Protein AF-U6MJB5-F1 (afdb_monomer_lite)

Sequence (407 aa):
MTNKTPEAASAAATAATAASSAAAATPVADGAAPSCDPSIESSNHGVCESGVSGSLGVSGVSGESIEGTIPSNFLAQIMQNDLATGKCKEIVTRFPPEPNGFLHLGHAKSICINFGLAKIFNGKCHMRFDDTNPTKEETRMRDGVYEEGQCVLRAKIDMAHKNVIMRDPIMYRILKKEHPRTGSDFLLYIDSCMDVKLLSLVEEKIVDGWDDPRLPTLSALRRRGVPAAAIKEFCDRVGVARRNSVIQLELFERCIREYVDERAPRRFAIKEPLLIKLINYKEEEGKEEILNIPNDPKKPEAGCRQLAFTKELYIDAEDFMENPPKNFYRLSPGKEVRLRSAYWIKCEQVEKDANGKITALICTYDPQTLNCSSAPDGRKVKGTIHWLPAKYAVPGSILSVQSIFQK

Organism: Eimeria maxima (NCBI:txid5804)

pLDDT: mean 76.17, std 24.57, range [21.77, 98.0]

Radius of gyration: 34.98 Å; chains: 1; bounding box: 66×129×95 Å

InterPro domains:
  IPR000924 Glutamyl/glutaminyl-tRNA synthetase [PR00987] (94-106)
  IPR000924 Glutamyl/glutaminyl-tRNA synthetase [PR00987] (108-119)
  IPR000924 Glutamyl/glutaminyl-tRNA synthetase [PR00987] (123-136)
  IPR001412 Aminoacyl-tRNA synthetase, class I, conserved site [PS00178] (97-108)
  IPR011035 Large ribosomal subunit protein bL25/Gln-tRNA synthetase, anti-codon-binding domain superfamily [SSF50715] (264-405)
  IPR014729 Rossmann-like alpha/beta/alpha sandwich fold [G3DSA:3.40.50.620] (91-139)
  IPR020056 Large ribosomal subunit protein bL25/Gln-tRNA synthetase, N-terminal [G3DSA:2.40.240.10] (272-392)
  IPR020058 Glutamyl/glutaminyl-tRNA synthetase, class Ib, catalytic domain [PF00749] (90-139)
  IPR020058 Glutamyl/glutaminyl-tRNA synthetase, class Ib, catalytic domain [PF00749] (198-260)
  IPR020059 Glutamyl/glutaminyl-tRNA synthetase, class Ib, anti-codon binding domain [PF03950] (264-366)
  IPR020061 Glutamine-tRNA ligase, alpha-bundle domain superfamily [G3DSA:1.10.1160.10] (195-261)
  IPR050132 Glutamine/Glutamate--tRNA Ligase [PTHR43097] (197-405)

Structure (mmCIF, N/CA/C/O backbone):
data_AF-U6MJB5-F1
#
_entry.id   AF-U6MJB5-F1
#
loop_
_atom_site.group_PDB
_atom_site.id
_atom_site.type_symbol
_atom_site.label_atom_id
_atom_site.label_alt_id
_atom_site.label_comp_id
_atom_site.label_asym_id
_atom_site.label_entity_id
_atom_site.label_seq_id
_atom_site.pdbx_PDB_ins_code
_atom_site.Cartn_x
_atom_site.Cartn_y
_atom_site.Cartn_z
_atom_site.occupancy
_atom_site.B_iso_or_equiv
_atom_site.auth_seq_id
_atom_site.auth_comp_id
_atom_site.auth_asym_id
_atom_site.auth_atom_id
_atom_site.pdbx_PDB_model_num
ATOM 1 N N . MET A 1 1 ? -18.011 -74.697 -49.489 1.00 33.62 1 MET A N 1
ATOM 2 C CA . MET A 1 1 ? -18.013 -73.813 -48.305 1.00 33.62 1 MET A CA 1
ATOM 3 C C . MET A 1 1 ? -17.899 -72.385 -48.801 1.00 33.62 1 MET A C 1
ATOM 5 O O . MET A 1 1 ? -16.931 -72.043 -49.463 1.00 33.62 1 MET A O 1
ATOM 9 N N . THR A 1 2 ? -18.975 -71.633 -48.622 1.00 31.83 2 THR A N 1
ATOM 10 C CA . THR A 1 2 ? -19.230 -70.289 -49.148 1.00 31.83 2 THR A CA 1
ATOM 11 C C . THR A 1 2 ? -18.569 -69.224 -48.281 1.00 31.83 2 THR A C 1
ATOM 13 O O . THR A 1 2 ? -18.755 -69.255 -47.072 1.00 31.83 2 THR A O 1
ATOM 16 N N . ASN A 1 3 ? -17.864 -68.268 -48.889 1.00 30.05 3 ASN A N 1
ATOM 17 C CA . ASN A 1 3 ? -17.578 -66.966 -48.282 1.00 30.05 3 ASN A CA 1
ATOM 18 C C . ASN A 1 3 ? -17.274 -65.933 -49.374 1.00 30.05 3 ASN A C 1
ATOM 20 O O . ASN A 1 3 ? -16.370 -66.138 -50.183 1.00 30.05 3 ASN A O 1
ATOM 24 N N . LYS A 1 4 ? -18.017 -64.822 -49.376 1.00 30.38 4 LYS A N 1
ATOM 25 C CA . LYS A 1 4 ? -17.674 -63.577 -50.076 1.00 30.38 4 LYS A CA 1
ATOM 26 C C . LYS A 1 4 ? -18.323 -62.383 -49.362 1.00 30.38 4 LYS A C 1
ATOM 28 O O . LYS A 1 4 ? -19.543 -62.302 -49.398 1.00 30.38 4 LYS A O 1
ATOM 33 N N . THR A 1 5 ? -17.455 -61.513 -48.809 1.00 35.88 5 THR A N 1
ATOM 34 C CA . THR A 1 5 ? -17.482 -60.015 -48.751 1.00 35.88 5 THR A CA 1
ATOM 35 C C . THR A 1 5 ? -18.715 -59.306 -48.149 1.00 35.88 5 THR A C 1
ATOM 37 O O . THR A 1 5 ? -19.769 -59.929 -48.116 1.00 35.88 5 THR A O 1
ATOM 40 N N . PRO A 1 6 ? -18.651 -58.035 -47.658 1.00 43.16 6 PRO A N 1
ATOM 41 C CA . PRO A 1 6 ? -17.920 -56.853 -48.196 1.00 43.16 6 PRO A CA 1
ATOM 42 C C . PRO A 1 6 ? -17.191 -55.977 -47.137 1.00 43.16 6 PRO A C 1
ATOM 44 O O . PRO A 1 6 ? -17.380 -56.153 -45.941 1.00 43.16 6 PRO A O 1
ATOM 47 N N . GLU A 1 7 ? -16.133 -55.224 -47.471 1.00 29.83 7 GLU A N 1
ATOM 48 C CA . GLU A 1 7 ? -16.056 -53.875 -48.095 1.00 29.83 7 GLU A CA 1
ATOM 49 C C . GLU A 1 7 ? -16.774 -52.748 -47.317 1.00 29.83 7 GLU A C 1
ATOM 51 O O . GLU A 1 7 ? -17.992 -52.761 -47.166 1.00 29.83 7 GLU A O 1
ATOM 56 N N . ALA A 1 8 ? -16.000 -51.764 -46.832 1.00 30.06 8 ALA A N 1
ATOM 57 C CA . ALA A 1 8 ? -16.465 -50.613 -46.055 1.00 30.06 8 ALA A CA 1
ATOM 58 C C . ALA A 1 8 ? -16.208 -49.300 -46.811 1.00 30.06 8 ALA A C 1
ATOM 60 O O . ALA A 1 8 ? -15.077 -49.007 -47.201 1.00 30.06 8 ALA A O 1
ATOM 61 N N . ALA A 1 9 ? -17.270 -48.507 -46.969 1.00 29.27 9 ALA A N 1
ATOM 62 C CA . ALA A 1 9 ? -17.280 -47.182 -47.571 1.00 29.27 9 ALA A CA 1
ATOM 63 C C . ALA A 1 9 ? -17.823 -46.124 -46.590 1.00 29.27 9 ALA A C 1
ATOM 65 O O . ALA A 1 9 ? -18.763 -46.370 -45.839 1.00 29.27 9 ALA A O 1
ATOM 66 N N . SER A 1 10 ? -17.180 -44.955 -46.651 1.00 28.94 10 SER A N 1
ATOM 67 C CA . SER A 1 10 ? -17.612 -43.578 -46.347 1.00 28.94 10 SER A CA 1
ATOM 68 C C . SER A 1 10 ? -19.115 -43.296 -46.140 1.00 28.94 10 SER A C 1
ATOM 70 O O . SER A 1 10 ? -19.911 -43.657 -47.003 1.00 28.94 10 SER A O 1
ATOM 72 N N . ALA A 1 11 ? -19.461 -42.506 -45.102 1.00 26.95 11 ALA A N 1
ATOM 73 C CA . ALA A 1 11 ? -20.227 -41.245 -45.228 1.00 26.95 11 ALA A CA 1
ATOM 74 C C . ALA A 1 11 ? -20.511 -40.532 -43.875 1.00 26.95 11 ALA A C 1
ATOM 76 O O . ALA A 1 11 ? -20.977 -41.145 -42.924 1.00 26.95 11 ALA A O 1
ATOM 77 N N . ALA A 1 12 ? -20.269 -39.212 -43.882 1.00 25.03 12 ALA A N 1
ATOM 78 C CA . ALA A 1 12 ? -21.036 -38.086 -43.313 1.00 25.03 12 ALA A CA 1
ATOM 79 C C . ALA A 1 12 ? -21.605 -38.098 -41.871 1.00 25.03 12 ALA A C 1
ATOM 81 O O . ALA A 1 12 ? -22.481 -38.886 -41.535 1.00 25.03 12 ALA A O 1
ATOM 82 N N . ALA A 1 13 ? -21.289 -37.034 -41.113 1.00 27.53 13 ALA A N 1
ATOM 83 C CA . ALA A 1 13 ? -22.264 -36.365 -40.243 1.00 27.53 13 ALA A CA 1
ATOM 84 C C . ALA A 1 13 ? -21.912 -34.880 -40.020 1.00 27.53 13 ALA A C 1
ATOM 86 O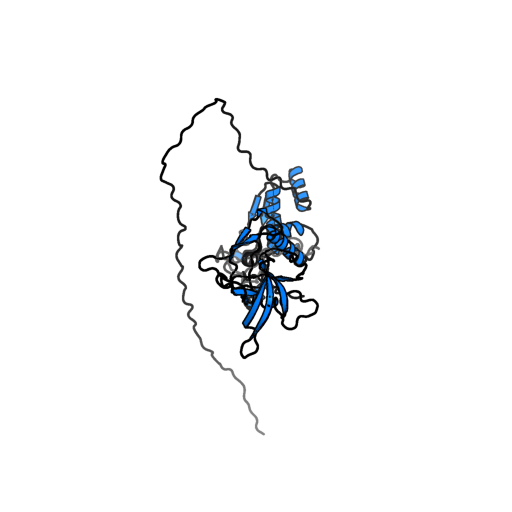 O . ALA A 1 13 ? -20.857 -34.520 -39.505 1.00 27.53 13 ALA A O 1
ATOM 87 N N . THR A 1 14 ? -22.845 -34.043 -40.455 1.00 25.03 14 THR A N 1
ATOM 88 C CA . THR A 1 14 ? -22.971 -32.587 -40.363 1.00 25.03 14 THR A CA 1
ATOM 89 C C . THR A 1 14 ? -23.250 -32.137 -38.922 1.00 25.03 14 THR A C 1
ATOM 91 O O . THR A 1 14 ? -24.027 -32.787 -38.226 1.00 25.03 14 THR A O 1
ATOM 94 N N . ALA A 1 15 ? -22.714 -30.989 -38.493 1.00 28.31 15 ALA A N 1
ATOM 95 C CA . ALA A 1 15 ? -23.138 -30.312 -37.263 1.00 28.31 15 ALA A CA 1
ATOM 96 C C . ALA A 1 15 ? -23.351 -28.815 -37.516 1.00 28.31 15 ALA A C 1
ATOM 98 O O . ALA A 1 15 ? -22.576 -28.161 -38.211 1.00 28.31 15 ALA A O 1
ATOM 99 N N . ALA A 1 16 ? -24.471 -28.334 -36.989 1.00 26.84 16 ALA A N 1
ATOM 100 C CA . ALA A 1 16 ? -25.159 -27.115 -37.359 1.00 26.84 16 ALA A CA 1
ATOM 101 C C . ALA A 1 16 ? -24.627 -25.855 -36.662 1.00 26.84 16 ALA A C 1
ATOM 103 O O . ALA A 1 16 ? -24.117 -25.876 -35.544 1.00 26.84 16 ALA A O 1
ATOM 104 N N . THR A 1 17 ? -24.837 -24.750 -37.364 1.00 24.69 17 THR A N 1
ATOM 105 C CA . THR A 1 17 ? -24.712 -23.350 -36.974 1.00 24.69 17 THR A CA 1
ATOM 106 C C . THR A 1 17 ? -25.581 -22.991 -35.764 1.00 24.69 17 THR A C 1
ATOM 108 O O . THR A 1 17 ? -26.793 -23.195 -35.779 1.00 24.69 17 THR A O 1
ATOM 111 N N . ALA A 1 18 ? -24.977 -22.342 -34.765 1.00 26.48 18 ALA A N 1
ATOM 112 C CA . ALA A 1 18 ? -25.678 -21.524 -33.780 1.00 26.48 18 ALA A CA 1
ATOM 113 C C . ALA A 1 18 ? -25.083 -20.110 -33.815 1.00 26.48 18 ALA A C 1
ATOM 115 O O . ALA A 1 18 ? -23.932 -19.883 -33.445 1.00 26.48 18 ALA A O 1
ATOM 116 N N . ALA A 1 19 ? -25.875 -19.176 -34.336 1.00 25.09 19 ALA A N 1
ATOM 117 C CA . ALA A 1 19 ? -25.588 -17.754 -34.359 1.00 25.09 19 ALA A CA 1
ATOM 118 C C . ALA A 1 19 ? -25.739 -17.163 -32.949 1.00 25.09 19 ALA A C 1
ATOM 120 O O . ALA A 1 19 ? -26.740 -17.404 -32.279 1.00 25.09 19 ALA A O 1
ATOM 121 N N . SER A 1 20 ? -24.772 -16.348 -32.529 1.00 28.38 20 SER A N 1
ATOM 122 C CA . SER A 1 20 ? -24.899 -15.456 -31.376 1.00 28.38 20 SER A CA 1
ATOM 123 C C . SER A 1 20 ? -24.580 -14.040 -31.835 1.00 28.38 20 SER A C 1
ATOM 125 O O . SER A 1 20 ? -23.434 -13.692 -32.108 1.00 28.38 20 SER A O 1
ATOM 127 N N . SER A 1 21 ? -25.637 -13.245 -31.941 1.00 25.83 21 SER A N 1
ATOM 128 C CA . SER A 1 21 ? -25.648 -11.812 -32.202 1.00 25.83 21 SER A CA 1
ATOM 129 C C . SER A 1 21 ? -24.861 -11.044 -31.135 1.00 25.83 21 SER A C 1
ATOM 131 O O . SER A 1 21 ? -25.310 -10.929 -29.995 1.00 25.83 21 SER A O 1
ATOM 133 N N . ALA A 1 22 ? -23.717 -10.475 -31.510 1.00 26.80 22 ALA A N 1
ATOM 134 C CA . ALA A 1 22 ? -23.079 -9.421 -30.733 1.00 26.80 22 ALA A CA 1
ATOM 135 C C . ALA A 1 22 ? -23.797 -8.099 -31.041 1.00 26.80 22 ALA A C 1
ATOM 137 O O . ALA A 1 22 ? -23.680 -7.552 -32.137 1.00 26.80 22 ALA A O 1
ATOM 138 N N . ALA A 1 23 ? -24.592 -7.622 -30.084 1.00 26.50 23 ALA A N 1
ATOM 139 C CA . ALA A 1 23 ? -25.167 -6.289 -30.123 1.00 26.50 23 ALA A CA 1
ATOM 140 C C . ALA A 1 23 ? -24.031 -5.256 -30.095 1.00 26.50 23 ALA A C 1
ATOM 142 O O . ALA A 1 23 ? -23.219 -5.227 -29.170 1.00 26.50 23 ALA A O 1
ATOM 143 N N . ALA A 1 24 ? -23.980 -4.434 -31.140 1.00 26.70 24 ALA A N 1
ATOM 144 C CA . ALA A 1 24 ? -23.087 -3.298 -31.254 1.00 26.70 24 ALA A CA 1
ATOM 145 C C . ALA A 1 24 ? -23.359 -2.307 -30.113 1.00 26.70 24 ALA A C 1
ATOM 147 O O . ALA A 1 24 ? -24.450 -1.745 -30.015 1.00 26.70 24 ALA A O 1
ATOM 148 N N . ALA A 1 25 ? -22.364 -2.091 -29.255 1.00 27.45 25 ALA A N 1
ATOM 149 C CA . ALA A 1 25 ? -22.352 -0.961 -28.343 1.00 27.45 25 ALA A CA 1
ATOM 150 C C . ALA A 1 25 ? -21.940 0.287 -29.135 1.00 27.45 25 ALA A C 1
ATOM 152 O O . ALA A 1 25 ? -20.810 0.408 -29.605 1.00 27.45 25 ALA A O 1
ATOM 153 N N . THR A 1 26 ? -22.902 1.183 -29.319 1.00 29.45 26 THR A N 1
ATOM 154 C CA . THR A 1 26 ? -22.757 2.518 -29.901 1.00 29.45 26 THR A CA 1
ATOM 155 C C . THR A 1 26 ? -21.669 3.317 -29.166 1.00 29.45 26 THR A C 1
ATOM 157 O O . THR A 1 26 ? -21.604 3.242 -27.935 1.00 29.45 26 THR A O 1
ATOM 160 N N . PRO A 1 27 ? -20.829 4.105 -29.864 1.00 27.91 27 PRO A N 1
ATOM 161 C CA . PRO A 1 27 ? -19.827 4.943 -29.215 1.00 27.91 27 PRO A CA 1
ATOM 162 C C . PRO A 1 27 ? -20.512 6.048 -28.403 1.00 27.91 27 PRO A C 1
ATOM 164 O O . PRO A 1 27 ? -21.327 6.810 -28.927 1.00 27.91 27 PRO A O 1
ATOM 167 N N . VAL A 1 28 ? -20.192 6.123 -27.112 1.00 29.33 28 VAL A N 1
ATOM 168 C CA . VAL A 1 28 ? -20.607 7.230 -26.244 1.00 29.33 28 VAL A CA 1
ATOM 169 C C . VAL A 1 28 ? -19.776 8.451 -26.625 1.00 29.33 28 VAL A C 1
ATOM 171 O O . VAL A 1 28 ? -18.549 8.400 -26.608 1.00 29.33 28 VAL A O 1
ATOM 174 N N . ALA A 1 29 ? -20.472 9.516 -27.013 1.00 26.91 29 ALA A N 1
ATOM 175 C CA . ALA A 1 29 ? -19.904 10.797 -27.399 1.00 26.91 29 ALA A CA 1
ATOM 176 C C . ALA A 1 29 ? -19.066 11.421 -26.271 1.00 26.91 29 ALA A C 1
ATOM 178 O O . ALA A 1 29 ? -19.449 11.371 -25.100 1.00 26.91 29 ALA A O 1
ATOM 179 N N . ASP A 1 30 ? -17.952 12.039 -26.664 1.00 27.39 30 ASP A N 1
ATOM 180 C CA . ASP A 1 30 ? -17.084 12.858 -25.823 1.00 27.39 30 ASP A CA 1
ATOM 181 C C . ASP A 1 30 ? -17.891 13.917 -25.058 1.00 27.39 30 ASP A C 1
ATOM 183 O O . ASP A 1 30 ? -18.399 14.891 -25.621 1.00 27.39 30 ASP A O 1
ATOM 187 N N . GLY A 1 31 ? -17.995 13.727 -23.744 1.00 25.86 31 GLY A N 1
ATOM 188 C CA . GLY A 1 31 ? -18.429 14.758 -22.813 1.00 25.86 31 GLY A CA 1
ATOM 189 C C . GLY A 1 31 ? -17.290 15.747 -22.597 1.00 25.86 31 GLY A C 1
ATOM 190 O O . GLY A 1 31 ? -16.300 15.429 -21.940 1.00 25.86 31 GLY A O 1
ATOM 191 N N . ALA A 1 32 ? -17.445 16.936 -23.173 1.00 27.41 32 ALA A N 1
ATOM 192 C CA . ALA A 1 32 ? -16.544 18.069 -23.042 1.00 27.41 32 ALA A CA 1
ATOM 193 C C . ALA A 1 32 ? -16.169 18.358 -21.575 1.00 27.41 32 ALA A C 1
ATOM 195 O O . ALA A 1 32 ? -17.030 18.494 -20.703 1.00 27.41 32 ALA A O 1
ATOM 196 N N . ALA A 1 33 ? -14.867 18.498 -21.322 1.00 28.61 33 ALA A N 1
ATOM 197 C CA . ALA A 1 33 ? -14.351 19.104 -20.103 1.00 28.61 33 ALA A CA 1
ATOM 198 C C . ALA A 1 33 ? -14.842 20.564 -20.005 1.00 28.61 33 ALA A C 1
ATOM 200 O O . ALA A 1 33 ? -14.844 21.261 -21.023 1.00 28.61 33 ALA A O 1
ATOM 201 N N . PRO A 1 34 ? -15.245 21.058 -18.821 1.00 28.67 34 PRO A N 1
ATOM 202 C CA . PRO A 1 34 ? -15.689 22.436 -18.690 1.00 28.67 34 PRO A CA 1
ATOM 203 C C . PRO A 1 34 ? -14.513 23.393 -18.914 1.00 28.67 34 PRO A C 1
ATOM 205 O O . PRO A 1 34 ? -13.484 23.329 -18.239 1.00 28.67 34 PRO A O 1
ATOM 208 N N . SER A 1 35 ? -14.697 24.271 -19.895 1.00 27.34 35 SER A N 1
ATOM 209 C CA . SER A 1 35 ? -13.857 25.413 -20.226 1.00 27.34 35 SER A CA 1
ATOM 210 C C . SER A 1 35 ? -13.874 26.442 -19.095 1.00 27.34 35 SER A C 1
ATOM 212 O O . SER A 1 35 ? -14.938 26.945 -18.733 1.00 27.34 35 SER A O 1
ATOM 214 N N . CYS A 1 36 ? -12.704 26.793 -18.566 1.00 23.55 36 CYS A N 1
ATOM 215 C CA . CYS A 1 36 ? -12.546 27.987 -17.741 1.00 23.55 36 CYS A CA 1
ATOM 216 C C . CYS A 1 36 ? -12.470 29.207 -18.667 1.00 23.55 36 CYS A C 1
ATOM 218 O O . CYS A 1 36 ? -11.450 29.408 -19.326 1.00 23.55 36 CYS A O 1
ATOM 220 N N . ASP A 1 37 ? -13.547 29.989 -18.726 1.00 25.39 37 ASP A N 1
ATOM 221 C CA . ASP A 1 37 ? -13.559 31.300 -19.378 1.00 25.39 37 ASP A CA 1
ATOM 222 C C . ASP A 1 37 ? -13.139 32.381 -18.355 1.00 25.39 37 ASP A C 1
ATOM 224 O O . ASP A 1 37 ? -13.632 32.357 -17.220 1.00 25.39 37 ASP A O 1
ATOM 228 N N . PRO A 1 38 ? -12.211 33.298 -18.689 1.00 32.72 38 PRO A N 1
ATOM 229 C CA . PRO A 1 38 ? -11.730 34.336 -17.795 1.00 32.72 38 PRO A CA 1
ATOM 230 C C . PRO A 1 38 ? -12.437 35.662 -18.088 1.00 32.72 38 PRO A C 1
ATOM 232 O O . PRO A 1 38 ? -12.202 36.263 -19.132 1.00 32.72 38 PRO A O 1
ATOM 235 N N . SER A 1 39 ? -13.266 36.171 -17.174 1.00 22.42 39 SER A N 1
ATOM 236 C CA . SER A 1 39 ? -13.585 37.612 -17.089 1.00 22.42 39 SER A CA 1
ATOM 237 C C . SER A 1 39 ? -14.494 37.959 -15.903 1.00 22.42 39 SER A C 1
ATOM 239 O O . SER A 1 39 ? -15.254 37.122 -15.427 1.00 22.42 39 SER A O 1
ATOM 241 N N . ILE A 1 40 ? -14.439 39.245 -15.521 1.00 25.25 40 ILE A N 1
ATOM 242 C CA . ILE A 1 40 ? -15.247 39.996 -14.535 1.00 25.25 40 ILE A CA 1
ATOM 243 C C . ILE A 1 40 ? -14.602 40.029 -13.136 1.00 25.25 40 ILE A C 1
ATOM 245 O O . ILE A 1 40 ? -14.740 39.115 -12.332 1.00 25.25 40 ILE A O 1
ATOM 249 N N . GLU A 1 41 ? -13.652 40.936 -12.901 1.00 23.83 41 GLU A N 1
ATOM 250 C CA . GLU A 1 41 ? -13.805 42.377 -12.585 1.00 23.83 41 GLU A CA 1
ATOM 251 C C . GLU A 1 41 ? -14.018 42.673 -11.090 1.00 23.83 41 GLU A C 1
ATOM 253 O O . GLU A 1 41 ? -15.048 42.394 -10.489 1.00 23.83 41 GLU A O 1
ATOM 258 N N . SER A 1 42 ? -12.962 43.272 -10.531 1.00 25.91 42 SER A N 1
ATOM 259 C CA . SER A 1 42 ? -12.925 44.415 -9.613 1.00 25.91 42 SER A CA 1
ATOM 260 C C . SER A 1 42 ? -14.167 44.793 -8.797 1.00 25.91 42 SER A C 1
ATOM 262 O O . SER A 1 42 ? -15.154 45.284 -9.336 1.00 25.91 42 SER A O 1
ATOM 264 N N . SER A 1 43 ? -13.961 44.893 -7.481 1.00 25.52 43 SER A N 1
ATOM 265 C CA . SER A 1 43 ? -14.363 46.094 -6.736 1.00 25.52 43 SER A CA 1
ATOM 266 C C . SER A 1 43 ? -13.565 46.248 -5.433 1.00 25.52 43 SER A C 1
ATOM 268 O O . SER A 1 43 ? -13.704 45.415 -4.546 1.00 25.52 43 SER A O 1
ATOM 270 N N . ASN A 1 44 ? -12.754 47.320 -5.381 1.00 27.66 44 ASN A N 1
ATOM 271 C CA . ASN A 1 44 ? -12.555 48.316 -4.304 1.00 27.66 44 ASN A CA 1
ATOM 272 C C . ASN A 1 44 ? -12.457 47.863 -2.829 1.00 27.66 44 ASN A C 1
ATOM 274 O O . ASN A 1 44 ? -13.204 47.018 -2.376 1.00 27.66 44 ASN A O 1
ATOM 278 N N . HIS A 1 45 ? -11.679 48.465 -1.927 1.00 25.22 45 HIS A N 1
ATOM 279 C CA . HIS A 1 45 ? -10.811 49.648 -1.862 1.00 25.22 45 HIS A CA 1
ATOM 280 C C . HIS A 1 45 ? -10.106 49.543 -0.487 1.00 25.22 45 HIS A C 1
ATOM 282 O O . HIS A 1 45 ? -10.709 49.037 0.459 1.00 25.22 45 HIS A O 1
ATOM 288 N N . GLY A 1 46 ? -8.886 50.060 -0.331 1.00 23.41 46 GLY A N 1
ATOM 289 C CA . GLY A 1 46 ? -8.223 50.092 0.980 1.00 23.41 46 GLY A CA 1
ATOM 290 C C . GLY A 1 46 ? -6.795 50.621 0.925 1.00 23.41 46 GLY A C 1
ATOM 291 O O . GLY A 1 46 ? -5.845 49.853 0.905 1.00 23.41 46 GLY A O 1
ATOM 292 N N . VAL A 1 47 ? -6.694 51.943 0.844 1.00 24.36 47 VAL A N 1
ATOM 293 C CA . VAL A 1 47 ? -5.498 52.795 0.753 1.00 24.36 47 VAL A CA 1
ATOM 294 C C . VAL A 1 47 ? -4.516 52.578 1.915 1.00 24.36 47 VAL A C 1
ATOM 296 O O . VAL A 1 47 ? -4.964 52.431 3.047 1.00 24.36 47 VAL A O 1
ATOM 299 N N . CYS A 1 48 ? -3.205 52.646 1.638 1.00 22.69 48 CYS A N 1
ATOM 300 C CA . CYS A 1 48 ? -2.213 53.394 2.433 1.00 22.69 48 CYS A CA 1
ATOM 301 C C . CYS A 1 48 ? -0.871 53.478 1.679 1.00 22.69 48 CYS A C 1
ATOM 303 O O . CYS A 1 48 ? -0.215 52.471 1.419 1.00 22.69 48 CYS A O 1
ATOM 305 N N . GLU A 1 49 ? -0.497 54.704 1.313 1.00 23.28 49 GLU A N 1
ATOM 306 C CA . GLU A 1 49 ? 0.777 55.092 0.706 1.00 23.28 49 GLU A CA 1
ATOM 307 C C . GLU A 1 49 ? 1.921 55.113 1.732 1.00 23.28 49 GLU A C 1
ATOM 309 O O . GLU A 1 49 ? 1.734 55.565 2.858 1.00 23.28 49 GLU A O 1
ATOM 314 N N . SER A 1 50 ? 3.133 54.765 1.292 1.00 27.98 50 SER A N 1
ATOM 315 C CA . SER A 1 50 ? 4.333 55.592 1.509 1.00 27.98 50 SER A CA 1
ATOM 316 C C . SER A 1 50 ? 5.487 55.041 0.669 1.00 27.98 50 SER A C 1
ATOM 318 O O . SER A 1 50 ? 5.870 53.881 0.819 1.00 27.98 50 SER A O 1
ATOM 320 N N . GLY A 1 51 ? 6.008 55.861 -0.244 1.00 21.77 51 GLY A N 1
ATOM 321 C CA . GLY A 1 51 ? 7.049 55.480 -1.192 1.00 21.77 51 GLY A CA 1
ATOM 322 C C . GLY A 1 51 ? 8.463 55.505 -0.621 1.00 21.77 51 GLY A C 1
ATOM 323 O O . GLY A 1 51 ? 8.755 56.274 0.287 1.00 21.77 51 GLY A O 1
ATOM 324 N N . VAL A 1 52 ? 9.352 54.725 -1.242 1.00 27.58 52 VAL A N 1
ATOM 325 C CA . VAL A 1 52 ? 10.785 55.028 -1.356 1.00 27.58 52 VAL A CA 1
ATOM 326 C C . VAL A 1 52 ? 11.283 54.529 -2.720 1.00 27.58 52 VAL A C 1
ATOM 328 O O . VAL A 1 52 ? 10.985 53.423 -3.159 1.00 27.58 52 VAL A O 1
ATOM 331 N N . SER A 1 53 ? 12.016 55.413 -3.387 1.00 23.03 53 SER A N 1
ATOM 332 C CA . SER A 1 53 ? 12.737 55.300 -4.658 1.00 23.03 53 SER A CA 1
ATOM 333 C C . SER A 1 53 ? 13.765 54.162 -4.741 1.00 23.03 53 SER A C 1
ATOM 335 O O . SER A 1 53 ? 14.479 53.937 -3.767 1.00 23.03 53 SER A O 1
ATOM 337 N N . GLY A 1 54 ? 14.000 53.603 -5.940 1.00 24.42 54 GLY A N 1
ATOM 338 C CA . GLY A 1 54 ? 15.319 53.032 -6.265 1.00 24.42 54 GLY A CA 1
ATOM 339 C C . GLY A 1 54 ? 15.385 51.935 -7.336 1.00 24.42 54 GLY A C 1
ATOM 340 O O . GLY A 1 54 ? 15.072 50.788 -7.063 1.00 24.42 54 GLY A O 1
ATOM 341 N N . SER A 1 55 ? 15.903 52.315 -8.509 1.00 24.89 55 SER A N 1
ATOM 342 C CA . SER A 1 55 ? 16.654 51.526 -9.511 1.00 24.89 55 SER A CA 1
ATOM 343 C C . SER A 1 55 ? 16.078 50.223 -10.092 1.00 24.89 55 SER A C 1
ATOM 345 O O . SER A 1 55 ? 16.036 49.173 -9.457 1.00 24.89 55 SER A O 1
ATOM 347 N N . LEU A 1 56 ? 15.826 50.291 -11.403 1.00 26.41 56 LEU A N 1
ATOM 348 C CA . LEU A 1 56 ? 15.789 49.177 -12.349 1.00 26.41 56 LEU A CA 1
ATOM 349 C C . LEU A 1 56 ? 17.068 48.327 -12.258 1.00 26.41 56 LEU A C 1
ATOM 351 O O . LEU A 1 56 ? 18.165 48.814 -12.529 1.00 26.41 56 LEU A O 1
ATOM 355 N N . GLY A 1 57 ? 16.903 47.045 -11.941 1.00 24.39 57 GLY A N 1
ATOM 356 C CA . GLY A 1 57 ? 17.927 46.015 -12.055 1.00 24.39 57 GLY A CA 1
ATOM 357 C C . GLY A 1 57 ? 17.280 44.733 -12.559 1.00 24.39 57 GLY A C 1
ATOM 358 O O . GLY A 1 57 ? 16.451 44.139 -11.879 1.00 24.39 57 GLY A O 1
ATOM 359 N N . VAL A 1 58 ? 17.629 44.342 -13.781 1.00 32.47 58 VAL A N 1
ATOM 360 C CA . VAL A 1 58 ? 17.221 43.086 -14.413 1.00 32.47 58 VAL A CA 1
ATOM 361 C C . VAL A 1 58 ? 17.821 41.930 -13.610 1.00 32.47 58 VAL A C 1
ATOM 363 O O . VAL A 1 58 ? 19.029 41.711 -13.665 1.00 32.47 58 VAL A O 1
ATOM 366 N N . SER A 1 59 ? 16.999 41.187 -12.873 1.00 25.58 59 SER A N 1
ATOM 367 C CA . SER A 1 59 ? 17.383 39.902 -12.287 1.00 25.58 59 SER A CA 1
ATOM 368 C C . SER A 1 59 ? 16.660 38.780 -13.022 1.00 25.58 59 SER A C 1
ATOM 370 O O . SER A 1 59 ? 15.435 38.671 -13.029 1.00 25.58 59 SER A O 1
ATOM 372 N N . GLY A 1 60 ? 17.466 37.977 -13.717 1.00 25.75 60 GLY A N 1
ATOM 373 C CA . GLY A 1 60 ? 17.030 36.777 -14.401 1.00 25.75 60 GLY A CA 1
ATOM 374 C C . GLY A 1 60 ? 16.350 35.812 -13.440 1.00 25.75 60 GLY A C 1
ATOM 375 O O . GLY A 1 60 ? 16.739 35.665 -12.283 1.00 25.75 60 GLY A O 1
ATOM 376 N N . VAL A 1 61 ? 15.327 35.147 -13.964 1.00 27.38 61 VAL A N 1
ATOM 377 C CA . VAL A 1 61 ? 14.644 34.037 -13.314 1.00 27.38 61 VAL A CA 1
ATOM 378 C C . VAL A 1 61 ? 15.680 32.936 -13.091 1.00 27.38 61 VAL A C 1
ATOM 380 O O . VAL A 1 61 ? 16.104 32.259 -14.027 1.00 27.38 61 VAL A O 1
ATOM 383 N N . SER A 1 62 ? 16.140 32.805 -11.851 1.00 27.09 62 SER A N 1
ATOM 384 C CA . SER A 1 62 ? 16.960 31.693 -11.395 1.00 27.09 62 SER A CA 1
ATOM 385 C C . SER A 1 62 ? 16.135 30.417 -11.523 1.00 27.09 62 SER A C 1
ATOM 387 O O . SER A 1 62 ? 15.168 30.220 -10.786 1.00 27.09 62 SER A O 1
ATOM 389 N N . GLY A 1 63 ? 16.499 29.568 -12.482 1.00 29.19 63 GLY A N 1
ATOM 390 C CA . GLY A 1 63 ? 16.017 28.196 -12.530 1.00 29.19 63 GLY A CA 1
ATOM 391 C C . GLY A 1 63 ? 16.384 27.484 -11.231 1.00 29.19 63 GLY A C 1
ATOM 392 O O . GLY A 1 63 ? 17.536 27.520 -10.804 1.00 29.19 63 GLY A O 1
ATOM 393 N N . GLU A 1 64 ? 15.400 26.854 -10.599 1.00 27.67 64 GLU A N 1
ATOM 394 C CA . GLU A 1 64 ? 15.621 25.962 -9.468 1.00 27.67 64 GLU A CA 1
ATOM 395 C C . GLU A 1 64 ? 16.497 24.786 -9.923 1.00 27.67 64 GLU A C 1
ATOM 397 O O . GLU A 1 64 ? 16.040 23.836 -10.563 1.00 27.67 64 GLU A O 1
ATOM 402 N N . SER A 1 65 ? 17.788 24.852 -9.608 1.00 27.89 65 SER A N 1
ATOM 403 C CA . SER A 1 65 ? 18.709 23.731 -9.727 1.00 27.89 65 SER A CA 1
ATOM 404 C C . SER A 1 65 ? 18.375 22.714 -8.641 1.00 27.89 65 SER A C 1
ATOM 406 O O . SER A 1 65 ? 18.774 22.854 -7.486 1.00 27.89 65 SER A O 1
ATOM 408 N N . ILE A 1 66 ? 17.628 21.676 -9.011 1.00 38.38 66 ILE A N 1
ATOM 409 C CA . ILE A 1 66 ? 17.479 20.481 -8.183 1.00 38.38 66 ILE A CA 1
ATOM 410 C C . ILE A 1 66 ? 18.825 19.746 -8.247 1.00 38.38 66 ILE A C 1
ATOM 412 O O . ILE A 1 66 ? 19.056 18.962 -9.168 1.00 38.38 66 ILE A O 1
ATOM 416 N N . GLU A 1 67 ? 19.729 20.016 -7.302 1.00 39.00 67 GLU A N 1
ATOM 417 C CA . GLU A 1 67 ? 20.954 19.232 -7.105 1.00 39.00 67 GLU A CA 1
ATOM 418 C C . GLU A 1 67 ? 20.576 17.806 -6.680 1.00 39.00 67 GLU A C 1
ATOM 420 O O . GLU A 1 67 ? 20.464 17.466 -5.504 1.00 39.00 67 GLU A O 1
ATOM 425 N N . GLY A 1 68 ? 20.312 16.947 -7.663 1.00 56.66 68 GLY A N 1
ATOM 426 C CA . GLY A 1 68 ? 20.219 15.513 -7.448 1.00 56.66 68 GLY A CA 1
ATOM 427 C C . GLY A 1 68 ? 21.624 14.947 -7.306 1.00 56.66 68 GLY A C 1
ATOM 428 O O . GLY A 1 68 ? 22.372 14.931 -8.282 1.00 56.66 68 GLY A O 1
ATOM 429 N N . THR A 1 69 ? 21.985 14.464 -6.116 1.00 74.69 69 THR A N 1
ATOM 430 C CA . THR A 1 69 ? 23.238 13.730 -5.902 1.00 74.69 69 THR A CA 1
ATOM 431 C C . THR A 1 69 ? 23.376 12.631 -6.955 1.00 74.69 69 THR A C 1
ATOM 433 O O . THR A 1 69 ? 22.502 11.768 -7.079 1.00 74.69 69 THR A O 1
ATOM 436 N N . ILE A 1 70 ? 24.467 12.661 -7.724 1.00 75.75 70 ILE A N 1
ATOM 437 C CA . ILE A 1 70 ? 24.724 11.669 -8.771 1.00 75.75 70 ILE A CA 1
ATOM 438 C C . ILE A 1 70 ? 24.827 10.285 -8.106 1.00 75.75 70 ILE A C 1
ATOM 440 O O . ILE A 1 70 ? 25.655 10.096 -7.211 1.00 75.75 70 ILE A O 1
ATOM 444 N N . PRO A 1 71 ? 24.005 9.300 -8.508 1.00 78.81 71 PRO A N 1
ATOM 445 C CA . PRO A 1 71 ? 24.016 7.986 -7.890 1.00 78.81 71 PRO A CA 1
ATOM 446 C C . PRO A 1 71 ? 25.337 7.279 -8.196 1.00 78.81 71 PRO A C 1
ATOM 448 O O . PRO A 1 71 ? 25.820 7.305 -9.323 1.00 78.81 71 PRO A O 1
ATOM 451 N N . SER A 1 72 ? 25.895 6.566 -7.220 1.00 80.12 72 SER A N 1
ATOM 452 C CA . SER A 1 72 ? 27.194 5.879 -7.332 1.00 80.12 72 SER A CA 1
ATOM 453 C C . SER A 1 72 ? 27.182 4.620 -8.216 1.00 80.12 72 SER A C 1
ATOM 455 O O . SER A 1 72 ? 28.089 3.790 -8.145 1.00 80.12 72 SER A O 1
ATOM 457 N N . ASN A 1 73 ? 26.157 4.442 -9.054 1.00 87.94 73 ASN A N 1
ATOM 458 C CA . ASN A 1 73 ? 26.030 3.268 -9.908 1.00 87.94 73 ASN A CA 1
ATOM 459 C C . ASN A 1 73 ? 26.897 3.379 -11.177 1.00 87.94 73 ASN A C 1
ATOM 461 O O . ASN A 1 73 ? 27.257 4.464 -11.633 1.00 87.94 73 ASN A O 1
ATOM 465 N N . PHE A 1 74 ? 27.207 2.230 -11.784 1.00 92.69 74 PHE A N 1
ATOM 466 C CA . PHE A 1 74 ? 28.117 2.173 -12.932 1.00 92.69 74 PHE A CA 1
ATOM 467 C C . PHE A 1 74 ? 27.584 2.885 -14.189 1.00 92.69 74 PHE A C 1
ATOM 469 O O . PHE A 1 74 ? 28.383 3.287 -15.028 1.00 92.69 74 PHE A O 1
ATOM 476 N N . LEU A 1 75 ? 26.260 3.030 -14.355 1.00 94.25 75 LEU A N 1
ATOM 477 C CA . LEU A 1 75 ? 25.689 3.756 -15.497 1.00 94.25 75 LEU A CA 1
ATOM 478 C C . LEU A 1 75 ? 25.951 5.253 -15.361 1.00 94.25 75 LEU A C 1
ATOM 480 O O . LEU A 1 75 ? 26.393 5.877 -16.319 1.00 94.25 75 LEU A O 1
ATOM 484 N N . ALA A 1 76 ? 25.740 5.805 -14.167 1.00 92.81 76 ALA A N 1
ATOM 485 C CA . ALA A 1 76 ? 26.029 7.203 -13.884 1.00 92.81 76 ALA A CA 1
ATOM 486 C C . ALA A 1 76 ? 27.522 7.517 -14.062 1.00 92.81 76 ALA A C 1
ATOM 488 O O . ALA A 1 76 ? 27.858 8.530 -14.665 1.00 92.81 76 ALA A O 1
ATOM 489 N N . GLN A 1 77 ? 28.415 6.613 -13.643 1.00 93.12 77 GLN A N 1
ATOM 490 C CA . GLN A 1 77 ? 29.858 6.751 -13.884 1.00 93.12 77 GLN A CA 1
ATOM 491 C C . GLN A 1 77 ? 30.205 6.771 -15.381 1.00 93.12 77 GLN A C 1
ATOM 493 O O . GLN A 1 77 ? 31.009 7.594 -15.814 1.00 93.12 77 GLN A O 1
ATOM 498 N N . ILE A 1 78 ? 29.588 5.895 -16.185 1.00 94.81 78 ILE A N 1
ATOM 499 C CA . ILE A 1 78 ? 29.783 5.883 -17.644 1.00 94.81 78 ILE A CA 1
ATOM 500 C C . ILE A 1 78 ? 29.291 7.195 -18.258 1.00 94.81 78 ILE A C 1
ATOM 502 O O . ILE A 1 78 ? 30.018 7.805 -19.033 1.00 94.81 78 ILE A O 1
ATOM 506 N N . MET A 1 79 ? 28.088 7.648 -17.895 1.00 94.75 79 MET A N 1
ATOM 507 C CA . MET A 1 79 ? 27.513 8.899 -18.399 1.00 94.75 79 MET A CA 1
ATOM 508 C C . MET A 1 79 ? 28.381 10.106 -18.046 1.00 94.75 79 MET A C 1
ATOM 510 O O . MET A 1 79 ? 28.669 10.935 -18.905 1.00 94.75 79 MET A O 1
ATOM 514 N N . GLN A 1 80 ? 28.847 10.174 -16.800 1.00 94.31 80 GLN A N 1
ATOM 515 C CA . GLN A 1 80 ? 29.726 11.239 -16.335 1.00 94.31 80 GLN A CA 1
ATOM 516 C C . GLN A 1 80 ? 31.048 11.254 -17.110 1.00 94.31 80 GLN A C 1
ATOM 518 O O . GLN A 1 80 ? 31.489 12.317 -17.539 1.00 94.31 80 GLN A O 1
ATOM 523 N N . ASN A 1 81 ? 31.656 10.087 -17.339 1.00 95.19 81 ASN A N 1
ATOM 524 C CA . ASN A 1 81 ? 32.887 9.981 -18.116 1.00 95.19 81 ASN A CA 1
ATOM 525 C C . ASN A 1 81 ? 32.676 10.336 -19.599 1.00 95.19 81 ASN A C 1
ATOM 527 O O . ASN A 1 81 ? 33.485 11.046 -20.190 1.00 95.19 81 ASN A O 1
ATOM 531 N N . ASP A 1 82 ? 31.580 9.885 -20.208 1.00 96.38 82 ASP A N 1
ATOM 532 C CA . ASP A 1 82 ? 31.269 10.167 -21.613 1.00 96.38 82 ASP A CA 1
ATOM 533 C C . ASP A 1 82 ? 30.979 11.664 -21.852 1.00 96.38 82 ASP A C 1
ATOM 535 O O . ASP A 1 82 ? 31.320 12.187 -22.915 1.00 96.38 82 ASP A O 1
ATOM 539 N N . LEU A 1 83 ? 30.406 12.370 -20.870 1.00 95.25 83 LEU A N 1
ATOM 540 C CA . LEU A 1 83 ? 30.274 13.832 -20.895 1.00 95.25 83 LEU A CA 1
ATOM 541 C C . LEU A 1 83 ? 31.627 14.526 -20.683 1.00 95.25 83 LEU A C 1
ATOM 543 O O . LEU A 1 83 ? 31.984 15.419 -21.446 1.00 95.25 83 LEU A O 1
ATOM 547 N N . ALA A 1 84 ? 32.403 14.099 -19.681 1.00 95.25 84 ALA A N 1
ATOM 548 C CA . ALA A 1 84 ? 33.691 14.711 -19.344 1.00 95.25 84 ALA A CA 1
ATOM 549 C C . ALA A 1 84 ? 34.729 14.572 -20.470 1.00 95.25 84 ALA A C 1
ATOM 551 O O . ALA A 1 84 ? 35.514 15.483 -20.715 1.00 95.25 84 ALA A O 1
ATOM 552 N N . THR A 1 85 ? 34.715 13.443 -21.180 1.00 96.88 85 THR A N 1
ATOM 553 C CA . THR A 1 85 ? 35.582 13.189 -22.342 1.00 96.88 85 THR A CA 1
ATOM 554 C C . THR A 1 85 ? 35.070 13.835 -23.631 1.00 96.88 85 THR A C 1
ATOM 556 O O . THR A 1 85 ? 35.751 13.777 -24.653 1.00 96.88 85 THR A O 1
ATOM 559 N N . GLY A 1 86 ? 33.869 14.424 -23.621 1.00 94.88 86 GLY A N 1
ATOM 560 C CA . GLY A 1 86 ? 33.232 14.994 -24.809 1.00 94.88 86 GLY A CA 1
ATOM 561 C C . GLY A 1 86 ? 32.751 13.956 -25.830 1.00 94.88 86 GLY A C 1
ATOM 562 O O . GLY A 1 86 ? 32.387 14.325 -26.947 1.00 94.88 86 GLY A O 1
ATOM 563 N N . LYS A 1 87 ? 32.719 12.663 -25.472 1.00 96.00 87 LYS A N 1
ATOM 564 C CA . LYS A 1 87 ? 32.216 11.581 -26.336 1.00 96.00 87 LYS A CA 1
ATOM 565 C C . LYS A 1 87 ? 30.743 11.774 -26.695 1.00 96.00 87 LYS A C 1
ATOM 567 O O . LYS A 1 87 ? 30.318 11.398 -27.787 1.00 96.00 87 LYS A O 1
ATOM 572 N N . CYS A 1 88 ? 29.967 12.375 -25.797 1.00 93.69 88 CYS A N 1
ATOM 573 C CA . CYS A 1 88 ? 28.613 12.840 -26.076 1.00 93.69 88 CYS A CA 1
ATOM 574 C C . CYS A 1 88 ? 28.411 14.261 -25.537 1.00 93.69 88 CYS A C 1
ATOM 576 O O . CYS A 1 88 ? 29.029 14.653 -24.551 1.00 93.69 88 CYS A O 1
ATOM 578 N N . LYS A 1 89 ? 27.552 15.040 -26.205 1.00 93.81 89 LYS A N 1
ATOM 579 C CA . LYS A 1 89 ? 27.230 16.423 -25.806 1.00 93.81 89 LYS A CA 1
ATOM 580 C C . LYS A 1 89 ? 26.099 16.495 -24.781 1.00 93.81 89 LYS A C 1
ATOM 582 O O . LYS A 1 89 ? 26.034 17.431 -23.999 1.00 93.81 89 LYS A O 1
ATOM 587 N N . GLU A 1 90 ? 25.191 15.528 -24.833 1.00 95.44 90 GLU A N 1
ATOM 588 C CA . GLU A 1 90 ? 23.989 15.452 -24.010 1.00 95.44 90 GLU A CA 1
ATOM 589 C C . GLU A 1 90 ? 23.680 13.976 -23.754 1.00 95.44 90 GLU A C 1
ATOM 591 O O . GLU A 1 90 ? 23.874 13.128 -24.633 1.00 95.44 90 GLU A O 1
ATOM 596 N N . ILE A 1 91 ? 23.178 13.669 -22.559 1.00 96.31 91 ILE A N 1
ATOM 597 C CA . ILE A 1 91 ? 22.669 12.338 -22.246 1.00 96.31 91 ILE A CA 1
ATOM 598 C C . ILE A 1 91 ? 21.272 12.180 -22.839 1.00 96.31 91 ILE A C 1
ATOM 600 O O . ILE A 1 91 ? 20.349 12.911 -22.487 1.00 96.31 91 ILE A O 1
ATOM 604 N N . VAL A 1 92 ? 21.106 11.183 -23.707 1.00 97.00 92 VAL A N 1
ATOM 605 C CA . VAL A 1 92 ? 19.804 10.813 -24.269 1.00 97.00 92 VAL A CA 1
ATOM 606 C C . VAL A 1 92 ? 19.528 9.343 -23.977 1.00 97.00 92 VAL A C 1
ATOM 608 O O . VAL A 1 92 ? 20.218 8.456 -24.479 1.00 97.00 92 VAL A O 1
ATOM 611 N N . THR A 1 93 ? 18.522 9.074 -23.151 1.00 96.62 93 THR A N 1
ATOM 612 C CA . THR A 1 93 ? 18.053 7.722 -22.820 1.00 96.62 93 THR A CA 1
ATOM 613 C C . THR A 1 93 ? 16.738 7.411 -23.538 1.00 96.62 93 THR A C 1
ATOM 615 O O . THR A 1 93 ? 16.104 8.285 -24.135 1.00 96.62 93 THR A O 1
ATOM 618 N N . ARG A 1 94 ? 16.303 6.145 -23.504 1.00 94.75 94 ARG A N 1
ATOM 619 C CA . ARG A 1 94 ? 14.936 5.791 -23.901 1.00 94.75 94 ARG A CA 1
ATOM 620 C C . ARG A 1 94 ? 14.374 4.663 -23.053 1.00 94.75 94 ARG A C 1
ATOM 622 O O . ARG A 1 94 ? 15.108 3.727 -22.741 1.00 94.75 94 ARG A O 1
ATOM 629 N N . PHE A 1 95 ? 13.077 4.721 -22.769 1.00 91.81 95 PHE A N 1
ATOM 630 C CA . PHE A 1 95 ? 12.293 3.605 -22.246 1.00 91.81 95 PHE A CA 1
ATOM 631 C C . PHE A 1 95 ? 11.445 3.027 -23.387 1.00 91.81 95 PHE A C 1
ATOM 633 O O . PHE A 1 95 ? 10.492 3.701 -23.798 1.00 91.81 95 PHE A O 1
ATOM 640 N N . PRO A 1 96 ? 11.803 1.839 -23.926 1.00 87.25 96 PRO A N 1
ATOM 641 C CA . PRO A 1 96 ? 11.123 1.289 -25.080 1.00 87.25 96 PRO A CA 1
ATOM 642 C C . PRO A 1 96 ? 10.303 0.028 -24.772 1.00 87.25 96 PRO A C 1
ATOM 644 O O . PRO A 1 96 ? 10.786 -1.075 -25.019 1.00 87.25 96 PRO A O 1
ATOM 647 N N . PRO A 1 97 ? 9.107 0.153 -24.172 1.00 80.38 97 PRO A N 1
ATOM 648 C CA . PRO A 1 97 ? 8.247 -1.002 -23.957 1.00 80.38 97 PRO A CA 1
ATOM 649 C C . PRO A 1 97 ? 7.628 -1.469 -25.279 1.00 80.38 97 PRO A C 1
ATOM 651 O O . PRO A 1 97 ? 7.319 -0.657 -26.155 1.00 80.38 97 PRO A O 1
ATOM 654 N N . GLU A 1 98 ? 7.382 -2.768 -25.394 1.00 71.25 98 GLU A N 1
ATOM 655 C CA . GLU A 1 98 ? 6.504 -3.308 -26.431 1.00 71.25 98 GLU A CA 1
ATOM 656 C C . GLU A 1 98 ? 5.040 -2.959 -26.090 1.00 71.25 98 GLU A C 1
ATOM 658 O O . GLU A 1 98 ? 4.642 -3.046 -24.924 1.00 71.25 98 GLU A O 1
ATOM 663 N N . PRO A 1 99 ? 4.209 -2.546 -27.064 1.00 72.44 99 PRO A N 1
ATOM 664 C CA . PRO A 1 99 ? 2.816 -2.158 -26.820 1.00 72.44 99 PRO A CA 1
ATOM 665 C C . PRO A 1 99 ? 1.850 -3.361 -26.766 1.00 72.44 99 PRO A C 1
ATOM 667 O O . PRO A 1 99 ? 0.699 -3.250 -27.174 1.00 72.44 99 PRO A O 1
ATOM 670 N N . ASN A 1 100 ? 2.307 -4.522 -26.295 1.00 67.06 100 ASN A N 1
ATOM 671 C CA . ASN A 1 100 ? 1.557 -5.786 -26.285 1.00 67.06 100 ASN A CA 1
ATOM 672 C C . ASN A 1 100 ? 1.146 -6.251 -24.874 1.00 67.06 100 ASN A C 1
ATOM 674 O O . ASN A 1 100 ? 0.478 -7.273 -24.739 1.00 67.06 100 ASN A O 1
ATOM 678 N N . GLY A 1 101 ? 1.515 -5.518 -23.819 1.00 67.12 101 GLY A N 1
ATOM 679 C CA . GLY A 1 101 ? 1.238 -5.919 -22.442 1.00 67.12 101 GLY A CA 1
ATOM 680 C C . GLY A 1 101 ? 1.197 -4.763 -21.445 1.00 67.12 101 GLY A C 1
ATOM 681 O O . GLY A 1 101 ? 1.637 -3.644 -21.711 1.00 67.12 101 GLY A O 1
ATOM 682 N N . PHE A 1 102 ? 0.658 -5.045 -20.258 1.00 74.19 102 PHE A N 1
ATOM 683 C CA . PHE A 1 102 ? 0.618 -4.079 -19.165 1.00 74.19 102 PHE A CA 1
ATOM 684 C C . PHE A 1 102 ? 1.985 -3.949 -18.495 1.00 74.19 102 PHE A C 1
ATOM 686 O O . PHE A 1 102 ? 2.638 -4.935 -18.149 1.00 74.19 102 PHE A O 1
ATOM 693 N N . LEU A 1 103 ? 2.387 -2.708 -18.221 1.00 83.25 103 LEU A N 1
ATOM 694 C CA . LEU A 1 103 ? 3.577 -2.442 -17.422 1.00 83.25 103 LEU A CA 1
ATOM 695 C C . LEU A 1 103 ? 3.387 -2.966 -15.994 1.00 83.25 103 LEU A C 1
ATOM 697 O O . LEU A 1 103 ? 2.319 -2.843 -15.395 1.00 83.25 103 LEU A O 1
ATOM 701 N N . HIS A 1 104 ? 4.463 -3.489 -15.419 1.00 85.19 104 HIS A N 1
ATOM 702 C CA . HIS A 1 104 ? 4.487 -4.088 -14.084 1.00 85.19 104 HIS A CA 1
ATOM 703 C C . HIS A 1 104 ? 5.671 -3.586 -13.260 1.00 85.19 104 HIS A C 1
ATOM 705 O O . HIS A 1 104 ? 6.524 -2.861 -13.769 1.00 85.19 104 HIS A O 1
ATOM 711 N N . LEU A 1 105 ? 5.769 -3.997 -11.994 1.00 83.38 105 LEU A N 1
ATOM 712 C CA . LEU A 1 105 ? 6.800 -3.527 -11.060 1.00 83.38 105 LEU A CA 1
ATOM 713 C C . LEU A 1 105 ? 8.234 -3.638 -11.618 1.00 83.38 105 LEU A C 1
ATOM 715 O O . LEU A 1 105 ? 9.028 -2.717 -11.456 1.00 83.38 105 LEU A O 1
ATOM 719 N N . GLY A 1 106 ? 8.556 -4.708 -12.355 1.00 82.38 106 GLY A N 1
ATOM 720 C CA . GLY A 1 106 ? 9.841 -4.826 -13.068 1.00 82.38 106 GLY A CA 1
ATOM 721 C C . GLY A 1 106 ? 10.129 -3.689 -14.068 1.00 82.38 106 GLY A C 1
ATOM 722 O O . GLY A 1 106 ? 11.248 -3.177 -14.113 1.00 82.38 106 GLY A O 1
ATOM 723 N N . HIS A 1 107 ? 9.118 -3.223 -14.808 1.00 87.38 107 HIS A N 1
ATOM 724 C CA . HIS A 1 107 ? 9.241 -2.086 -15.722 1.00 87.38 107 HIS A CA 1
ATOM 725 C C . HIS A 1 107 ? 9.502 -0.770 -14.980 1.00 87.38 107 HIS A C 1
ATOM 727 O O . HIS A 1 107 ? 10.227 0.078 -15.501 1.00 87.38 107 HIS A O 1
ATOM 733 N N . ALA A 1 108 ? 8.994 -0.616 -13.749 1.00 86.62 108 ALA A N 1
ATOM 734 C CA . ALA A 1 108 ? 9.237 0.578 -12.936 1.00 86.62 108 ALA A CA 1
ATOM 735 C C . ALA A 1 108 ? 10.734 0.845 -12.745 1.00 86.62 108 ALA A C 1
ATOM 737 O O . ALA A 1 108 ? 11.167 1.986 -12.859 1.00 86.62 108 ALA A O 1
ATOM 738 N N . LYS A 1 109 ? 11.546 -0.206 -12.566 1.00 88.75 109 LYS A N 1
ATOM 739 C CA . LYS A 1 109 ? 13.003 -0.063 -12.460 1.00 88.75 109 LYS A CA 1
ATOM 740 C C . LYS A 1 109 ? 13.610 0.534 -13.731 1.00 88.75 109 LYS A C 1
ATOM 742 O O . LYS A 1 109 ? 14.414 1.457 -13.649 1.00 88.75 109 LYS A O 1
ATOM 747 N N . SER A 1 110 ? 13.209 0.044 -14.904 1.00 91.56 110 SER A N 1
ATOM 748 C CA . SER A 1 110 ? 13.677 0.579 -16.191 1.00 91.56 110 SER A CA 1
ATOM 749 C C . SER A 1 110 ? 13.233 2.032 -16.402 1.00 91.56 110 SER A C 1
ATOM 751 O O . SER A 1 110 ? 14.030 2.859 -16.847 1.00 91.56 110 SER A O 1
ATOM 753 N N . ILE A 1 111 ? 11.999 2.370 -16.013 1.00 90.81 111 ILE A N 1
ATOM 754 C CA . ILE A 1 111 ? 11.472 3.742 -16.047 1.00 90.81 111 ILE A CA 1
ATOM 755 C C . ILE A 1 111 ? 12.309 4.654 -15.140 1.00 90.81 111 ILE A C 1
ATOM 757 O O . ILE A 1 111 ? 12.830 5.667 -15.607 1.00 90.81 111 ILE A O 1
ATOM 761 N N . CYS A 1 112 ? 12.495 4.277 -13.871 1.00 92.31 112 CYS A N 1
ATOM 762 C CA . CYS A 1 112 ? 13.276 5.042 -12.898 1.00 92.31 112 CYS A CA 1
ATOM 763 C C . CYS A 1 112 ? 14.721 5.253 -13.359 1.00 92.31 112 CYS A C 1
ATOM 765 O O . CYS A 1 112 ? 15.242 6.352 -13.213 1.00 92.31 112 CYS A O 1
ATOM 767 N N . ILE A 1 113 ? 15.353 4.247 -13.970 1.00 93.06 113 ILE A N 1
ATOM 768 C CA . ILE A 1 113 ? 16.714 4.373 -14.506 1.00 93.06 113 ILE A CA 1
ATOM 769 C C . ILE A 1 113 ? 16.750 5.347 -15.687 1.00 93.06 113 ILE A C 1
ATOM 771 O O . ILE A 1 113 ? 17.526 6.298 -15.664 1.00 93.06 113 ILE A O 1
ATOM 775 N N . ASN A 1 114 ? 15.930 5.135 -16.719 1.00 95.06 114 ASN A N 1
ATOM 776 C CA . ASN A 1 114 ? 16.036 5.911 -17.957 1.00 95.06 114 ASN A CA 1
ATOM 777 C C . ASN A 1 114 ? 15.623 7.373 -17.760 1.00 95.06 114 ASN A C 1
ATOM 779 O O . ASN A 1 114 ? 16.386 8.272 -18.118 1.00 95.06 114 ASN A O 1
ATOM 783 N N . PHE A 1 115 ? 14.457 7.618 -17.155 1.00 94.31 115 PHE A N 1
ATOM 784 C CA . PHE A 1 115 ? 13.985 8.978 -16.888 1.00 94.31 115 PHE A CA 1
ATOM 785 C C . PHE A 1 115 ? 14.750 9.634 -15.738 1.00 94.31 115 PHE A C 1
ATOM 787 O O . PHE A 1 115 ? 15.043 10.826 -15.801 1.00 94.31 115 PHE A O 1
ATOM 794 N N . GLY A 1 116 ? 15.101 8.871 -14.697 1.00 92.94 116 GLY A N 1
ATOM 795 C CA . GLY A 1 116 ? 15.833 9.393 -13.545 1.00 92.94 116 GLY A CA 1
ATOM 796 C C . GLY A 1 116 ? 17.245 9.838 -13.908 1.00 92.94 116 GLY A C 1
ATOM 797 O O . GLY A 1 116 ? 17.613 10.963 -13.586 1.00 92.94 116 GLY A O 1
ATOM 798 N N . LEU A 1 117 ? 18.013 9.015 -14.632 1.00 93.50 117 LEU A N 1
ATOM 799 C CA . LEU A 1 117 ? 19.362 9.398 -15.063 1.00 93.50 117 LEU A CA 1
ATOM 800 C C . LEU A 1 117 ? 19.333 10.565 -16.054 1.00 93.50 117 LEU A C 1
ATOM 802 O O . LEU A 1 117 ? 20.118 11.493 -15.896 1.00 93.50 117 LEU A O 1
ATOM 806 N N . ALA A 1 118 ? 18.407 10.572 -17.019 1.00 94.50 118 ALA A N 1
ATOM 807 C CA . ALA A 1 118 ? 18.257 11.718 -17.918 1.00 94.50 118 ALA A CA 1
ATOM 808 C C . ALA A 1 118 ? 17.993 13.013 -17.140 1.00 94.50 118 ALA A C 1
ATOM 810 O O . ALA A 1 118 ? 18.643 14.017 -17.403 1.00 94.50 118 ALA A O 1
ATOM 811 N N . LYS A 1 119 ? 17.113 12.979 -16.129 1.00 93.38 119 LYS A N 1
ATOM 812 C CA . LYS A 1 119 ? 16.853 14.141 -15.270 1.00 93.38 119 LYS A CA 1
ATOM 813 C C . LYS A 1 119 ? 18.099 14.587 -14.496 1.00 93.38 119 LYS A C 1
ATOM 815 O O . LYS A 1 119 ? 18.379 15.777 -14.457 1.00 93.38 119 LYS A O 1
ATOM 820 N N . ILE A 1 120 ? 18.843 13.655 -13.897 1.00 92.31 120 ILE A N 1
ATOM 821 C CA . ILE A 1 120 ? 20.047 13.955 -13.095 1.00 92.31 120 ILE A CA 1
ATOM 822 C C . ILE A 1 120 ? 21.141 14.609 -13.943 1.00 92.31 120 ILE A C 1
ATOM 824 O O . ILE A 1 120 ? 21.786 15.550 -13.497 1.00 92.31 120 ILE A O 1
ATOM 828 N N . PHE A 1 121 ? 21.328 14.141 -15.176 1.00 94.44 121 PHE A N 1
ATOM 829 C CA . PHE A 1 121 ? 22.317 14.691 -16.106 1.00 94.44 121 PHE A CA 1
ATOM 830 C C . PHE A 1 121 ? 21.765 15.823 -16.987 1.00 94.44 121 PHE A C 1
ATOM 832 O O . PHE A 1 121 ? 22.407 16.190 -17.968 1.00 94.44 121 PHE A O 1
ATOM 839 N N . ASN A 1 122 ? 20.583 16.361 -16.657 1.00 94.31 122 ASN A N 1
ATOM 840 C CA . ASN A 1 122 ? 19.904 17.422 -17.404 1.00 94.31 122 ASN A CA 1
ATOM 841 C C . ASN A 1 122 ? 19.817 17.148 -18.923 1.00 94.31 122 ASN A C 1
ATOM 843 O O . ASN A 1 122 ? 20.030 18.034 -19.749 1.00 94.31 122 ASN A O 1
ATOM 847 N N . GLY A 1 123 ? 19.558 15.889 -19.275 1.00 94.56 123 GLY A N 1
ATOM 848 C CA . GLY A 1 123 ? 19.408 15.395 -20.639 1.00 94.56 123 GLY A CA 1
ATOM 849 C C . GLY A 1 123 ? 17.962 15.032 -20.984 1.00 94.56 123 GLY A C 1
ATOM 850 O O . GLY A 1 123 ? 17.010 15.461 -20.330 1.00 94.56 123 GLY A O 1
ATOM 851 N N . LYS A 1 124 ? 17.786 14.192 -22.008 1.00 95.56 124 LYS A N 1
ATOM 852 C CA . LYS A 1 124 ? 16.471 13.784 -22.534 1.00 95.56 124 LYS A CA 1
ATOM 853 C C . LYS A 1 124 ? 16.226 12.294 -22.347 1.00 95.56 124 LYS A C 1
ATOM 855 O O . LYS A 1 124 ? 17.138 11.481 -22.445 1.00 95.56 124 LYS A O 1
ATOM 860 N N . CYS A 1 125 ? 14.967 11.928 -22.136 1.00 96.12 125 CYS A N 1
ATOM 861 C CA . CYS A 1 125 ? 14.520 10.540 -22.175 1.00 96.12 125 CYS A CA 1
ATOM 862 C C . CYS A 1 125 ? 13.347 10.423 -23.146 1.00 96.12 125 CYS A C 1
ATOM 864 O O . CYS A 1 125 ? 12.353 11.132 -22.999 1.00 96.12 125 CYS A O 1
ATOM 866 N N . HIS A 1 126 ? 13.448 9.529 -24.126 1.00 93.50 126 HIS A N 1
ATOM 867 C CA . HIS A 1 126 ? 12.346 9.239 -25.040 1.00 93.50 126 HIS A CA 1
ATOM 868 C C . HIS A 1 126 ? 11.494 8.079 -24.514 1.00 93.50 126 HIS A C 1
ATOM 870 O O . HIS A 1 126 ? 12.019 7.018 -24.171 1.00 93.50 126 HIS A O 1
ATOM 876 N N . MET A 1 127 ? 10.172 8.248 -24.516 1.00 86.44 127 MET A N 1
ATOM 877 C CA . MET A 1 127 ? 9.247 7.117 -24.458 1.00 86.44 127 MET A CA 1
ATOM 878 C C . MET A 1 127 ? 8.999 6.647 -25.887 1.00 86.44 127 MET A C 1
ATOM 880 O O . MET A 1 127 ? 8.508 7.418 -26.708 1.00 86.44 127 MET A O 1
ATOM 884 N N . ARG A 1 128 ? 9.396 5.414 -26.203 1.00 84.38 128 ARG A N 1
ATOM 885 C CA . ARG A 1 128 ? 9.325 4.894 -27.572 1.00 84.38 128 ARG A CA 1
ATOM 886 C C . ARG A 1 128 ? 8.722 3.507 -27.560 1.00 84.38 128 ARG A C 1
ATOM 888 O O . ARG A 1 128 ? 9.428 2.576 -27.217 1.00 84.38 128 ARG A O 1
ATOM 895 N N . PHE A 1 129 ? 7.474 3.345 -27.968 1.00 74.38 129 PHE A N 1
ATOM 896 C CA . PHE A 1 129 ? 6.957 1.995 -28.169 1.00 74.38 129 PHE A CA 1
ATOM 897 C C . PHE A 1 129 ? 7.835 1.267 -29.190 1.00 74.38 129 PHE A C 1
ATOM 899 O O . PHE A 1 129 ? 8.151 1.837 -30.232 1.00 74.38 129 PHE A O 1
ATOM 906 N N . ASP A 1 130 ? 8.316 0.071 -28.852 1.00 74.12 130 ASP A N 1
ATOM 907 C CA . ASP A 1 130 ? 9.065 -0.759 -29.801 1.00 74.12 130 ASP A CA 1
ATOM 908 C C . ASP A 1 130 ? 8.065 -1.517 -30.681 1.00 74.12 130 ASP A C 1
ATOM 910 O O . ASP A 1 130 ? 7.905 -2.731 -30.619 1.00 74.12 130 ASP A O 1
ATOM 914 N N . ASP A 1 131 ? 7.298 -0.747 -31.450 1.00 64.75 131 ASP A N 1
ATOM 915 C CA . ASP A 1 131 ? 6.255 -1.209 -32.359 1.00 64.75 131 ASP A CA 1
ATOM 916 C C . ASP A 1 131 ? 6.865 -1.484 -33.739 1.00 64.75 131 ASP A C 1
ATOM 918 O O . ASP A 1 131 ? 6.525 -0.852 -34.742 1.00 64.75 131 ASP A O 1
ATOM 922 N N . THR A 1 132 ? 7.872 -2.369 -33.744 1.00 64.62 132 THR A N 1
ATOM 923 C CA . THR A 1 132 ? 8.773 -2.555 -34.886 1.00 64.62 132 THR A CA 1
ATOM 924 C C . THR A 1 132 ? 8.015 -2.726 -36.201 1.00 64.62 132 THR A C 1
ATOM 926 O O . THR A 1 132 ? 7.202 -3.633 -36.356 1.00 64.62 132 THR A O 1
ATOM 929 N N . ASN A 1 133 ? 8.342 -1.850 -37.153 1.00 53.94 133 ASN A N 1
ATOM 930 C CA . ASN A 1 133 ? 7.903 -1.896 -38.539 1.00 53.94 133 ASN A CA 1
ATOM 931 C C . ASN A 1 133 ? 9.128 -1.666 -39.453 1.00 53.94 133 ASN A C 1
ATOM 933 O O . ASN A 1 133 ? 9.819 -0.649 -39.292 1.00 53.94 133 ASN A O 1
ATOM 937 N N . PRO A 1 134 ? 9.451 -2.574 -40.388 1.00 51.75 134 PRO A N 1
ATOM 938 C CA . PRO A 1 134 ? 10.490 -2.324 -41.377 1.00 51.75 134 PRO A CA 1
ATOM 939 C C . PRO A 1 134 ? 10.141 -1.234 -42.391 1.00 51.75 134 PRO A C 1
ATOM 941 O O . PRO A 1 134 ? 9.086 -1.217 -43.002 1.00 51.75 134 PRO A O 1
ATOM 944 N N . THR A 1 135 ? 11.107 -0.354 -42.664 1.00 43.72 135 THR A N 1
ATOM 945 C CA . THR A 1 135 ? 11.036 0.652 -43.747 1.00 43.72 135 THR A CA 1
ATOM 946 C C . THR A 1 135 ? 12.068 0.423 -44.858 1.00 43.72 135 THR A C 1
ATOM 948 O O . THR A 1 135 ? 12.216 1.254 -45.752 1.00 43.72 135 THR A O 1
ATOM 951 N N . LYS A 1 136 ? 12.799 -0.700 -44.840 1.00 44.00 136 LYS A N 1
ATOM 952 C CA . LYS A 1 136 ? 13.783 -1.056 -45.877 1.00 44.00 136 LYS A CA 1
ATOM 953 C C . LYS A 1 136 ? 13.660 -2.536 -46.218 1.00 44.00 136 LYS A C 1
ATOM 955 O O . LYS A 1 136 ? 14.110 -3.378 -45.444 1.00 44.00 136 LYS A O 1
ATOM 960 N N . GLU A 1 137 ? 13.047 -2.827 -47.360 1.00 51.16 137 GLU A N 1
ATOM 961 C CA . GLU A 1 137 ? 12.675 -4.182 -47.773 1.00 51.16 137 GLU A CA 1
ATOM 962 C C . GLU A 1 137 ? 13.215 -4.554 -49.158 1.00 51.16 137 GLU A C 1
ATOM 964 O O . GLU A 1 137 ? 13.469 -3.699 -50.009 1.00 51.16 137 GLU A O 1
ATOM 969 N N . GLU A 1 138 ? 13.344 -5.864 -49.367 1.00 54.56 138 GLU A N 1
ATOM 970 C CA . GLU A 1 138 ? 13.455 -6.518 -50.667 1.00 54.56 138 GLU A CA 1
ATOM 971 C C . GLU A 1 138 ? 12.025 -6.739 -51.199 1.00 54.56 138 GLU A C 1
ATOM 973 O O . GLU A 1 138 ? 11.210 -7.396 -50.551 1.00 54.56 138 GLU A O 1
ATOM 978 N N . THR A 1 139 ? 11.705 -6.162 -52.361 1.00 55.44 139 THR A N 1
ATOM 979 C CA . THR A 1 139 ? 10.335 -5.926 -52.871 1.00 55.44 139 THR A CA 1
ATOM 980 C C . THR A 1 139 ? 9.416 -7.158 -52.819 1.00 55.44 139 THR A C 1
ATOM 982 O O . THR A 1 139 ? 8.241 -7.049 -52.504 1.00 55.44 139 THR A O 1
ATOM 985 N N . ARG A 1 140 ? 9.957 -8.368 -53.004 1.00 59.06 140 ARG A N 1
ATOM 986 C CA . ARG A 1 140 ? 9.180 -9.622 -53.036 1.00 59.06 140 ARG A CA 1
ATOM 987 C C . ARG A 1 140 ? 8.590 -10.066 -51.695 1.00 59.06 140 ARG A C 1
ATOM 989 O O . ARG A 1 140 ? 7.560 -10.731 -51.695 1.00 59.06 140 ARG A O 1
ATOM 996 N N . MET A 1 141 ? 9.247 -9.762 -50.573 1.00 60.28 141 MET A N 1
ATOM 997 C CA . MET A 1 141 ? 8.694 -10.067 -49.245 1.00 60.28 141 MET A CA 1
ATOM 998 C C . MET A 1 141 ? 7.565 -9.101 -48.886 1.00 60.28 141 MET A C 1
ATOM 1000 O O . MET A 1 141 ? 6.572 -9.525 -48.297 1.00 60.28 141 MET A O 1
ATOM 1004 N N . ARG A 1 142 ? 7.697 -7.837 -49.309 1.00 58.00 142 ARG A N 1
ATOM 1005 C CA . ARG A 1 142 ? 6.659 -6.812 -49.180 1.00 58.00 142 ARG A CA 1
ATOM 1006 C C . ARG A 1 142 ? 5.381 -7.185 -49.900 1.00 58.00 142 ARG A C 1
ATOM 1008 O O . ARG A 1 142 ? 4.294 -7.084 -49.346 1.00 58.00 142 ARG A O 1
ATOM 1015 N N . ASP A 1 143 ? 5.542 -7.631 -51.141 1.00 64.94 143 ASP A N 1
ATOM 1016 C CA . ASP A 1 143 ? 4.447 -7.858 -52.080 1.00 64.94 143 ASP A CA 1
ATOM 1017 C C . ASP A 1 143 ? 3.610 -9.109 -51.733 1.00 64.94 143 ASP A C 1
ATOM 1019 O O . ASP A 1 143 ? 2.771 -9.534 -52.524 1.00 64.94 143 ASP A O 1
ATOM 1023 N N . GLY A 1 144 ? 3.840 -9.737 -50.570 1.00 63.50 144 GLY A N 1
ATOM 1024 C CA . GLY A 1 144 ? 3.044 -10.865 -50.077 1.00 63.50 144 GLY A CA 1
ATOM 1025 C C . GLY A 1 144 ? 3.199 -12.153 -50.891 1.00 63.50 144 GLY A C 1
ATOM 1026 O O . GLY A 1 144 ? 2.372 -13.053 -50.766 1.00 63.50 144 GLY A O 1
ATOM 1027 N N . VAL A 1 145 ? 4.252 -12.252 -51.713 1.00 72.88 145 VAL A N 1
ATOM 1028 C CA . VAL A 1 145 ? 4.509 -13.393 -52.616 1.00 72.88 145 VAL A CA 1
ATOM 1029 C C . VAL A 1 145 ? 4.753 -14.695 -51.848 1.00 72.88 145 VAL A C 1
ATOM 1031 O O . VAL A 1 145 ? 4.512 -15.782 -52.369 1.00 72.88 145 VAL A O 1
ATOM 1034 N N . TYR A 1 146 ? 5.250 -14.588 -50.619 1.00 74.06 146 TYR A N 1
ATOM 1035 C CA . TYR A 1 146 ? 5.593 -15.717 -49.768 1.00 74.06 146 TYR A CA 1
ATOM 1036 C C . TYR A 1 146 ? 4.582 -15.867 -48.621 1.00 74.06 146 TYR A C 1
ATOM 1038 O O . TYR A 1 146 ? 4.086 -14.882 -48.068 1.00 74.06 146 TYR A O 1
ATOM 1046 N N . GLU A 1 147 ? 4.293 -17.110 -48.250 1.00 77.62 147 GLU A N 1
ATOM 1047 C CA . GLU A 1 147 ? 3.443 -17.445 -47.108 1.00 77.62 147 GLU A CA 1
ATOM 1048 C C . GLU A 1 147 ? 4.162 -17.255 -45.765 1.00 77.62 147 GLU A C 1
ATOM 1050 O O . GLU A 1 147 ? 5.396 -17.199 -45.690 1.00 77.62 147 GLU A O 1
ATOM 1055 N N . GLU A 1 148 ? 3.384 -17.155 -44.680 1.00 73.44 148 GLU A N 1
ATOM 1056 C CA . GLU A 1 148 ? 3.932 -17.076 -43.322 1.00 73.44 148 GLU A CA 1
ATOM 1057 C C . GLU A 1 148 ? 4.907 -18.231 -43.051 1.00 73.44 148 GLU A C 1
ATOM 1059 O O . GLU A 1 148 ? 4.631 -19.395 -43.340 1.00 73.44 148 GLU A O 1
ATOM 1064 N N . GLY A 1 149 ? 6.080 -17.908 -42.501 1.00 74.94 149 GLY A N 1
ATOM 1065 C CA . GLY A 1 149 ? 7.115 -18.897 -42.181 1.00 74.94 149 GLY A CA 1
ATOM 1066 C C . GLY A 1 149 ? 7.850 -19.518 -43.381 1.00 74.94 149 GLY A C 1
ATOM 1067 O O . GLY A 1 149 ? 8.786 -20.285 -43.159 1.00 74.94 149 GLY A O 1
ATOM 1068 N N . GLN A 1 150 ? 7.501 -19.176 -44.628 1.00 80.50 150 GLN A N 1
ATOM 1069 C CA . GLN A 1 150 ? 8.136 -19.742 -45.827 1.00 80.50 150 GLN A CA 1
ATOM 1070 C C . GLN A 1 150 ? 9.594 -19.290 -45.999 1.00 80.50 150 GLN A C 1
ATOM 1072 O O . GLN A 1 150 ? 10.445 -20.064 -46.439 1.00 80.50 150 GLN A O 1
ATOM 1077 N N . CYS A 1 151 ? 9.899 -18.038 -45.663 1.00 78.31 151 CYS A N 1
ATOM 1078 C CA . CYS A 1 151 ? 11.252 -17.499 -45.723 1.00 78.31 151 CYS A CA 1
ATOM 1079 C C . CYS A 1 151 ? 11.473 -16.399 -44.675 1.00 78.31 151 CYS A C 1
ATOM 1081 O O . CYS A 1 151 ? 10.536 -15.841 -44.102 1.00 78.31 151 CYS A O 1
ATOM 1083 N N . VAL A 1 152 ? 12.747 -16.119 -44.398 1.00 77.38 152 VAL A N 1
ATOM 1084 C CA . VAL A 1 152 ? 13.196 -15.103 -43.437 1.00 77.38 152 VAL A CA 1
ATOM 1085 C C . VAL A 1 152 ? 14.345 -14.305 -44.039 1.00 77.38 152 VAL A C 1
ATOM 1087 O O . VAL A 1 152 ? 15.203 -14.878 -44.712 1.00 77.38 152 VAL A O 1
ATOM 1090 N N . LEU A 1 153 ? 14.391 -12.996 -43.779 1.00 75.12 153 LEU A N 1
ATOM 1091 C CA . LEU A 1 153 ? 15.572 -12.202 -44.107 1.00 75.12 153 LEU A CA 1
ATOM 1092 C C . LEU A 1 153 ? 16.578 -12.368 -42.977 1.00 75.12 153 LEU A C 1
ATOM 1094 O O . LEU A 1 153 ? 16.218 -12.230 -41.809 1.00 75.12 153 LEU A O 1
ATOM 1098 N N . ARG A 1 154 ? 17.838 -12.644 -43.307 1.00 78.00 154 ARG A N 1
ATOM 1099 C CA . ARG A 1 154 ? 18.928 -12.781 -42.335 1.00 78.00 154 ARG A CA 1
ATOM 1100 C C . ARG A 1 154 ? 20.033 -11.788 -42.661 1.00 78.00 154 ARG A C 1
ATOM 1102 O O . ARG A 1 154 ? 20.307 -11.534 -43.832 1.00 78.00 154 ARG A O 1
ATOM 1109 N N . ALA A 1 155 ? 20.680 -11.238 -41.641 1.00 77.50 155 ALA A N 1
ATOM 1110 C CA . ALA A 1 155 ? 21.934 -10.527 -41.846 1.00 77.50 155 ALA A CA 1
ATOM 1111 C C . ALA A 1 155 ? 23.000 -11.546 -42.254 1.00 77.50 155 ALA A C 1
ATOM 1113 O O . ALA A 1 155 ? 23.031 -12.640 -41.706 1.00 77.50 155 ALA A O 1
ATOM 1114 N N . LYS A 1 156 ? 23.881 -11.199 -43.191 1.00 87.94 156 LYS A N 1
ATOM 1115 C CA . LYS A 1 156 ? 25.019 -12.047 -43.558 1.00 87.94 156 LYS A CA 1
ATOM 1116 C C . LYS A 1 156 ? 26.241 -11.607 -42.756 1.00 87.94 156 LYS A C 1
ATOM 1118 O O . LYS A 1 156 ? 26.737 -10.504 -42.975 1.00 87.94 156 LYS A O 1
ATOM 1123 N N . ILE A 1 157 ? 26.688 -12.436 -41.819 1.00 89.31 157 ILE A N 1
ATOM 1124 C CA . ILE A 1 157 ? 27.774 -12.143 -40.880 1.00 89.31 157 ILE A CA 1
ATOM 1125 C C . ILE A 1 157 ? 28.782 -13.300 -40.893 1.00 89.31 157 ILE A C 1
ATOM 1127 O O . ILE A 1 157 ? 29.759 -13.241 -41.634 1.00 89.31 157 ILE A O 1
ATOM 1131 N N . ASP A 1 158 ? 28.562 -14.330 -40.074 1.00 88.50 158 ASP A N 1
ATOM 1132 C CA . ASP A 1 158 ? 29.432 -15.496 -39.937 1.00 88.50 158 ASP A CA 1
ATOM 1133 C C . ASP A 1 158 ? 28.688 -16.644 -39.234 1.00 88.50 158 ASP A C 1
ATOM 1135 O O . ASP A 1 158 ? 28.482 -16.648 -38.017 1.00 88.50 158 ASP A O 1
ATOM 1139 N N . MET A 1 159 ? 28.328 -17.674 -39.999 1.00 92.50 159 MET A N 1
ATOM 1140 C CA . MET A 1 159 ? 27.652 -18.868 -39.483 1.00 92.50 159 MET A CA 1
ATOM 1141 C C . MET A 1 159 ? 28.506 -19.703 -38.515 1.00 92.50 159 MET A C 1
ATOM 1143 O O . MET A 1 159 ? 27.942 -20.454 -37.714 1.00 92.50 159 MET A O 1
ATOM 1147 N N . ALA A 1 160 ? 29.835 -19.578 -38.546 1.00 94.19 160 ALA A N 1
ATOM 1148 C CA . ALA A 1 160 ? 30.747 -20.281 -37.644 1.00 94.19 160 ALA A CA 1
ATOM 1149 C C . ALA A 1 160 ? 31.052 -19.487 -36.362 1.00 94.19 160 ALA A C 1
ATOM 1151 O O . ALA A 1 160 ? 31.755 -19.988 -35.478 1.00 94.19 160 ALA A O 1
ATOM 1152 N N . HIS A 1 161 ? 30.500 -18.279 -36.217 1.00 93.12 161 HIS A N 1
ATOM 1153 C CA . HIS A 1 161 ? 30.845 -17.393 -35.116 1.00 93.12 161 HIS A CA 1
ATOM 1154 C C . HIS A 1 161 ? 30.563 -18.036 -33.746 1.00 93.12 161 HIS A C 1
ATOM 1156 O O . HIS A 1 161 ? 29.545 -18.705 -33.525 1.00 93.12 161 HIS A O 1
ATOM 1162 N N . LYS A 1 162 ? 31.460 -17.822 -32.774 1.00 94.06 162 LYS A N 1
ATOM 1163 C CA . LYS A 1 162 ? 31.337 -18.403 -31.423 1.00 94.06 162 LYS A CA 1
ATOM 1164 C C . LYS A 1 162 ? 30.080 -17.915 -30.693 1.00 94.06 162 LYS A C 1
ATOM 1166 O O . LYS A 1 162 ? 29.422 -18.694 -30.010 1.00 94.06 162 LYS A O 1
ATOM 1171 N N . ASN A 1 163 ? 29.745 -16.633 -30.842 1.00 85.56 163 ASN A N 1
ATOM 1172 C CA . ASN A 1 163 ? 28.475 -16.078 -30.369 1.00 85.56 163 ASN A CA 1
ATOM 1173 C C . ASN A 1 163 ? 27.349 -16.445 -31.346 1.00 85.56 163 ASN A C 1
ATOM 1175 O O . ASN A 1 163 ? 27.375 -15.989 -32.488 1.00 85.56 163 ASN A O 1
ATOM 1179 N N . VAL A 1 164 ? 26.364 -17.211 -30.870 1.00 86.62 164 VAL A N 1
ATOM 1180 C CA . VAL A 1 164 ? 25.225 -17.709 -31.659 1.00 86.62 164 VAL A CA 1
ATOM 1181 C C . VAL A 1 164 ? 24.390 -16.575 -32.257 1.00 86.62 164 VAL A C 1
ATOM 1183 O O . VAL A 1 164 ? 23.914 -16.712 -33.376 1.00 86.62 164 VAL A O 1
ATOM 1186 N N . ILE A 1 165 ? 24.273 -15.433 -31.572 1.00 80.31 165 ILE A N 1
ATOM 1187 C CA . ILE A 1 165 ? 23.506 -14.275 -32.066 1.00 80.31 165 ILE A CA 1
ATOM 1188 C C . ILE A 1 165 ? 24.117 -13.707 -33.357 1.00 80.31 165 ILE A C 1
ATOM 1190 O O . ILE A 1 165 ? 23.404 -13.180 -34.200 1.00 80.31 165 ILE A O 1
ATOM 1194 N N . MET A 1 166 ? 25.430 -13.850 -33.546 1.00 82.00 166 MET A N 1
ATOM 1195 C CA . MET A 1 166 ? 26.129 -13.353 -34.736 1.00 82.00 166 MET A CA 1
ATOM 1196 C C . MET A 1 166 ? 26.084 -14.338 -35.912 1.00 82.00 166 MET A C 1
ATOM 1198 O O . MET A 1 166 ? 26.622 -14.030 -36.971 1.00 82.00 166 MET A O 1
ATOM 1202 N N . ARG A 1 167 ? 25.454 -15.511 -35.748 1.00 89.00 167 ARG A N 1
ATOM 1203 C CA . ARG A 1 167 ? 25.319 -16.521 -36.807 1.00 89.00 167 ARG A CA 1
ATOM 1204 C C . ARG A 1 167 ? 24.165 -16.180 -37.726 1.00 89.00 167 ARG A C 1
ATOM 1206 O O . ARG A 1 167 ? 23.081 -16.756 -37.622 1.00 89.00 167 ARG A O 1
ATOM 1213 N N . ASP A 1 168 ? 24.422 -15.221 -38.599 1.00 88.00 168 ASP A N 1
ATOM 1214 C CA . ASP A 1 168 ? 23.483 -14.680 -39.573 1.00 88.00 168 ASP A CA 1
ATOM 1215 C C . ASP A 1 168 ? 22.089 -14.472 -38.950 1.00 88.00 168 ASP A C 1
ATOM 1217 O O . ASP A 1 168 ? 21.163 -15.236 -39.240 1.00 88.00 168 ASP A O 1
ATOM 1221 N N . PRO A 1 169 ? 21.923 -13.535 -37.998 1.00 83.81 169 PRO A N 1
ATOM 1222 C CA . PRO A 1 169 ? 20.674 -13.389 -37.260 1.00 83.81 169 PRO A CA 1
ATOM 1223 C C . PRO A 1 169 ? 19.505 -13.084 -38.195 1.00 83.81 169 PRO A C 1
ATOM 1225 O O . PRO A 1 169 ? 19.653 -12.393 -39.205 1.00 83.81 169 PRO A O 1
ATOM 1228 N N . ILE A 1 170 ? 18.328 -13.600 -37.838 1.00 80.12 170 ILE A N 1
ATOM 1229 C CA . ILE A 1 170 ? 17.079 -13.276 -38.528 1.00 80.12 170 ILE A CA 1
ATOM 1230 C C . ILE A 1 170 ? 16.766 -11.798 -38.285 1.00 80.12 170 ILE A C 1
ATOM 1232 O O . ILE A 1 170 ? 16.682 -11.360 -37.142 1.00 80.12 170 ILE A O 1
ATOM 1236 N N . MET A 1 171 ? 16.594 -11.060 -39.375 1.00 73.19 171 MET A N 1
ATOM 1237 C CA . MET A 1 171 ? 16.225 -9.649 -39.400 1.00 73.19 171 MET A CA 1
ATOM 1238 C C . MET A 1 171 ? 14.719 -9.474 -39.580 1.00 73.19 171 MET A C 1
ATOM 1240 O O . MET A 1 171 ? 14.135 -8.653 -38.886 1.00 73.19 171 MET A O 1
ATOM 1244 N N . TYR A 1 172 ? 14.091 -10.267 -40.460 1.00 68.62 172 TYR A N 1
ATOM 1245 C CA . TYR A 1 172 ? 12.644 -10.217 -40.697 1.00 68.62 172 TYR A CA 1
ATOM 1246 C C . TYR A 1 172 ? 12.031 -11.601 -40.867 1.00 68.62 172 TYR A C 1
ATOM 1248 O O . TYR A 1 172 ? 12.655 -12.516 -41.413 1.00 68.62 172 TYR A O 1
ATOM 1256 N N . ARG A 1 173 ? 10.774 -11.714 -40.439 1.00 73.62 173 ARG A N 1
ATOM 1257 C CA . ARG A 1 173 ? 9.893 -12.859 -40.670 1.00 73.62 173 ARG A CA 1
ATOM 1258 C C . ARG A 1 173 ? 8.615 -12.377 -41.332 1.00 73.62 173 ARG A C 1
ATOM 1260 O O . ARG A 1 173 ? 8.163 -11.279 -41.027 1.00 73.62 173 ARG A O 1
ATOM 1267 N N . ILE A 1 174 ? 8.028 -13.225 -42.167 1.00 73.94 174 ILE A N 1
ATOM 1268 C CA . ILE A 1 174 ? 6.699 -12.990 -42.729 1.00 73.94 174 ILE A CA 1
ATOM 1269 C C . ILE A 1 174 ? 5.651 -13.386 -41.694 1.00 73.94 174 ILE A C 1
ATOM 1271 O O . ILE A 1 174 ? 5.609 -14.541 -41.268 1.00 73.94 174 ILE A O 1
ATOM 1275 N N . LEU A 1 175 ? 4.827 -12.417 -41.313 1.00 69.19 175 LEU A N 1
ATOM 1276 C CA . LEU A 1 175 ? 3.676 -12.546 -40.436 1.00 69.19 175 LEU A CA 1
ATOM 1277 C C . LEU A 1 175 ? 2.545 -11.696 -41.039 1.00 69.19 175 LEU A C 1
ATOM 1279 O O . LEU A 1 175 ? 2.577 -10.469 -41.019 1.00 69.19 175 LEU A O 1
ATOM 1283 N N . LYS A 1 176 ? 1.543 -12.364 -41.598 1.00 70.62 176 LYS A N 1
ATOM 1284 C CA . LYS A 1 176 ? 0.348 -11.794 -42.217 1.00 70.62 176 LYS A CA 1
ATOM 1285 C C . LYS A 1 176 ? -0.696 -11.462 -41.145 1.00 70.62 176 LYS A C 1
ATOM 1287 O O . LYS A 1 176 ? -1.796 -12.008 -41.124 1.00 70.62 176 LYS A O 1
ATOM 1292 N N . LYS A 1 177 ? -0.336 -10.554 -40.236 1.00 66.12 177 LYS A N 1
ATOM 1293 C CA . LYS A 1 177 ? -1.238 -9.969 -39.234 1.00 66.12 177 LYS A CA 1
ATOM 1294 C C . LYS A 1 177 ? -1.330 -8.465 -39.434 1.00 66.12 177 LYS A C 1
ATOM 1296 O O . LYS A 1 177 ? -0.355 -7.840 -39.841 1.00 66.12 177 LYS A O 1
ATOM 1301 N N . GLU A 1 178 ? -2.487 -7.893 -39.120 1.00 66.69 178 GLU A N 1
ATOM 1302 C CA . GLU A 1 178 ? -2.652 -6.441 -39.120 1.00 66.69 178 GLU A CA 1
ATOM 1303 C C . GLU A 1 178 ? -1.899 -5.815 -37.943 1.00 66.69 178 GLU A C 1
ATOM 1305 O O . GLU A 1 178 ? -2.021 -6.259 -36.797 1.00 66.69 178 GLU A O 1
ATOM 1310 N N . HIS A 1 179 ? -1.132 -4.761 -38.219 1.00 62.25 179 HIS A N 1
ATOM 1311 C CA . HIS A 1 179 ? -0.479 -3.980 -37.179 1.00 62.25 179 HIS A CA 1
ATOM 1312 C C . HIS A 1 179 ? -1.459 -2.954 -36.591 1.00 62.25 179 HIS A C 1
ATOM 1314 O O . HIS A 1 179 ? -2.086 -2.218 -37.358 1.00 62.25 179 HIS A O 1
ATOM 1320 N N . PRO A 1 180 ? -1.515 -2.765 -35.258 1.00 62.28 180 PRO A N 1
ATOM 1321 C CA . PRO A 1 180 ? -2.420 -1.793 -34.639 1.00 62.28 180 PRO A CA 1
ATOM 1322 C C . PRO A 1 180 ? -2.263 -0.345 -35.131 1.00 62.28 180 PRO A C 1
ATOM 1324 O O . PRO A 1 180 ? -3.226 0.414 -35.098 1.00 62.28 180 PRO A O 1
ATOM 1327 N N . ARG A 1 181 ? -1.062 0.060 -35.575 1.00 63.25 181 ARG A N 1
ATOM 1328 C CA . ARG A 1 181 ? -0.801 1.430 -36.060 1.00 63.25 181 ARG A CA 1
ATOM 1329 C C . ARG A 1 181 ? -0.763 1.562 -37.582 1.00 63.25 181 ARG A C 1
ATOM 1331 O O . ARG A 1 181 ? -1.048 2.636 -38.096 1.00 63.25 181 ARG A O 1
ATOM 1338 N N . THR A 1 182 ? -0.352 0.516 -38.293 1.00 66.38 182 THR A N 1
ATOM 1339 C CA . THR A 1 182 ? -0.076 0.578 -39.743 1.00 66.38 182 THR A CA 1
ATOM 1340 C C . THR A 1 182 ? -0.965 -0.352 -40.566 1.00 66.38 182 THR A C 1
ATOM 1342 O O . THR A 1 182 ? -0.748 -0.492 -41.762 1.00 66.38 182 THR A O 1
ATOM 1345 N N . GLY A 1 183 ? -1.966 -0.985 -39.948 1.00 67.75 183 GLY A N 1
ATOM 1346 C CA . GLY A 1 183 ? -2.930 -1.840 -40.636 1.00 67.75 183 GLY A CA 1
ATOM 1347 C C . GLY A 1 183 ? -2.260 -2.980 -41.404 1.00 67.75 183 GLY A C 1
ATOM 1348 O O . GLY A 1 183 ? -1.346 -3.628 -40.894 1.00 67.75 183 GLY A O 1
ATOM 1349 N N . SER A 1 184 ? -2.719 -3.203 -42.635 1.00 64.19 184 SER A N 1
ATOM 1350 C CA . SER A 1 184 ? -2.227 -4.243 -43.549 1.00 64.19 184 SER A CA 1
ATOM 1351 C C . SER A 1 184 ? -1.026 -3.810 -44.407 1.00 64.19 184 SER A C 1
ATOM 1353 O O . SER A 1 184 ? -0.606 -4.560 -45.285 1.00 64.19 184 SER A O 1
ATOM 1355 N N . ASP A 1 185 ? -0.460 -2.618 -44.182 1.00 57.38 185 ASP A N 1
ATOM 1356 C CA . ASP A 1 185 ? 0.591 -2.061 -45.050 1.00 57.38 185 ASP A CA 1
ATOM 1357 C C . ASP A 1 185 ? 1.916 -2.846 -44.990 1.00 57.38 185 ASP A C 1
ATOM 1359 O O . ASP A 1 185 ? 2.774 -2.684 -45.864 1.00 57.38 185 ASP A O 1
ATOM 1363 N N . PHE A 1 186 ? 2.093 -3.686 -43.961 1.00 56.16 186 PHE A N 1
ATOM 1364 C CA . PHE A 1 186 ? 3.311 -4.452 -43.705 1.00 56.16 186 PHE A CA 1
ATOM 1365 C C . PHE A 1 186 ? 2.982 -5.854 -43.172 1.00 56.16 186 PHE A C 1
ATOM 1367 O O . PHE A 1 186 ? 2.195 -6.013 -42.241 1.00 56.16 186 PHE A O 1
ATOM 1374 N N . LEU A 1 187 ? 3.627 -6.873 -43.750 1.00 54.06 187 LEU A N 1
ATOM 1375 C CA . LEU A 1 187 ? 3.502 -8.288 -43.364 1.00 54.06 187 LEU A CA 1
ATOM 1376 C C . LEU A 1 187 ? 4.797 -8.814 -42.712 1.00 54.06 187 LEU A C 1
ATOM 1378 O O . LEU A 1 187 ? 5.033 -10.021 -42.696 1.00 54.06 187 LEU A O 1
ATOM 1382 N N . LEU A 1 188 ? 5.684 -7.932 -42.235 1.00 43.47 188 LEU A N 1
ATOM 1383 C CA . LEU A 1 188 ? 7.002 -8.286 -41.694 1.00 43.47 188 LEU A CA 1
ATOM 1384 C C . LEU A 1 188 ? 7.174 -7.794 -40.254 1.00 43.47 188 LEU A C 1
ATOM 1386 O O . LEU A 1 188 ? 7.040 -6.603 -39.989 1.00 43.47 188 LEU A O 1
ATOM 1390 N N . TYR A 1 189 ? 7.525 -8.700 -39.334 1.00 53.38 189 TYR A N 1
ATOM 1391 C CA . TYR A 1 189 ? 7.592 -8.396 -37.898 1.00 53.38 189 TYR A CA 1
ATOM 1392 C C . TYR A 1 189 ? 8.781 -9.075 -37.203 1.00 53.38 189 TYR A C 1
ATOM 1394 O O . TYR A 1 189 ? 9.256 -10.135 -37.628 1.00 53.38 189 TYR A O 1
ATOM 1402 N N . ILE A 1 190 ? 9.256 -8.453 -36.121 1.00 41.69 190 ILE A N 1
ATOM 1403 C CA . ILE A 1 190 ? 10.254 -9.008 -35.198 1.00 41.69 190 ILE A CA 1
ATOM 1404 C C . ILE A 1 190 ? 9.517 -9.547 -33.960 1.00 41.69 190 ILE A C 1
ATOM 1406 O O . ILE A 1 190 ? 8.466 -9.040 -33.580 1.00 41.69 190 ILE A O 1
ATOM 1410 N N . ASP A 1 191 ? 10.037 -10.640 -33.402 1.00 38.31 191 ASP A N 1
ATOM 1411 C CA . ASP A 1 191 ? 9.432 -11.438 -32.327 1.00 38.31 191 ASP A CA 1
ATOM 1412 C C . ASP A 1 191 ? 9.156 -10.605 -31.059 1.00 38.31 191 ASP A C 1
ATOM 1414 O O . ASP A 1 191 ? 10.001 -9.803 -30.665 1.00 38.31 191 ASP A O 1
ATOM 1418 N N . SER A 1 192 ? 7.998 -10.813 -30.424 1.00 41.16 192 SER A N 1
ATOM 1419 C CA . SER A 1 192 ? 7.526 -10.041 -29.260 1.00 41.16 192 SER A CA 1
ATOM 1420 C C . SER A 1 192 ? 7.091 -10.996 -28.148 1.00 41.16 192 SER A C 1
ATOM 1422 O O . SER A 1 192 ? 6.423 -11.996 -28.426 1.00 41.16 192 SER A O 1
ATOM 1424 N N . CYS A 1 193 ? 7.480 -10.729 -26.899 1.00 34.72 193 CYS A N 1
ATOM 1425 C CA . CYS A 1 193 ? 7.274 -11.654 -25.784 1.00 34.72 193 CYS A CA 1
ATOM 1426 C C . CYS A 1 193 ? 6.312 -11.079 -24.735 1.00 34.72 193 CYS A C 1
ATOM 1428 O O . CYS A 1 193 ? 6.616 -10.136 -24.012 1.00 34.72 193 CYS A O 1
ATOM 1430 N N . MET A 1 194 ? 5.135 -11.694 -24.620 1.00 44.38 194 MET A N 1
ATOM 1431 C CA . MET A 1 194 ? 4.179 -11.399 -23.554 1.00 44.38 194 MET A CA 1
ATOM 1432 C C . MET A 1 194 ? 4.416 -12.327 -22.355 1.00 44.38 194 MET A C 1
ATOM 1434 O O . MET A 1 194 ? 4.776 -13.496 -22.512 1.00 44.38 194 MET A O 1
ATOM 1438 N N . ASP A 1 195 ? 4.209 -11.813 -21.141 1.00 59.50 195 ASP A N 1
ATOM 1439 C CA . ASP A 1 195 ? 4.448 -12.543 -19.892 1.00 59.50 195 ASP A CA 1
ATOM 1440 C C . ASP A 1 195 ? 3.312 -13.561 -19.630 1.00 59.50 195 ASP A C 1
ATOM 1442 O O . ASP A 1 195 ? 2.315 -13.278 -18.961 1.00 59.50 195 ASP A O 1
ATOM 1446 N N . VAL A 1 196 ? 3.449 -14.760 -20.214 1.00 60.78 196 VAL A N 1
ATOM 1447 C CA . VAL A 1 196 ? 2.429 -15.834 -20.314 1.00 60.78 196 VAL A CA 1
ATOM 1448 C C . VAL A 1 196 ? 1.766 -16.193 -18.974 1.00 60.78 196 VAL A C 1
ATOM 1450 O O . VAL A 1 196 ? 0.599 -16.571 -18.933 1.00 60.78 196 VAL A O 1
ATOM 1453 N N . LYS A 1 197 ? 2.482 -16.043 -17.855 1.00 73.56 197 LYS A N 1
ATOM 1454 C CA . LYS A 1 197 ? 1.982 -16.411 -16.519 1.00 73.56 197 LYS A CA 1
ATOM 1455 C C . LYS A 1 197 ? 0.950 -15.440 -15.950 1.00 73.56 197 LYS A C 1
ATOM 1457 O O . LYS A 1 197 ? 0.110 -15.855 -15.165 1.00 73.56 197 LYS A O 1
ATOM 1462 N N . LEU A 1 198 ? 1.026 -14.149 -16.281 1.00 76.25 198 LEU A N 1
ATOM 1463 C CA . LEU A 1 198 ? 0.015 -13.190 -15.819 1.00 76.25 198 LEU A CA 1
ATOM 1464 C C . LEU A 1 198 ? -1.270 -13.322 -16.636 1.00 76.25 198 LEU A C 1
ATOM 1466 O O . LEU A 1 198 ? -2.356 -13.170 -16.085 1.00 76.25 198 LEU A O 1
ATOM 1470 N N . LEU A 1 199 ? -1.132 -13.654 -17.922 1.00 76.50 199 LEU A N 1
ATOM 1471 C CA . LEU A 1 199 ? -2.263 -13.921 -18.798 1.00 76.50 199 LEU A CA 1
ATOM 1472 C C . LEU A 1 199 ? -3.107 -15.089 -18.271 1.00 76.50 199 LEU A C 1
ATOM 1474 O O . LEU A 1 199 ? -4.317 -14.929 -18.136 1.00 76.50 199 LEU A O 1
ATOM 1478 N N . SER A 1 200 ? -2.477 -16.201 -17.868 1.00 82.69 200 SER A N 1
ATOM 1479 C CA . SER A 1 200 ? -3.212 -17.361 -17.346 1.00 82.69 200 SER A CA 1
ATOM 1480 C C . SER A 1 200 ? -4.014 -17.034 -16.082 1.00 82.69 200 SER A C 1
ATOM 1482 O O . SER A 1 200 ? -5.149 -17.472 -15.957 1.00 82.69 200 SER A O 1
ATOM 1484 N N . LEU A 1 201 ? -3.493 -16.198 -15.172 1.00 86.56 201 LEU A N 1
ATOM 1485 C CA . LEU A 1 201 ? -4.234 -15.782 -13.970 1.00 86.56 201 LEU A CA 1
ATOM 1486 C C . LEU A 1 201 ? -5.531 -15.032 -14.307 1.00 86.56 201 LEU A C 1
ATOM 1488 O O . LEU A 1 201 ? -6.532 -15.181 -13.602 1.00 86.56 201 LEU A O 1
ATOM 1492 N N . VAL A 1 202 ? -5.499 -14.206 -15.354 1.00 84.25 202 VAL A N 1
ATOM 1493 C CA . VAL A 1 202 ? -6.653 -13.422 -15.808 1.00 84.25 202 VAL A CA 1
ATOM 1494 C C . VAL A 1 202 ? -7.632 -14.309 -16.581 1.00 84.25 202 VAL A C 1
ATOM 1496 O O . VAL A 1 202 ? -8.830 -14.274 -16.312 1.00 84.25 202 VAL A O 1
ATOM 1499 N N . GLU A 1 203 ? -7.140 -15.135 -17.508 1.00 85.50 203 GLU A N 1
ATOM 1500 C CA . GLU A 1 203 ? -7.970 -16.032 -18.326 1.00 85.50 203 GLU A CA 1
ATOM 1501 C C . GLU A 1 203 ? -8.669 -17.109 -17.488 1.00 85.50 203 GLU A C 1
ATOM 1503 O O . GLU A 1 203 ? -9.857 -17.375 -17.678 1.00 85.50 203 GLU A O 1
ATOM 1508 N N . GLU A 1 204 ? -7.969 -17.672 -16.501 1.00 91.19 204 GLU A N 1
ATOM 1509 C CA . GLU A 1 204 ? -8.515 -18.647 -15.551 1.00 91.19 204 GLU A CA 1
ATOM 1510 C C . GLU A 1 204 ? -9.399 -17.997 -14.471 1.00 91.19 204 GLU A C 1
ATOM 1512 O O . GLU A 1 204 ? -9.913 -18.692 -13.594 1.00 91.19 204 GLU A O 1
ATOM 1517 N N . LYS A 1 205 ? -9.607 -16.671 -14.524 1.00 90.69 205 LYS A N 1
ATOM 1518 C CA . LYS A 1 205 ? -10.423 -15.894 -13.572 1.00 90.69 205 LYS A CA 1
ATOM 1519 C C . LYS A 1 205 ? -9.997 -16.075 -12.110 1.00 90.69 205 LYS A C 1
ATOM 1521 O O . LYS A 1 205 ? -10.817 -15.994 -11.196 1.00 90.69 205 LYS A O 1
ATOM 1526 N N . ILE A 1 206 ? -8.702 -16.296 -11.881 1.00 89.62 206 ILE A N 1
ATOM 1527 C CA . ILE A 1 206 ? -8.106 -16.279 -10.538 1.00 89.62 206 ILE A CA 1
ATOM 1528 C C . ILE A 1 206 ? -8.075 -14.834 -10.007 1.00 89.62 206 ILE A C 1
ATOM 1530 O O . ILE A 1 206 ? -8.211 -14.595 -8.800 1.00 89.62 206 ILE A O 1
ATOM 1534 N N . VAL A 1 207 ? -7.925 -13.870 -10.920 1.00 90.50 207 VAL A N 1
ATOM 1535 C CA . VAL A 1 207 ? -7.999 -12.425 -10.671 1.00 90.50 207 VAL A CA 1
ATOM 1536 C C . VAL A 1 207 ? -9.093 -11.767 -11.512 1.00 90.50 207 VAL A C 1
ATOM 1538 O O . VAL A 1 207 ? -9.467 -12.287 -12.561 1.00 90.50 207 VAL A O 1
ATOM 1541 N N . ASP A 1 208 ? -9.583 -10.609 -11.068 1.00 88.69 208 ASP A N 1
ATOM 1542 C CA . ASP A 1 208 ? -10.710 -9.906 -11.703 1.00 88.69 208 ASP A CA 1
ATOM 1543 C C . ASP A 1 208 ? -10.326 -9.255 -13.044 1.00 88.69 208 ASP A C 1
ATOM 1545 O O . ASP A 1 208 ? -11.182 -8.967 -13.880 1.00 88.69 208 ASP A O 1
ATOM 1549 N N . GLY A 1 209 ? -9.032 -8.995 -13.251 1.00 87.44 209 GLY A N 1
ATOM 1550 C CA . GLY A 1 209 ? -8.502 -8.329 -14.435 1.00 87.44 209 GLY A CA 1
ATOM 1551 C C . GLY A 1 209 ? -7.075 -7.825 -14.234 1.00 87.44 209 GLY A C 1
ATOM 1552 O O . GLY A 1 209 ? -6.446 -8.063 -13.205 1.00 87.44 209 GLY A O 1
ATOM 1553 N N . TRP A 1 210 ? -6.557 -7.088 -15.218 1.00 83.12 210 TRP A N 1
ATOM 1554 C CA . TRP A 1 210 ? -5.178 -6.578 -15.223 1.00 83.12 210 TRP A CA 1
ATOM 1555 C C . TRP A 1 210 ? -4.898 -5.464 -14.209 1.00 83.12 210 TRP A C 1
ATOM 1557 O O . TRP A 1 210 ? -3.737 -5.121 -13.979 1.00 83.12 210 TRP A O 1
ATOM 1567 N N . ASP A 1 211 ? -5.930 -4.876 -13.615 1.00 87.56 211 ASP A N 1
ATOM 1568 C CA . ASP A 1 211 ? -5.834 -3.889 -12.541 1.00 87.56 211 ASP A CA 1
ATOM 1569 C C . ASP A 1 211 ? -6.205 -4.472 -11.166 1.00 87.56 211 ASP A C 1
ATOM 1571 O O . ASP A 1 211 ? -6.275 -3.722 -10.194 1.00 87.56 211 ASP A O 1
ATOM 1575 N N . ASP A 1 212 ? -6.422 -5.787 -11.058 1.00 91.50 212 ASP A N 1
ATOM 1576 C CA . ASP A 1 212 ? -6.704 -6.444 -9.783 1.00 91.50 212 ASP A CA 1
ATOM 1577 C C . ASP A 1 212 ? -5.572 -6.162 -8.775 1.00 91.50 212 ASP A C 1
ATOM 1579 O O . ASP A 1 212 ? -4.421 -6.481 -9.078 1.00 91.50 212 ASP A O 1
ATOM 1583 N N . PRO A 1 213 ? -5.852 -5.611 -7.572 1.00 92.56 213 PRO A N 1
ATOM 1584 C CA . PRO A 1 213 ? -4.844 -5.227 -6.574 1.00 92.56 213 PRO A CA 1
ATOM 1585 C C . PRO A 1 213 ? -3.838 -6.314 -6.169 1.00 92.56 213 PRO A C 1
ATOM 1587 O O . PRO A 1 213 ? -2.818 -6.005 -5.546 1.00 92.56 213 PRO A O 1
ATOM 1590 N N . ARG A 1 214 ? -4.128 -7.580 -6.475 1.00 88.62 214 ARG A N 1
ATOM 1591 C CA . ARG A 1 214 ? -3.243 -8.723 -6.246 1.00 88.62 214 ARG A CA 1
ATOM 1592 C C . ARG A 1 214 ? -2.115 -8.843 -7.276 1.00 88.62 214 ARG A C 1
ATOM 1594 O O . ARG A 1 214 ? -1.101 -9.479 -6.986 1.00 88.62 214 ARG A O 1
ATOM 1601 N N . LEU A 1 215 ? -2.273 -8.257 -8.462 1.00 86.06 215 LEU A N 1
ATOM 1602 C CA . LEU A 1 215 ? -1.288 -8.323 -9.537 1.00 86.06 215 LEU A CA 1
ATOM 1603 C C . LEU A 1 215 ? -0.128 -7.329 -9.338 1.00 86.06 215 LEU A C 1
ATOM 1605 O O . LEU A 1 215 ? -0.287 -6.276 -8.718 1.00 86.06 215 LEU A O 1
ATOM 1609 N N . PRO A 1 216 ? 1.056 -7.617 -9.912 1.00 87.81 216 PRO A N 1
ATOM 1610 C CA . PRO A 1 216 ? 2.207 -6.718 -9.862 1.00 87.81 216 PRO A CA 1
ATOM 1611 C C . PRO A 1 216 ? 2.193 -5.644 -10.966 1.00 87.81 216 PRO A C 1
ATOM 1613 O O . PRO A 1 216 ? 3.207 -4.964 -11.161 1.00 87.81 216 PRO A O 1
ATOM 1616 N N . THR A 1 217 ? 1.102 -5.503 -11.726 1.00 85.25 217 THR A N 1
ATOM 1617 C CA . THR A 1 217 ? 0.968 -4.467 -12.760 1.00 85.25 217 THR A CA 1
ATOM 1618 C C . THR A 1 217 ? 0.953 -3.073 -12.129 1.00 85.25 217 THR A C 1
ATOM 1620 O O . THR A 1 217 ? 0.515 -2.884 -10.995 1.00 85.25 217 THR A O 1
ATOM 1623 N N . LEU A 1 218 ? 1.432 -2.054 -12.845 1.00 83.06 218 LEU A N 1
ATOM 1624 C CA . LEU A 1 218 ? 1.433 -0.682 -12.325 1.00 83.06 218 LEU A CA 1
ATOM 1625 C C . LEU A 1 218 ? 0.005 -0.154 -12.117 1.00 83.06 218 LEU A C 1
ATOM 1627 O O . LEU A 1 218 ? -0.234 0.601 -11.174 1.00 83.06 218 LEU A O 1
ATOM 1631 N N . SER A 1 219 ? -0.947 -0.586 -12.950 1.00 85.12 219 SER A N 1
ATOM 1632 C CA . SER A 1 219 ? -2.383 -0.331 -12.776 1.00 85.12 219 SER A CA 1
ATOM 1633 C C . SER A 1 219 ? -2.918 -0.950 -11.482 1.00 85.12 219 SER A C 1
ATOM 1635 O O . SER A 1 219 ? -3.544 -0.241 -10.694 1.00 85.12 219 SER A O 1
ATOM 1637 N N . ALA A 1 220 ? -2.611 -2.224 -11.218 1.00 86.75 220 ALA A N 1
ATOM 1638 C CA . ALA A 1 220 ? -3.004 -2.908 -9.989 1.00 86.75 220 ALA A CA 1
ATOM 1639 C C . ALA A 1 220 ? -2.407 -2.263 -8.743 1.00 86.75 220 ALA A C 1
ATOM 1641 O O . ALA A 1 220 ? -3.121 -1.990 -7.781 1.00 86.75 220 ALA A O 1
ATOM 1642 N N . LEU A 1 221 ? -1.109 -1.951 -8.765 1.00 89.00 221 LEU A N 1
ATOM 1643 C CA . LEU A 1 221 ? -0.439 -1.283 -7.651 1.00 89.00 221 LEU A CA 1
ATOM 1644 C C . LEU A 1 221 ? -1.054 0.095 -7.376 1.00 89.00 221 LEU A C 1
ATOM 1646 O O . LEU A 1 221 ? -1.268 0.450 -6.217 1.00 89.00 221 LEU A O 1
ATOM 1650 N N . ARG A 1 222 ? -1.413 0.844 -8.424 1.00 90.38 222 ARG A N 1
ATOM 1651 C CA . ARG A 1 222 ? -2.141 2.109 -8.283 1.00 90.38 222 ARG A CA 1
ATOM 1652 C C . ARG A 1 222 ? -3.523 1.899 -7.657 1.00 90.38 222 ARG A C 1
ATOM 1654 O O . ARG A 1 222 ? -3.846 2.609 -6.709 1.00 90.38 222 ARG A O 1
ATOM 1661 N N . ARG A 1 223 ? -4.318 0.930 -8.130 1.00 93.12 223 ARG A N 1
ATOM 1662 C CA . ARG A 1 223 ? -5.645 0.614 -7.561 1.00 93.12 223 ARG A CA 1
ATOM 1663 C C . ARG A 1 223 ? -5.557 0.118 -6.116 1.00 93.12 223 ARG A C 1
ATOM 1665 O O . ARG A 1 223 ? -6.398 0.473 -5.299 1.00 93.12 223 ARG A O 1
ATOM 1672 N N . ARG A 1 224 ? -4.503 -0.629 -5.777 1.00 93.00 224 ARG A N 1
ATOM 1673 C CA . ARG A 1 224 ? -4.169 -1.055 -4.408 1.00 93.00 224 ARG A CA 1
ATOM 1674 C C . ARG A 1 224 ? -3.860 0.128 -3.477 1.00 93.00 224 ARG A C 1
ATOM 1676 O O . ARG A 1 224 ? -3.876 -0.043 -2.262 1.00 93.00 224 ARG A O 1
ATOM 1683 N N . GLY A 1 225 ? -3.568 1.310 -4.021 1.00 94.00 225 GLY A N 1
ATOM 1684 C CA . GLY A 1 225 ? -3.192 2.498 -3.255 1.00 94.00 225 GLY A CA 1
ATOM 1685 C C . GLY A 1 225 ? -1.691 2.607 -2.983 1.00 94.00 225 GLY A C 1
ATOM 1686 O O . GLY A 1 225 ? -1.289 3.336 -2.080 1.00 94.00 225 GLY A O 1
ATOM 1687 N N . VAL A 1 226 ? -0.848 1.894 -3.741 1.00 94.00 226 VAL A N 1
ATOM 1688 C CA . VAL A 1 226 ? 0.611 1.995 -3.619 1.00 94.00 226 VAL A CA 1
ATOM 1689 C C . VAL A 1 226 ? 1.088 3.343 -4.175 1.00 94.00 226 VAL A C 1
ATOM 1691 O O . VAL A 1 226 ? 0.902 3.615 -5.364 1.00 94.00 226 VAL A O 1
ATOM 1694 N N . PRO A 1 227 ? 1.749 4.187 -3.364 1.00 95.12 227 PRO A N 1
ATOM 1695 C CA . PRO A 1 227 ? 2.235 5.483 -3.825 1.00 95.12 227 PRO A CA 1
ATOM 1696 C C . PRO A 1 227 ? 3.384 5.335 -4.827 1.00 95.12 227 PRO A C 1
ATOM 1698 O O . PRO A 1 227 ? 4.327 4.576 -4.599 1.00 95.12 227 PRO A O 1
ATOM 1701 N N . ALA A 1 228 ? 3.372 6.129 -5.902 1.00 92.19 228 ALA A N 1
ATOM 1702 C CA . ALA A 1 228 ? 4.442 6.121 -6.908 1.00 92.19 228 ALA A CA 1
ATOM 1703 C C . ALA A 1 228 ? 5.825 6.433 -6.303 1.00 92.19 228 ALA A C 1
ATOM 1705 O O . ALA A 1 228 ? 6.833 5.854 -6.705 1.00 92.19 228 ALA A O 1
ATOM 1706 N N . ALA A 1 229 ? 5.869 7.299 -5.286 1.00 94.44 229 ALA A N 1
ATOM 1707 C CA . ALA A 1 229 ? 7.089 7.610 -4.549 1.00 94.44 229 ALA A CA 1
ATOM 1708 C C . ALA A 1 229 ? 7.666 6.388 -3.810 1.00 94.44 229 ALA A C 1
ATOM 1710 O O . ALA A 1 229 ? 8.880 6.221 -3.795 1.00 94.44 229 ALA A O 1
ATOM 1711 N N . ALA A 1 230 ? 6.823 5.499 -3.272 1.00 94.94 230 ALA A N 1
ATOM 1712 C CA . ALA A 1 230 ? 7.282 4.261 -2.641 1.00 94.94 230 ALA A CA 1
ATOM 1713 C C . ALA A 1 230 ? 7.861 3.274 -3.670 1.00 94.94 230 ALA A C 1
ATOM 1715 O O . ALA A 1 230 ? 8.845 2.595 -3.386 1.00 94.94 230 ALA A O 1
ATOM 1716 N N . ILE A 1 231 ? 7.296 3.227 -4.884 1.00 92.25 231 ILE A N 1
ATOM 1717 C CA . ILE A 1 231 ? 7.845 2.437 -6.000 1.00 92.25 231 ILE A CA 1
ATOM 1718 C C . ILE A 1 231 ? 9.214 2.984 -6.422 1.00 92.25 231 ILE A C 1
ATOM 1720 O O . ILE A 1 231 ? 10.142 2.207 -6.651 1.00 92.25 231 ILE A O 1
ATOM 1724 N N . LYS A 1 232 ? 9.356 4.312 -6.503 1.00 92.69 232 LYS A N 1
ATOM 1725 C CA . LYS A 1 232 ? 10.631 4.961 -6.825 1.00 92.69 232 LYS A CA 1
ATOM 1726 C C . LYS A 1 232 ? 11.687 4.675 -5.755 1.00 92.69 232 LYS A C 1
ATOM 1728 O O . LYS A 1 232 ? 12.755 4.186 -6.095 1.00 92.69 232 LYS A O 1
ATOM 1733 N N . GLU A 1 233 ? 11.346 4.875 -4.483 1.00 94.31 233 GLU A N 1
ATOM 1734 C CA . GLU A 1 233 ? 12.218 4.568 -3.342 1.00 94.31 233 GLU A CA 1
ATOM 1735 C C . GLU A 1 233 ? 12.654 3.096 -3.343 1.00 94.31 233 GLU A C 1
ATOM 1737 O O . GLU A 1 233 ? 13.820 2.775 -3.124 1.00 94.31 233 GLU A O 1
ATOM 1742 N N . PHE A 1 234 ? 11.735 2.179 -3.653 1.00 93.00 234 PHE A N 1
ATOM 1743 C CA . PHE A 1 234 ? 12.066 0.769 -3.832 1.00 93.00 234 PHE A CA 1
ATOM 1744 C C . PHE A 1 234 ? 13.086 0.555 -4.961 1.00 93.00 234 PHE A C 1
ATOM 1746 O O . PHE A 1 234 ? 14.071 -0.158 -4.763 1.00 93.00 234 PHE A O 1
ATOM 1753 N N . CYS A 1 235 ? 12.890 1.181 -6.126 1.00 90.69 235 CYS A N 1
ATOM 1754 C CA . CYS A 1 235 ? 13.831 1.087 -7.245 1.00 90.69 235 CYS A CA 1
ATOM 1755 C C . CYS A 1 235 ? 15.214 1.651 -6.884 1.00 90.69 235 CYS A C 1
ATOM 1757 O O . CYS A 1 235 ? 16.225 1.042 -7.244 1.00 90.69 235 CYS A O 1
ATOM 1759 N N . ASP A 1 236 ? 15.254 2.756 -6.138 1.00 90.56 236 ASP A N 1
ATOM 1760 C CA . ASP A 1 236 ? 16.484 3.400 -5.678 1.00 90.56 236 ASP A CA 1
ATOM 1761 C C . ASP A 1 236 ? 17.239 2.501 -4.678 1.00 90.56 236 ASP A C 1
ATOM 1763 O O . ASP A 1 236 ? 18.438 2.268 -4.847 1.00 90.56 236 ASP A O 1
ATOM 1767 N N . ARG A 1 237 ? 16.540 1.885 -3.710 1.00 91.06 237 ARG A N 1
ATOM 1768 C CA . ARG A 1 237 ? 17.133 0.930 -2.748 1.00 91.06 237 ARG A CA 1
ATOM 1769 C C . ARG A 1 237 ? 17.629 -0.359 -3.387 1.00 91.06 237 ARG A C 1
ATOM 1771 O O . ARG A 1 237 ? 18.642 -0.906 -2.959 1.00 91.06 237 ARG A O 1
ATOM 1778 N N . VAL A 1 238 ? 16.909 -0.874 -4.384 1.00 89.94 238 VAL A N 1
ATOM 1779 C CA . VAL A 1 238 ? 17.346 -2.048 -5.154 1.00 89.94 238 VAL A CA 1
ATOM 1780 C C . VAL A 1 238 ? 18.616 -1.727 -5.944 1.00 89.94 238 VAL A C 1
ATOM 1782 O O . VAL A 1 238 ? 19.477 -2.593 -6.115 1.00 89.94 238 VAL A O 1
ATOM 1785 N N . GLY A 1 239 ? 18.734 -0.492 -6.434 1.00 87.62 239 GLY A N 1
ATOM 1786 C CA . GLY A 1 239 ? 19.893 -0.013 -7.169 1.00 87.62 239 GLY A CA 1
ATOM 1787 C C . GLY A 1 239 ? 20.105 -0.711 -8.515 1.00 87.62 239 GLY A C 1
ATOM 1788 O O . GLY A 1 239 ? 19.297 -1.516 -8.999 1.00 87.62 239 GLY A O 1
ATOM 1789 N N . VAL A 1 240 ? 21.230 -0.392 -9.157 1.00 89.31 240 VAL A N 1
ATOM 1790 C CA . VAL A 1 240 ? 21.584 -0.900 -10.489 1.00 89.31 240 VAL A CA 1
ATOM 1791 C C . VAL A 1 240 ? 22.886 -1.687 -10.414 1.00 89.31 240 VAL A C 1
ATOM 1793 O O . VAL A 1 240 ? 23.930 -1.147 -10.057 1.00 89.31 240 VAL A O 1
ATOM 1796 N N . ALA A 1 241 ? 22.831 -2.963 -10.792 1.00 87.19 241 ALA A N 1
ATOM 1797 C CA . ALA A 1 241 ? 23.972 -3.869 -10.806 1.00 87.19 241 ALA A CA 1
ATOM 1798 C C . ALA A 1 241 ? 23.991 -4.692 -12.100 1.00 87.19 241 ALA A C 1
ATOM 1800 O O . ALA A 1 241 ? 22.959 -4.892 -12.733 1.00 87.19 241 ALA A O 1
ATOM 1801 N N . ARG A 1 242 ? 25.176 -5.189 -12.479 1.00 88.31 242 ARG A N 1
ATOM 1802 C CA . ARG A 1 242 ? 25.359 -6.083 -13.641 1.00 88.31 242 ARG A CA 1
ATOM 1803 C C . ARG A 1 242 ? 25.027 -7.549 -13.343 1.00 88.31 242 ARG A C 1
ATOM 1805 O O . ARG A 1 242 ? 24.952 -8.354 -14.262 1.00 88.31 242 ARG A O 1
ATOM 1812 N N . ARG A 1 243 ? 24.906 -7.909 -12.062 1.00 86.31 243 ARG A N 1
ATOM 1813 C CA . ARG A 1 243 ? 24.605 -9.272 -11.612 1.00 86.31 243 ARG A CA 1
ATOM 1814 C C . ARG A 1 243 ? 23.113 -9.408 -11.346 1.00 86.31 243 ARG A C 1
ATOM 1816 O O . ARG A 1 243 ? 22.513 -8.506 -10.766 1.00 86.31 243 ARG A O 1
ATOM 1823 N N . ASN A 1 244 ? 22.557 -10.556 -11.718 1.00 82.31 244 ASN A N 1
ATOM 1824 C CA . ASN A 1 244 ? 21.187 -10.911 -11.377 1.00 82.31 244 ASN A CA 1
ATOM 1825 C C . ASN A 1 244 ? 21.091 -11.199 -9.876 1.00 82.31 244 ASN A C 1
ATOM 1827 O O . ASN A 1 244 ? 21.925 -11.914 -9.318 1.00 82.31 244 ASN A O 1
ATOM 1831 N N . SER A 1 245 ? 20.068 -10.647 -9.234 1.00 80.94 245 SER A N 1
ATOM 1832 C CA . SER A 1 245 ? 19.743 -10.903 -7.835 1.00 80.94 245 SER A CA 1
ATOM 1833 C C . SER A 1 245 ? 18.234 -11.022 -7.669 1.00 80.94 245 SER A C 1
ATOM 1835 O O . SER A 1 245 ? 17.461 -10.344 -8.347 1.00 80.94 245 SER A O 1
ATOM 1837 N N . VAL A 1 246 ? 17.816 -11.903 -6.762 1.00 80.75 246 VAL A N 1
ATOM 1838 C CA . VAL A 1 246 ? 16.415 -12.011 -6.355 1.00 80.75 246 VAL A CA 1
ATOM 1839 C C . VAL A 1 246 ? 16.169 -10.980 -5.263 1.00 80.75 246 VAL A C 1
ATOM 1841 O O . VAL A 1 246 ? 16.863 -10.972 -4.246 1.00 80.75 246 VAL A O 1
ATOM 1844 N N . ILE A 1 247 ? 15.192 -10.104 -5.482 1.00 83.69 247 ILE A N 1
ATOM 1845 C CA . ILE A 1 247 ? 14.781 -9.107 -4.496 1.00 83.69 247 ILE A CA 1
ATOM 1846 C C . ILE A 1 247 ? 13.614 -9.666 -3.690 1.00 83.69 247 ILE A C 1
ATOM 1848 O O . ILE A 1 247 ? 12.627 -10.141 -4.246 1.00 83.69 247 ILE A O 1
ATOM 1852 N N . GLN A 1 248 ? 13.749 -9.603 -2.371 1.00 81.00 248 GLN A N 1
ATOM 1853 C CA . GLN A 1 248 ? 12.717 -9.990 -1.417 1.00 81.00 248 GLN A CA 1
ATOM 1854 C C . GLN A 1 248 ? 11.534 -9.011 -1.467 1.00 81.00 248 GLN A C 1
ATOM 1856 O O . GLN A 1 248 ? 11.735 -7.793 -1.431 1.00 81.00 248 GLN A O 1
ATOM 1861 N N . LEU A 1 249 ? 10.306 -9.536 -1.544 1.00 83.25 249 LEU A N 1
ATOM 1862 C CA . LEU A 1 249 ? 9.074 -8.734 -1.606 1.00 83.25 249 LEU A CA 1
ATOM 1863 C C . LEU A 1 249 ? 8.908 -7.862 -0.353 1.00 83.25 249 LEU A C 1
ATOM 1865 O O . LEU A 1 249 ? 8.387 -6.752 -0.419 1.00 83.25 249 LEU A O 1
ATOM 1869 N N . GLU A 1 250 ? 9.443 -8.321 0.772 1.00 88.19 250 GLU A N 1
ATOM 1870 C CA . GLU A 1 250 ? 9.468 -7.627 2.052 1.00 88.19 250 GLU A CA 1
ATOM 1871 C C . GLU A 1 250 ? 10.140 -6.246 1.952 1.00 88.19 250 GLU A C 1
ATOM 1873 O O . GLU A 1 250 ? 9.735 -5.312 2.646 1.00 88.19 250 GLU A O 1
ATOM 1878 N N . LEU A 1 251 ? 11.130 -6.076 1.061 1.00 88.50 251 LEU A N 1
ATOM 1879 C CA . LEU A 1 251 ? 11.743 -4.769 0.806 1.00 88.50 251 LEU A CA 1
ATOM 1880 C C . LEU A 1 251 ? 10.732 -3.792 0.198 1.00 88.50 251 LEU A C 1
ATOM 1882 O O . LEU A 1 251 ? 10.671 -2.639 0.622 1.00 88.50 251 LEU A O 1
ATOM 1886 N N . PHE A 1 252 ? 9.941 -4.254 -0.772 1.00 89.06 252 PHE A N 1
ATOM 1887 C CA . PHE A 1 252 ? 8.910 -3.447 -1.420 1.00 89.06 252 PHE A CA 1
ATOM 1888 C C . PHE A 1 252 ? 7.811 -3.064 -0.428 1.00 89.06 252 PHE A C 1
ATOM 1890 O O . PHE A 1 252 ? 7.463 -1.890 -0.307 1.00 89.06 252 PHE A O 1
ATOM 1897 N N . GLU A 1 253 ? 7.325 -4.027 0.355 1.00 91.25 253 GLU A N 1
ATOM 1898 C CA . GLU A 1 253 ? 6.330 -3.763 1.395 1.00 91.25 253 GLU A CA 1
ATOM 1899 C C . GLU A 1 253 ? 6.841 -2.785 2.451 1.00 91.25 253 GLU A C 1
ATOM 1901 O O . GLU A 1 253 ? 6.095 -1.917 2.901 1.00 91.25 253 GLU A O 1
ATOM 1906 N N . ARG A 1 254 ? 8.120 -2.885 2.826 1.00 95.50 254 ARG A N 1
ATOM 1907 C CA . ARG A 1 254 ? 8.749 -1.943 3.750 1.00 95.50 254 ARG A CA 1
ATOM 1908 C C . ARG A 1 254 ? 8.750 -0.517 3.194 1.00 95.50 254 ARG A C 1
ATOM 1910 O O . ARG A 1 254 ? 8.344 0.382 3.921 1.00 95.50 254 ARG A O 1
ATOM 1917 N N . CYS A 1 255 ? 9.126 -0.308 1.930 1.00 94.56 255 CYS A N 1
ATOM 1918 C CA . CYS A 1 255 ? 9.078 1.018 1.296 1.00 94.56 255 CYS A CA 1
ATOM 1919 C C . CYS A 1 255 ? 7.662 1.619 1.319 1.00 94.56 255 CYS A C 1
ATOM 1921 O O . CYS A 1 255 ? 7.497 2.809 1.583 1.00 94.56 255 CYS A O 1
ATOM 1923 N N . ILE A 1 256 ? 6.634 0.794 1.093 1.00 94.94 256 ILE A N 1
ATOM 1924 C CA . ILE A 1 256 ? 5.232 1.229 1.176 1.00 94.94 256 ILE A CA 1
ATOM 1925 C C . ILE A 1 256 ? 4.876 1.624 2.611 1.00 94.94 256 ILE A C 1
ATOM 1927 O O . ILE A 1 256 ? 4.340 2.709 2.833 1.00 94.94 256 ILE A O 1
ATOM 1931 N N . ARG A 1 257 ? 5.184 0.762 3.589 1.00 95.94 257 ARG A N 1
ATOM 1932 C CA . ARG A 1 257 ? 4.867 1.005 5.004 1.00 95.94 257 ARG A CA 1
ATOM 1933 C C . ARG A 1 257 ? 5.548 2.261 5.530 1.00 95.94 257 ARG A C 1
ATOM 1935 O O . ARG A 1 257 ? 4.887 3.042 6.196 1.00 95.94 257 ARG A O 1
ATOM 1942 N N . GLU A 1 258 ? 6.822 2.476 5.215 1.00 96.00 258 GLU A N 1
ATOM 1943 C CA . GLU A 1 258 ? 7.559 3.677 5.627 1.00 96.00 258 GLU A CA 1
ATOM 1944 C C . GLU A 1 258 ? 6.928 4.948 5.043 1.00 96.00 258 GLU A C 1
ATOM 1946 O O . GLU A 1 258 ? 6.679 5.906 5.774 1.00 96.00 258 GLU A O 1
ATOM 1951 N N . TYR A 1 259 ? 6.581 4.936 3.751 1.00 96.19 259 TYR A N 1
ATOM 1952 C CA . TYR A 1 259 ? 5.935 6.082 3.112 1.00 96.19 259 TYR A CA 1
ATOM 1953 C C . TYR A 1 259 ? 4.574 6.413 3.744 1.00 96.19 259 TYR A C 1
ATOM 1955 O O . TYR A 1 259 ? 4.267 7.585 3.983 1.00 96.19 259 TYR A O 1
ATOM 1963 N N . VAL A 1 260 ? 3.757 5.384 3.997 1.00 95.06 260 VAL A N 1
ATOM 1964 C CA . VAL A 1 260 ? 2.410 5.518 4.568 1.00 95.06 260 VAL A CA 1
ATOM 1965 C C . VAL A 1 260 ? 2.466 5.883 6.055 1.00 95.06 260 VAL A C 1
ATOM 1967 O O . VAL A 1 260 ? 1.706 6.753 6.467 1.00 95.06 260 VAL A O 1
ATOM 1970 N N . ASP A 1 261 ? 3.370 5.302 6.855 1.00 93.75 261 ASP A N 1
ATOM 1971 C CA . ASP A 1 261 ? 3.523 5.626 8.288 1.00 93.75 261 ASP A CA 1
ATOM 1972 C C . ASP A 1 261 ? 3.872 7.104 8.496 1.00 93.75 261 ASP A C 1
ATOM 1974 O O . ASP A 1 261 ? 3.443 7.713 9.472 1.00 93.75 261 ASP A O 1
ATOM 1978 N N . GLU A 1 262 ? 4.614 7.709 7.568 1.00 92.44 262 GLU A N 1
ATOM 1979 C CA . GLU A 1 262 ? 4.984 9.117 7.666 1.00 92.44 262 GLU A CA 1
ATOM 1980 C C . GLU A 1 262 ? 3.841 10.075 7.283 1.00 92.44 262 GLU A C 1
ATOM 1982 O O . GLU A 1 262 ? 3.772 11.179 7.826 1.00 92.44 262 GLU A O 1
ATOM 1987 N N . ARG A 1 263 ? 2.964 9.689 6.345 1.00 92.62 263 ARG A N 1
ATOM 1988 C CA . ARG A 1 263 ? 2.027 10.615 5.671 1.00 92.62 263 ARG A CA 1
ATOM 1989 C C . ARG A 1 263 ? 0.554 10.359 5.961 1.00 92.62 263 ARG A C 1
ATOM 1991 O O . ARG A 1 263 ? -0.248 11.284 5.861 1.00 92.62 263 ARG A O 1
ATOM 1998 N N . ALA A 1 264 ? 0.170 9.122 6.261 1.00 93.62 264 ALA A N 1
ATOM 1999 C CA . ALA A 1 264 ? -1.234 8.765 6.378 1.00 93.62 264 ALA A CA 1
ATOM 2000 C C . ALA A 1 264 ? -1.781 9.100 7.774 1.00 93.62 264 ALA A C 1
ATOM 2002 O O . ALA A 1 264 ? -1.243 8.633 8.785 1.00 93.62 264 ALA A O 1
ATOM 2003 N N . PRO A 1 265 ? -2.885 9.857 7.869 1.00 94.19 265 PRO A N 1
ATOM 2004 C CA . PRO A 1 265 ? -3.536 10.083 9.147 1.00 94.19 265 PRO A CA 1
ATOM 2005 C C . PRO A 1 265 ? -4.165 8.776 9.652 1.00 94.19 265 PRO A C 1
ATOM 2007 O O . PRO A 1 265 ? -4.742 8.000 8.890 1.00 94.19 265 PRO A O 1
ATOM 2010 N N . ARG A 1 266 ? -4.082 8.519 10.958 1.00 94.56 266 ARG A N 1
ATOM 2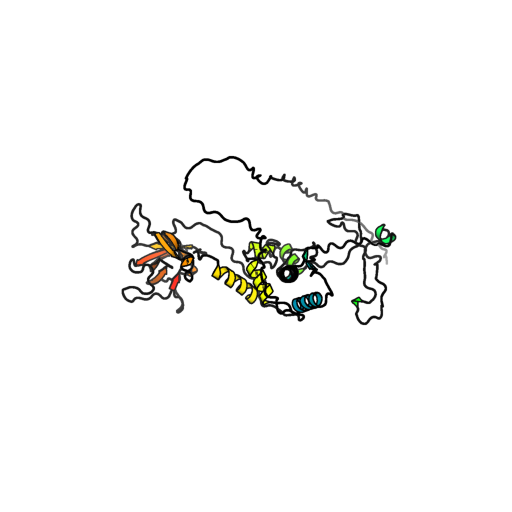011 C CA . ARG A 1 266 ? -4.640 7.312 11.579 1.00 94.56 266 ARG A CA 1
ATOM 2012 C C . ARG A 1 266 ? -6.149 7.469 11.710 1.00 94.56 266 ARG A C 1
ATOM 2014 O O . ARG A 1 266 ? -6.660 8.490 12.180 1.00 94.56 266 ARG A O 1
ATOM 2021 N N . ARG A 1 267 ? -6.873 6.440 11.288 1.00 94.31 267 ARG A N 1
ATOM 2022 C CA . ARG A 1 267 ? -8.333 6.346 11.352 1.00 94.31 267 ARG A CA 1
ATOM 2023 C C . ARG A 1 267 ? -8.716 5.019 11.987 1.00 94.31 267 ARG A C 1
ATOM 2025 O O . ARG A 1 267 ? -7.923 4.082 11.985 1.00 94.31 267 ARG A O 1
ATOM 2032 N N . PHE A 1 268 ? -9.904 4.976 12.572 1.00 95.12 268 PHE A N 1
ATOM 2033 C CA . PHE A 1 268 ? -10.480 3.735 13.071 1.00 95.12 268 PHE A CA 1
ATOM 2034 C C . PHE A 1 268 ? -11.402 3.179 11.998 1.00 95.12 268 PHE A C 1
ATOM 2036 O O . PHE A 1 268 ? -12.168 3.926 11.394 1.00 95.12 268 PHE A O 1
ATOM 2043 N N . ALA A 1 269 ? -11.291 1.883 11.763 1.00 95.06 269 ALA A N 1
ATOM 2044 C CA . ALA A 1 269 ? -12.184 1.116 10.921 1.00 95.06 269 ALA A CA 1
ATOM 2045 C C . ALA A 1 269 ? -12.389 -0.211 11.639 1.00 95.06 269 ALA A C 1
ATOM 2047 O O . ALA A 1 269 ? -11.412 -0.804 12.082 1.00 95.06 269 ALA A O 1
ATOM 2048 N N . ILE A 1 270 ? -13.641 -0.624 11.781 1.00 95.81 270 ILE A N 1
ATOM 2049 C CA . ILE A 1 270 ? -14.005 -1.890 12.406 1.00 95.81 270 ILE A CA 1
ATOM 2050 C C . ILE A 1 270 ? -14.326 -2.861 11.278 1.00 95.81 270 ILE A C 1
ATOM 2052 O O . ILE A 1 270 ? -15.162 -2.542 10.430 1.00 95.81 270 ILE A O 1
ATOM 2056 N N . LYS A 1 271 ? -13.640 -4.005 11.226 1.00 94.06 271 LYS A N 1
ATOM 2057 C CA . LYS A 1 271 ? -13.816 -4.980 10.147 1.00 94.06 271 LYS A CA 1
ATOM 2058 C C . LYS A 1 271 ? -15.044 -5.839 10.403 1.00 94.06 271 LYS A C 1
ATOM 2060 O O . LYS A 1 271 ? -15.874 -6.005 9.512 1.00 94.06 271 LYS A O 1
ATOM 2065 N N . GLU A 1 272 ? -15.159 -6.356 11.618 1.00 94.50 272 GLU A N 1
ATOM 2066 C CA . GLU A 1 272 ? -16.277 -7.195 12.041 1.00 94.50 272 GLU A CA 1
ATOM 2067 C C . GLU A 1 272 ? -16.963 -6.519 13.236 1.00 94.50 272 GLU A C 1
ATOM 2069 O O . GLU A 1 272 ? -16.513 -6.681 14.367 1.00 94.50 272 GLU A O 1
ATOM 2074 N N . PRO A 1 273 ? -18.006 -5.694 13.012 1.00 96.38 273 PRO A N 1
ATOM 2075 C CA . PRO A 1 273 ? -18.577 -4.867 14.068 1.00 96.38 273 PRO A CA 1
ATOM 2076 C C . PRO A 1 273 ? -19.306 -5.698 15.123 1.00 96.38 273 PRO A C 1
ATOM 2078 O O . PRO A 1 273 ? -20.298 -6.368 14.837 1.00 96.38 273 PRO A O 1
ATOM 2081 N N . LEU A 1 274 ? -18.842 -5.583 16.366 1.00 97.19 274 LEU A N 1
ATOM 2082 C CA . LEU A 1 274 ? -19.494 -6.090 17.565 1.00 97.19 274 LEU A CA 1
ATOM 2083 C C . LEU A 1 274 ? -19.987 -4.914 18.415 1.00 97.19 274 LEU A C 1
ATOM 2085 O O . LEU A 1 274 ? -19.215 -4.021 18.771 1.00 97.19 274 LEU A O 1
ATOM 2089 N N . LEU A 1 275 ? -21.287 -4.907 18.716 1.00 98.00 275 LEU A N 1
ATOM 2090 C CA . LEU A 1 275 ? -21.942 -3.827 19.449 1.00 98.00 275 LEU A CA 1
ATOM 2091 C C . LEU A 1 275 ? -21.583 -3.866 20.940 1.00 98.00 275 LEU A C 1
ATOM 2093 O O . LEU A 1 275 ? -21.655 -4.910 21.584 1.00 98.00 275 LEU A O 1
ATOM 2097 N N . ILE A 1 276 ? -21.275 -2.706 21.506 1.00 97.56 276 ILE A N 1
ATOM 2098 C CA . ILE A 1 276 ? -21.133 -2.462 22.940 1.00 97.56 276 ILE A CA 1
ATOM 2099 C C . ILE A 1 276 ? -22.216 -1.485 23.379 1.00 97.56 276 ILE A C 1
ATOM 2101 O O . ILE A 1 276 ? -22.385 -0.437 22.760 1.00 97.56 276 ILE A O 1
ATOM 2105 N N . LYS A 1 277 ? -22.895 -1.800 24.484 1.00 97.31 277 LYS A N 1
ATOM 2106 C CA . LYS A 1 277 ? -23.857 -0.923 25.158 1.00 97.31 277 LYS A CA 1
ATOM 2107 C C . LYS A 1 277 ? -23.308 -0.518 26.523 1.00 97.31 277 LYS A C 1
ATOM 2109 O O . LYS A 1 277 ? -23.100 -1.371 27.389 1.00 97.31 277 LYS A O 1
ATOM 2114 N N . LEU A 1 278 ? -23.095 0.778 26.727 1.00 96.00 278 LEU A N 1
ATOM 2115 C CA . LEU A 1 278 ? -22.622 1.331 27.994 1.00 96.00 278 LEU A CA 1
ATOM 2116 C C . LEU A 1 278 ? -23.802 1.615 28.931 1.00 96.00 278 LEU A C 1
ATOM 2118 O O . LEU A 1 278 ? -24.594 2.525 28.698 1.00 96.00 278 LEU A O 1
ATOM 2122 N N . ILE A 1 279 ? -23.938 0.841 30.008 1.00 95.25 279 ILE A N 1
ATOM 2123 C CA . ILE A 1 279 ? -25.117 0.935 30.893 1.00 95.25 279 ILE A CA 1
ATOM 2124 C C . ILE A 1 279 ? -25.059 2.093 31.887 1.00 95.25 279 ILE A C 1
ATOM 2126 O O . ILE A 1 279 ? -26.100 2.603 32.292 1.00 95.25 279 ILE A O 1
ATOM 2130 N N . ASN A 1 280 ? -23.860 2.522 32.275 1.00 93.75 280 ASN A N 1
ATOM 2131 C CA . ASN A 1 280 ? -23.654 3.637 33.199 1.00 93.75 280 ASN A CA 1
ATOM 2132 C C . ASN A 1 280 ? -23.307 4.956 32.486 1.00 93.75 280 ASN A C 1
ATOM 2134 O O . ASN A 1 280 ? -23.058 5.949 33.166 1.00 93.75 280 ASN A O 1
ATOM 2138 N N . TYR A 1 281 ? -23.315 4.982 31.147 1.00 91.38 281 TYR A N 1
ATOM 2139 C CA . TYR A 1 281 ? -23.174 6.208 30.359 1.00 91.38 281 TYR A CA 1
ATOM 2140 C C . TYR A 1 281 ? -24.526 6.918 30.242 1.00 91.38 281 TYR A C 1
ATOM 2142 O O . TYR A 1 281 ? -25.517 6.317 29.817 1.00 91.38 281 TYR A O 1
ATOM 2150 N N . LYS A 1 282 ? -24.572 8.191 30.642 1.00 84.69 282 LYS A N 1
ATOM 2151 C CA . LYS A 1 282 ? -25.766 9.037 30.554 1.00 84.69 282 LYS A CA 1
ATOM 2152 C C . LYS A 1 282 ? -25.561 10.053 29.440 1.00 84.69 282 LYS A C 1
ATOM 2154 O O . LYS A 1 282 ? -24.711 10.925 29.565 1.00 84.69 282 LYS A O 1
ATOM 2159 N N . GLU A 1 283 ? -26.346 9.935 28.378 1.00 76.75 283 GLU A N 1
ATOM 2160 C CA . GLU A 1 283 ? -26.396 10.951 27.327 1.00 76.75 283 GLU A CA 1
ATOM 2161 C C . GLU A 1 283 ? -27.216 12.143 27.841 1.00 76.75 283 GLU A C 1
ATOM 2163 O O . GLU A 1 283 ? -28.358 11.973 28.272 1.00 76.75 283 GLU A O 1
ATOM 2168 N N . GLU A 1 284 ? -26.625 13.339 27.848 1.00 76.62 284 GLU A N 1
ATOM 2169 C CA . GLU A 1 284 ? -27.368 14.574 28.106 1.00 76.62 284 GLU A CA 1
ATOM 2170 C C . GLU A 1 284 ? -28.121 14.976 26.832 1.00 76.62 284 GLU A C 1
ATOM 2172 O O . GLU A 1 284 ? -27.547 15.058 25.745 1.00 76.62 284 GLU A O 1
ATOM 2177 N N . GLU A 1 285 ? -29.421 15.237 26.956 1.00 67.50 285 GLU A N 1
ATOM 2178 C CA . GLU A 1 285 ? -30.269 15.596 25.820 1.00 67.50 285 GLU A CA 1
ATOM 2179 C C . GLU A 1 285 ? -29.758 16.894 25.162 1.00 67.50 285 GLU A C 1
ATOM 2181 O O . GLU A 1 285 ? -29.669 17.946 25.797 1.00 67.50 285 GLU A O 1
ATOM 2186 N N . GLY A 1 286 ? -29.349 16.806 23.892 1.00 65.94 286 GLY A N 1
ATOM 2187 C CA . GLY A 1 286 ? -28.783 17.929 23.134 1.00 65.94 286 GLY A CA 1
ATOM 2188 C C . GLY A 1 286 ? -27.287 18.209 23.352 1.00 65.94 286 GLY A C 1
ATOM 2189 O O . GLY A 1 286 ? -26.774 19.150 22.745 1.00 65.94 286 GLY A O 1
ATOM 2190 N N . LYS A 1 287 ? -26.564 17.414 24.157 1.00 76.75 287 LYS A N 1
ATOM 2191 C CA . LYS A 1 287 ? -25.100 17.510 24.290 1.00 76.75 287 LYS A CA 1
ATOM 2192 C C . LYS A 1 287 ? -24.423 16.181 23.996 1.00 76.75 287 LYS A C 1
ATOM 2194 O O . LYS A 1 287 ? -24.587 15.205 24.720 1.00 76.75 287 LYS A O 1
ATOM 2199 N N . GLU A 1 288 ? -23.592 16.182 22.963 1.00 84.19 288 GLU A N 1
ATOM 2200 C CA . GLU A 1 288 ? -22.743 15.043 22.637 1.00 84.19 288 GLU A CA 1
ATOM 2201 C C . GLU A 1 288 ? -21.344 15.265 23.185 1.00 84.19 288 GLU A C 1
ATOM 2203 O O . GLU A 1 288 ? -20.755 16.339 23.039 1.00 84.19 288 GLU A O 1
ATOM 2208 N N . GLU A 1 289 ? -20.804 14.237 23.824 1.00 91.38 289 GLU A N 1
ATOM 2209 C CA . GLU A 1 289 ? -19.435 14.279 24.285 1.00 91.38 289 GLU A CA 1
ATOM 2210 C C . GLU A 1 289 ? -18.491 14.094 23.099 1.00 91.38 289 GLU A C 1
ATOM 2212 O O . GLU A 1 289 ? -18.453 13.039 22.465 1.00 91.38 289 GLU A O 1
ATOM 2217 N N . ILE A 1 290 ? -17.710 15.126 22.796 1.00 93.50 290 ILE A N 1
ATOM 2218 C CA . ILE A 1 290 ? -16.772 15.112 21.678 1.00 93.50 290 ILE A CA 1
ATOM 2219 C C . ILE A 1 290 ? -15.351 14.907 22.195 1.00 93.50 290 ILE A C 1
ATOM 2221 O O . ILE A 1 290 ? -14.800 15.742 22.913 1.00 93.50 290 ILE A O 1
ATOM 2225 N N . LEU A 1 291 ? -14.729 13.807 21.776 1.00 94.06 291 LEU A N 1
ATOM 2226 C CA . LEU A 1 291 ? -13.352 13.473 22.111 1.00 94.06 291 LEU A CA 1
ATOM 2227 C C . LEU A 1 291 ? -12.393 13.949 21.020 1.00 94.06 291 LEU A C 1
ATOM 2229 O O . LEU A 1 291 ? -12.627 13.757 19.826 1.00 94.06 291 LEU A O 1
ATOM 2233 N N . ASN A 1 292 ? -11.268 14.526 21.442 1.00 93.19 292 ASN A N 1
ATOM 2234 C CA . ASN A 1 292 ? -10.182 14.920 20.549 1.00 93.19 292 ASN A CA 1
ATOM 2235 C C . ASN A 1 292 ? -9.198 13.759 20.379 1.00 93.19 292 ASN A C 1
ATOM 2237 O O . ASN A 1 292 ? -8.471 13.401 21.305 1.00 93.19 292 ASN A O 1
ATOM 2241 N N . ILE A 1 293 ? -9.157 13.185 19.178 1.00 94.19 293 ILE A N 1
ATOM 2242 C CA . ILE A 1 293 ? -8.294 12.054 18.842 1.00 94.19 293 ILE A CA 1
ATOM 2243 C C . ILE A 1 293 ? -7.153 12.538 17.942 1.00 94.19 293 ILE A C 1
A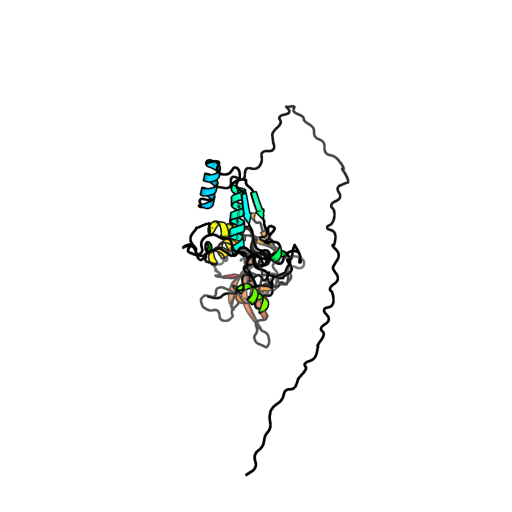TOM 2245 O O . ILE A 1 293 ? -7.426 13.067 16.860 1.00 94.19 293 ILE A O 1
ATOM 2249 N N . PRO A 1 294 ? -5.879 12.323 18.313 1.00 93.50 294 PRO A N 1
ATOM 2250 C CA . PRO A 1 294 ? -4.753 12.720 17.478 1.00 93.50 294 PRO A CA 1
ATOM 2251 C C . PRO A 1 294 ? -4.788 11.992 16.128 1.00 93.50 294 PRO A C 1
ATOM 2253 O O . PRO A 1 294 ? -5.099 10.796 16.043 1.00 93.50 294 PRO A O 1
ATOM 2256 N N . ASN A 1 295 ? -4.476 12.719 15.055 1.00 94.25 295 ASN A N 1
ATOM 2257 C CA . ASN A 1 295 ? -4.352 12.140 13.717 1.00 94.25 295 ASN A CA 1
ATOM 2258 C C . ASN A 1 295 ? -3.098 11.273 13.585 1.00 94.25 295 ASN A C 1
ATOM 2260 O O . ASN A 1 295 ? -3.111 10.303 12.833 1.00 94.25 295 ASN A O 1
ATOM 2264 N N . ASP A 1 296 ? -2.046 11.574 14.339 1.00 92.12 296 ASP A N 1
ATOM 2265 C CA . ASP A 1 296 ? -0.850 10.748 14.443 1.00 92.12 296 ASP A CA 1
ATOM 2266 C C . ASP A 1 296 ? -0.301 10.855 15.877 1.00 92.12 296 ASP A C 1
ATOM 2268 O O . ASP A 1 296 ? -0.048 11.960 16.355 1.00 92.12 296 ASP A O 1
ATOM 2272 N N . PRO A 1 297 ? -0.132 9.736 16.604 1.00 84.31 297 PRO A N 1
ATOM 2273 C CA . PRO A 1 297 ? 0.371 9.770 17.975 1.00 84.31 297 PRO A CA 1
ATOM 2274 C C . PRO A 1 297 ? 1.839 10.208 18.083 1.00 84.31 297 PRO A C 1
ATOM 2276 O O . PRO A 1 297 ? 2.265 10.597 19.166 1.00 84.31 297 PRO A O 1
ATOM 2279 N N . LYS A 1 298 ? 2.623 10.116 17.001 1.00 88.81 298 LYS A N 1
ATOM 2280 C CA . LYS A 1 298 ? 4.037 10.513 16.969 1.00 88.81 298 LYS A CA 1
ATOM 2281 C C . LYS A 1 298 ? 4.224 11.974 16.545 1.00 88.81 298 LYS A C 1
ATOM 2283 O O . LYS A 1 298 ? 5.300 12.515 16.774 1.00 88.81 298 LYS A O 1
ATOM 2288 N N . LYS A 1 299 ? 3.209 12.583 15.920 1.00 89.19 299 LYS A N 1
ATOM 2289 C CA . 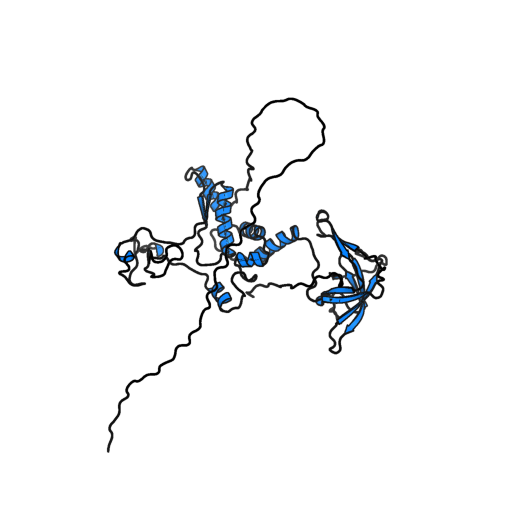LYS A 1 299 ? 3.283 13.895 15.258 1.00 89.19 299 LYS A CA 1
ATOM 2290 C C . LYS A 1 299 ? 2.171 14.831 15.744 1.00 89.19 299 LYS A C 1
ATOM 2292 O O . LYS A 1 299 ? 1.089 14.849 15.150 1.00 89.19 299 LYS A O 1
ATOM 2297 N N . PRO A 1 300 ? 2.400 15.602 16.821 1.00 88.06 300 PRO A N 1
ATOM 2298 C CA . PRO A 1 300 ? 1.422 16.563 17.333 1.00 88.06 300 PRO A CA 1
ATOM 2299 C C . PRO A 1 300 ? 0.968 17.595 16.286 1.00 88.06 300 PRO A C 1
ATOM 2301 O O . PRO A 1 300 ? -0.183 18.025 16.297 1.00 88.06 300 PRO A O 1
ATOM 2304 N N . GLU A 1 301 ? 1.845 17.948 15.344 1.00 92.75 301 GLU A N 1
ATOM 2305 C CA . GLU A 1 301 ? 1.585 18.874 14.239 1.00 92.75 301 GLU A CA 1
ATOM 2306 C C . GLU A 1 301 ? 0.522 18.373 13.250 1.00 92.75 301 GLU A C 1
ATOM 2308 O O . GLU A 1 301 ? -0.093 19.174 12.551 1.00 92.75 301 GLU A O 1
ATOM 2313 N N . ALA A 1 302 ? 0.243 17.063 13.219 1.00 89.62 302 ALA A N 1
ATOM 2314 C CA . ALA A 1 302 ? -0.832 16.490 12.407 1.00 89.62 302 ALA A CA 1
ATOM 2315 C C . ALA A 1 302 ? -2.238 16.845 12.938 1.00 89.62 302 ALA A C 1
ATOM 2317 O O . ALA A 1 302 ? -3.251 16.503 12.313 1.00 89.62 302 ALA A O 1
ATOM 2318 N N . GLY A 1 303 ? -2.313 17.504 14.098 1.00 93.94 303 GLY A N 1
ATOM 2319 C CA . GLY A 1 303 ? -3.545 17.946 14.728 1.00 93.94 303 GLY A CA 1
ATOM 2320 C C . GLY A 1 303 ? -4.417 16.800 15.241 1.00 93.94 303 GLY A C 1
ATOM 2321 O O . GLY A 1 303 ? -4.047 15.619 15.249 1.00 93.94 303 GLY A O 1
ATOM 2322 N N . CYS A 1 304 ? -5.622 17.165 15.661 1.00 94.62 304 CYS A N 1
ATOM 2323 C CA . CYS A 1 304 ? -6.624 16.240 16.173 1.00 94.62 304 CYS A CA 1
ATOM 2324 C C . CYS A 1 304 ? -7.854 16.219 15.268 1.00 94.62 304 CYS A C 1
ATOM 2326 O O . CYS A 1 304 ? -8.137 17.168 14.541 1.00 94.62 304 CYS A O 1
ATOM 2328 N N . ARG A 1 305 ? -8.605 15.124 15.343 1.00 94.44 305 ARG A N 1
ATOM 2329 C CA . ARG A 1 305 ? -9.973 15.028 14.836 1.00 94.44 305 ARG A CA 1
ATOM 2330 C C . ARG A 1 305 ? -10.932 14.860 16.001 1.00 94.44 305 ARG A C 1
ATOM 2332 O O . ARG A 1 305 ? -10.558 14.319 17.040 1.00 94.44 305 ARG A O 1
ATOM 2339 N N . GLN A 1 306 ? -12.167 15.268 15.787 1.00 94.12 306 GLN A N 1
ATOM 2340 C CA . GLN A 1 306 ? -13.241 15.097 16.749 1.00 94.12 306 GLN A CA 1
ATOM 2341 C C . GLN A 1 306 ? -13.978 13.784 16.484 1.00 94.12 306 GLN A C 1
ATOM 2343 O O . GLN A 1 306 ? -14.222 13.429 15.330 1.00 94.12 306 GLN A O 1
ATOM 2348 N N . LEU A 1 307 ? -14.296 13.048 17.546 1.00 94.12 307 LEU A N 1
ATOM 2349 C CA . LEU A 1 307 ? -15.136 11.856 17.486 1.00 94.12 307 LEU A CA 1
ATOM 2350 C C . LEU A 1 307 ? -16.119 11.884 18.653 1.00 94.12 307 LEU A C 1
ATOM 2352 O O . LEU A 1 307 ? -15.699 12.018 19.801 1.00 94.12 307 LEU A O 1
ATOM 2356 N N . ALA A 1 308 ? -17.410 11.754 18.358 1.00 93.81 308 ALA A N 1
ATOM 2357 C CA . ALA A 1 308 ? -18.426 11.651 19.393 1.00 93.81 308 ALA A CA 1
ATOM 2358 C C . ALA A 1 308 ? -18.271 10.332 20.162 1.00 93.81 308 ALA A C 1
ATOM 2360 O O . ALA A 1 308 ? -18.060 9.274 19.563 1.00 93.81 308 ALA A O 1
ATOM 2361 N N . PHE A 1 309 ? -18.379 10.404 21.482 1.00 94.94 309 PHE A N 1
ATOM 2362 C CA . PHE A 1 309 ? -18.513 9.253 22.358 1.00 94.94 309 PHE A CA 1
ATOM 2363 C C . PHE A 1 309 ? -19.994 9.087 22.700 1.00 94.94 309 PHE A C 1
ATOM 2365 O O . PHE A 1 309 ? -20.651 10.033 23.125 1.00 94.94 309 PHE A O 1
ATOM 2372 N N . THR A 1 310 ? -20.533 7.899 22.440 1.00 94.25 310 THR A N 1
ATOM 2373 C CA . THR A 1 310 ? -21.966 7.599 22.557 1.00 94.25 310 THR A CA 1
ATOM 2374 C C . THR A 1 310 ? -22.183 6.378 23.437 1.00 94.25 310 THR A C 1
ATOM 2376 O O . THR A 1 310 ? -21.261 5.594 23.674 1.00 94.25 310 THR A O 1
ATOM 2379 N N . LYS A 1 311 ? -23.422 6.170 23.887 1.00 94.56 311 LYS A N 1
ATOM 2380 C CA . LYS A 1 311 ? -23.805 5.001 24.688 1.00 94.56 311 LYS A CA 1
ATOM 2381 C C . LYS A 1 311 ? -23.570 3.675 23.963 1.00 94.56 311 LYS A C 1
ATOM 2383 O O . LYS A 1 311 ? -23.262 2.666 24.598 1.00 94.56 311 LYS A O 1
ATOM 2388 N N . GLU A 1 312 ? -23.731 3.681 22.645 1.00 96.06 312 GLU A N 1
ATOM 2389 C CA . GLU A 1 312 ? -23.546 2.517 21.784 1.00 96.06 312 GLU A CA 1
ATOM 2390 C C . GLU A 1 312 ? -22.306 2.680 20.908 1.00 96.06 312 GLU A C 1
ATOM 2392 O O . GLU A 1 312 ? -22.169 3.676 20.192 1.00 96.06 312 GLU A O 1
ATOM 2397 N N . LEU A 1 313 ? -21.407 1.697 20.955 1.00 97.31 313 LEU A N 1
ATOM 2398 C CA . LEU A 1 313 ? -20.133 1.699 20.235 1.00 97.31 313 LEU A CA 1
ATOM 2399 C C . LEU A 1 313 ? -19.955 0.390 19.462 1.00 97.31 313 LEU A C 1
ATOM 2401 O O . LEU A 1 313 ? -20.446 -0.652 19.880 1.00 97.31 313 LEU A O 1
ATOM 2405 N N . TYR A 1 314 ? -19.186 0.419 18.381 1.00 98.00 314 TYR A N 1
ATOM 2406 C CA . TYR A 1 314 ? -18.663 -0.771 17.722 1.00 98.00 314 TYR A CA 1
ATOM 2407 C C . TYR A 1 314 ? -17.197 -0.983 18.083 1.00 98.00 314 TYR A C 1
ATOM 2409 O O . TYR A 1 314 ? -16.401 -0.043 18.034 1.00 98.00 314 TYR A O 1
ATOM 2417 N N . ILE A 1 315 ? -16.848 -2.229 18.384 1.00 97.88 315 ILE A N 1
ATOM 2418 C CA . ILE A 1 315 ? -15.471 -2.735 18.417 1.00 97.88 315 ILE A CA 1
ATOM 2419 C C . ILE A 1 315 ? -15.327 -3.860 17.395 1.00 97.88 315 ILE A C 1
ATOM 2421 O O . ILE A 1 315 ? -16.331 -4.350 16.877 1.00 97.88 315 ILE A O 1
ATOM 2425 N N . ASP A 1 316 ? -14.098 -4.282 17.113 1.00 96.75 316 ASP A N 1
ATOM 2426 C CA . ASP A 1 316 ? -13.895 -5.469 16.289 1.00 96.75 316 ASP A CA 1
ATOM 2427 C C . ASP A 1 316 ? -14.246 -6.736 17.080 1.00 96.75 316 ASP A C 1
ATOM 2429 O O . ASP A 1 316 ? -13.921 -6.857 18.264 1.00 96.75 316 ASP A O 1
ATOM 2433 N N . ALA A 1 317 ? -14.921 -7.686 16.441 1.00 95.69 317 ALA A N 1
ATOM 2434 C CA . ALA A 1 317 ? -15.291 -8.953 17.053 1.00 95.69 317 ALA A CA 1
ATOM 2435 C C . ALA A 1 317 ? -14.055 -9.742 17.522 1.00 95.69 317 ALA A C 1
ATOM 2437 O O . ALA A 1 317 ? -14.128 -10.436 18.536 1.00 95.69 317 ALA A O 1
ATOM 2438 N N . GLU A 1 318 ? -12.905 -9.590 16.850 1.00 94.94 318 GLU A N 1
ATOM 2439 C CA . GLU A 1 318 ? -11.645 -10.238 17.250 1.00 94.94 318 GLU A CA 1
ATOM 2440 C C . GLU A 1 318 ? -11.061 -9.699 18.573 1.00 94.94 318 GLU A C 1
ATOM 2442 O O . GLU A 1 318 ? -10.244 -10.363 19.225 1.00 94.94 318 GLU A O 1
ATOM 2447 N N . ASP A 1 319 ? -11.492 -8.504 18.994 1.00 96.38 319 ASP A N 1
ATOM 2448 C CA . ASP A 1 319 ? -11.067 -7.855 20.234 1.00 96.38 319 ASP A CA 1
ATOM 2449 C C . ASP A 1 319 ? -11.855 -8.347 21.468 1.00 96.38 319 ASP A C 1
ATOM 2451 O O . ASP A 1 319 ? -11.546 -7.936 22.594 1.00 96.38 319 ASP A O 1
ATOM 2455 N N . PHE A 1 320 ? -12.812 -9.270 21.301 1.00 96.50 320 PHE A N 1
ATOM 2456 C CA . PHE A 1 320 ? -13.545 -9.912 22.394 1.00 96.50 320 PHE A CA 1
ATOM 2457 C C . PHE A 1 320 ? -13.389 -11.437 22.408 1.00 96.50 320 PHE A C 1
ATOM 2459 O O . PHE A 1 320 ? -13.455 -12.104 21.379 1.00 96.50 320 PHE A O 1
ATOM 2466 N N . MET A 1 321 ? -13.229 -12.019 23.601 1.00 95.12 321 MET A N 1
ATOM 2467 C CA . MET A 1 321 ? -13.220 -13.474 23.767 1.00 95.12 321 MET A CA 1
ATOM 2468 C C . MET A 1 321 ? -13.770 -13.887 25.135 1.00 95.12 321 MET A C 1
ATOM 2470 O O . MET A 1 321 ? -13.298 -13.405 26.164 1.00 95.12 321 MET A O 1
ATOM 2474 N N . GLU A 1 322 ? -14.732 -14.817 25.166 1.00 91.88 322 GLU A N 1
ATOM 2475 C CA . GLU A 1 322 ? -15.301 -15.326 26.428 1.00 91.88 322 GLU A CA 1
ATOM 2476 C C . GLU A 1 322 ? -14.297 -16.149 27.232 1.00 91.88 322 GLU A C 1
ATOM 2478 O O . GLU A 1 322 ? -14.160 -15.962 28.438 1.00 91.88 322 GLU A O 1
ATOM 2483 N N . ASN A 1 323 ? -13.563 -17.023 26.539 1.00 92.12 323 ASN A N 1
ATOM 2484 C CA . ASN A 1 323 ? -12.563 -17.915 27.117 1.00 92.12 323 ASN A CA 1
ATOM 2485 C C . ASN A 1 323 ? -11.168 -17.543 26.590 1.00 92.12 323 ASN A C 1
ATOM 2487 O O . ASN A 1 323 ? -10.638 -18.221 25.707 1.00 92.12 323 ASN A O 1
ATOM 2491 N N . PRO A 1 324 ? -10.578 -16.436 27.076 1.00 91.69 324 PRO A N 1
ATOM 2492 C CA . PRO A 1 324 ? -9.329 -15.917 26.542 1.00 91.69 324 PRO A CA 1
ATOM 2493 C C . PRO A 1 324 ? -8.131 -16.812 26.901 1.00 91.69 324 PRO A C 1
ATOM 2495 O O . PRO A 1 324 ? -7.991 -17.216 28.061 1.00 91.69 324 PRO A O 1
ATOM 2498 N N . PRO A 1 325 ? -7.183 -17.054 25.974 1.00 92.94 325 PRO A N 1
ATOM 2499 C CA . PRO A 1 325 ? -5.893 -17.632 26.331 1.00 92.94 325 PRO A CA 1
ATOM 2500 C C . PRO A 1 325 ? -5.096 -16.669 27.230 1.00 92.94 325 PRO A C 1
ATOM 2502 O O . PRO A 1 325 ? -5.351 -15.464 27.266 1.00 92.94 325 PRO A O 1
ATOM 2505 N N . LYS A 1 326 ? -4.069 -17.172 27.934 1.00 88.81 326 LYS A N 1
ATOM 2506 C CA . LYS A 1 326 ? -3.275 -16.379 28.904 1.00 88.81 326 LYS A CA 1
ATOM 2507 C C . LYS A 1 326 ? -2.686 -15.078 28.330 1.00 88.81 326 LYS A C 1
ATOM 2509 O O . LYS A 1 326 ? -2.547 -14.106 29.065 1.00 88.81 326 LYS A O 1
ATOM 2514 N N . ASN A 1 327 ? -2.380 -15.053 27.031 1.00 90.38 327 ASN A N 1
ATOM 2515 C CA . ASN A 1 327 ? -1.771 -13.912 26.336 1.00 90.38 327 ASN A CA 1
ATOM 2516 C C . ASN A 1 327 ? -2.792 -12.994 25.637 1.00 90.38 327 ASN A C 1
ATOM 2518 O O . ASN A 1 327 ? -2.412 -12.170 24.808 1.00 90.38 327 ASN A O 1
ATOM 2522 N N . PHE A 1 328 ? -4.084 -13.133 25.938 1.00 91.75 328 PHE A N 1
ATOM 2523 C CA . PHE A 1 328 ? -5.120 -12.263 25.397 1.00 91.75 328 PHE A CA 1
ATOM 2524 C C . PHE A 1 328 ? -5.379 -11.088 26.345 1.00 91.75 328 PHE A C 1
ATOM 2526 O O . PHE A 1 328 ? -5.855 -11.256 27.470 1.00 91.75 328 PHE A O 1
ATOM 2533 N N . TYR A 1 329 ? -5.037 -9.889 25.876 1.00 93.19 329 TYR A N 1
ATOM 2534 C CA . TYR A 1 329 ? -5.081 -8.652 26.661 1.00 93.19 329 TYR A CA 1
ATOM 2535 C C . TYR A 1 329 ? -6.251 -7.730 26.305 1.00 93.19 329 TYR A C 1
ATOM 2537 O O . TYR A 1 329 ? -6.316 -6.626 26.840 1.00 93.19 329 TYR A O 1
ATOM 2545 N N . ARG A 1 330 ? -7.134 -8.150 25.391 1.00 94.81 330 ARG A N 1
ATOM 2546 C CA . ARG A 1 330 ? -8.316 -7.374 24.991 1.00 94.81 330 ARG A CA 1
ATOM 2547 C C . ARG A 1 330 ? -9.512 -7.706 25.890 1.00 94.81 330 ARG A C 1
ATOM 2549 O O . ARG A 1 330 ? -9.321 -8.153 27.023 1.00 94.81 330 ARG A O 1
ATOM 2556 N N . LEU A 1 331 ? -10.727 -7.450 25.416 1.00 95.56 331 LEU A N 1
ATOM 2557 C CA . LEU A 1 331 ? -11.929 -7.519 26.231 1.00 95.56 331 LEU A CA 1
ATOM 2558 C C . LEU A 1 331 ? -12.359 -8.973 26.471 1.00 95.56 331 LEU A C 1
ATOM 2560 O O . LEU A 1 331 ? -12.454 -9.782 25.554 1.00 95.56 331 LEU A O 1
ATOM 2564 N N . SER A 1 332 ? -12.648 -9.307 27.720 1.00 95.00 332 SER A N 1
ATOM 2565 C CA . SER A 1 332 ? -13.260 -10.581 28.100 1.00 95.00 332 SER A CA 1
ATOM 2566 C C . SER A 1 332 ? -14.228 -10.342 29.258 1.00 95.00 332 SER A C 1
ATOM 2568 O O . SER A 1 332 ? -14.101 -9.308 29.925 1.00 95.00 332 SER A O 1
ATOM 2570 N N . PRO A 1 333 ? -15.149 -11.273 29.557 1.00 95.25 333 PRO A N 1
ATOM 2571 C CA . PRO A 1 333 ? -16.063 -11.131 30.686 1.00 95.25 333 PRO A CA 1
ATOM 2572 C C . PRO A 1 333 ? -15.317 -10.788 31.984 1.00 95.25 333 PRO A C 1
ATOM 2574 O O . PRO A 1 333 ? -14.309 -11.415 32.320 1.00 95.25 333 PRO A O 1
ATOM 2577 N N . GLY A 1 334 ? -15.765 -9.738 32.673 1.00 92.12 334 GLY A N 1
ATOM 2578 C CA . GLY A 1 334 ? -15.187 -9.241 33.922 1.00 92.12 334 GLY A CA 1
ATOM 2579 C C . GLY A 1 334 ? -13.850 -8.497 33.805 1.00 92.12 334 GLY A C 1
ATOM 2580 O O . GLY A 1 334 ? -13.368 -7.997 34.822 1.00 92.12 334 GLY A O 1
ATOM 2581 N N . LYS A 1 335 ? -13.240 -8.399 32.614 1.00 92.31 335 LYS A N 1
ATOM 2582 C CA . LYS A 1 335 ? -11.975 -7.673 32.402 1.00 92.31 335 LYS A CA 1
ATOM 2583 C C . LYS A 1 335 ? -12.189 -6.296 31.791 1.00 92.31 335 LYS A C 1
ATOM 2585 O O . LYS A 1 335 ? -13.161 -6.052 31.077 1.00 92.31 335 LYS A O 1
ATOM 2590 N N . GLU A 1 336 ? -11.218 -5.428 32.055 1.00 93.88 336 GLU A N 1
ATOM 2591 C CA . GLU A 1 336 ? -11.163 -4.064 31.544 1.00 93.88 336 GLU A CA 1
ATOM 2592 C C . GLU A 1 336 ? -10.239 -3.939 30.335 1.00 93.88 336 GLU A C 1
ATOM 2594 O O . GLU A 1 336 ? -9.182 -4.575 30.265 1.00 93.88 336 GLU A O 1
ATOM 2599 N N . VAL A 1 337 ? -10.616 -3.064 29.406 1.00 95.44 337 VAL A N 1
ATOM 2600 C CA . VAL A 1 337 ? -9.800 -2.683 28.253 1.00 95.44 337 VAL A CA 1
ATOM 2601 C C . VAL A 1 337 ? -9.866 -1.175 28.048 1.00 95.44 337 VAL A C 1
ATOM 2603 O O . VAL A 1 337 ? -10.886 -0.539 28.316 1.00 95.44 337 VAL A O 1
ATOM 2606 N N . ARG A 1 338 ? -8.780 -0.588 27.542 1.00 95.75 338 ARG A N 1
ATOM 2607 C CA . ARG A 1 338 ? -8.760 0.823 27.156 1.00 95.75 338 ARG A CA 1
ATOM 2608 C C . ARG A 1 338 ? -9.333 0.999 25.754 1.00 95.75 338 ARG A C 1
ATOM 2610 O O . ARG A 1 338 ? -8.825 0.405 24.803 1.00 95.75 338 ARG A O 1
ATOM 2617 N N . LEU A 1 339 ? -10.307 1.887 25.601 1.00 96.19 339 LEU A N 1
ATOM 2618 C CA . LEU A 1 339 ? -10.692 2.417 24.301 1.00 96.19 339 LEU A CA 1
ATOM 2619 C C . LEU A 1 339 ? -9.672 3.474 23.867 1.00 96.19 339 LEU A C 1
ATOM 2621 O O . LEU A 1 339 ? -9.302 4.377 24.626 1.00 96.19 339 LEU A O 1
ATOM 2625 N N . ARG A 1 340 ? -9.154 3.349 22.644 1.00 94.56 340 ARG A N 1
ATOM 2626 C CA . ARG A 1 340 ? -8.104 4.236 22.138 1.00 94.56 340 ARG A CA 1
ATOM 2627 C C . ARG A 1 340 ? -8.575 5.693 22.149 1.00 94.56 340 ARG A C 1
ATOM 2629 O O . ARG A 1 340 ? -9.590 6.018 21.540 1.00 94.56 340 ARG A O 1
ATOM 2636 N N . SER A 1 341 ? -7.799 6.547 22.820 1.00 92.88 341 SER A N 1
ATOM 2637 C CA . SER A 1 341 ? -8.075 7.983 23.007 1.00 92.88 341 SER A CA 1
ATOM 2638 C C . SER A 1 341 ? -9.423 8.304 23.675 1.00 92.88 341 SER A C 1
ATOM 2640 O O . SER A 1 341 ? -10.004 9.353 23.414 1.00 92.88 341 SER A O 1
ATOM 2642 N N . ALA A 1 342 ? -9.925 7.391 24.510 1.00 94.56 342 ALA A N 1
ATOM 2643 C CA . ALA A 1 342 ? -11.181 7.539 25.236 1.00 94.56 342 ALA A CA 1
ATOM 2644 C C . ALA A 1 342 ? -11.053 6.946 26.654 1.00 94.56 342 ALA A C 1
ATOM 2646 O O . ALA A 1 342 ? -10.020 7.128 27.307 1.00 94.56 342 ALA A O 1
ATOM 2647 N N . TYR A 1 343 ? -12.099 6.258 27.111 1.00 95.25 343 TYR A N 1
ATOM 2648 C CA . TYR A 1 343 ? -12.259 5.685 28.446 1.00 95.25 343 TYR A CA 1
ATOM 2649 C C . TYR A 1 343 ? -11.834 4.219 28.535 1.00 95.25 343 TYR A C 1
ATOM 2651 O O . TYR A 1 343 ? -11.585 3.546 27.533 1.00 95.25 343 TYR A O 1
ATOM 2659 N N . TRP A 1 344 ? -11.768 3.699 29.754 1.00 95.31 344 TRP A N 1
ATOM 2660 C CA . TRP A 1 344 ? -11.683 2.269 30.012 1.00 95.31 344 TRP A CA 1
ATOM 2661 C C . TRP A 1 344 ? -13.091 1.710 30.160 1.00 95.31 344 TRP A C 1
ATOM 2663 O O . TRP A 1 344 ? -13.964 2.356 30.743 1.00 95.31 344 TRP A O 1
ATOM 2673 N N . ILE A 1 345 ? -13.301 0.514 29.618 1.00 96.50 345 ILE A N 1
ATOM 2674 C CA . ILE A 1 345 ? -14.575 -0.194 29.708 1.00 96.50 345 ILE A CA 1
ATOM 2675 C C . ILE A 1 345 ? -14.374 -1.578 30.309 1.00 96.50 345 ILE A C 1
ATOM 2677 O O . ILE A 1 345 ? -13.347 -2.216 30.069 1.00 96.50 345 ILE A O 1
ATOM 2681 N N . LYS A 1 346 ? -15.376 -2.054 31.044 1.00 96.50 346 LYS A N 1
ATOM 2682 C CA . LYS A 1 346 ? -15.436 -3.395 31.622 1.00 96.50 346 LYS A CA 1
ATOM 2683 C C . LYS A 1 346 ? -16.617 -4.151 31.038 1.00 96.50 346 LYS A C 1
ATOM 2685 O O . LYS A 1 346 ? -17.724 -3.625 31.002 1.00 96.50 346 LYS A O 1
ATOM 2690 N N . CYS A 1 347 ? -16.402 -5.382 30.582 1.00 96.56 347 CYS A N 1
ATOM 2691 C CA . CYS A 1 347 ? -17.501 -6.249 30.154 1.00 96.56 347 CYS A CA 1
ATOM 2692 C C . CYS A 1 347 ? -18.183 -6.865 31.378 1.00 96.56 347 CYS A C 1
ATOM 2694 O O . CYS A 1 347 ? -17.551 -7.618 32.119 1.00 96.56 347 CYS A O 1
ATOM 2696 N N . GLU A 1 348 ? -19.459 -6.545 31.580 1.00 96.56 348 GLU A N 1
ATOM 2697 C CA . GLU A 1 348 ? -20.266 -7.088 32.676 1.00 96.56 348 GLU A CA 1
ATOM 2698 C C . GLU A 1 348 ? -21.082 -8.294 32.212 1.00 96.56 348 GLU A C 1
ATOM 2700 O O . GLU A 1 348 ? -21.149 -9.303 32.912 1.00 96.56 348 GLU A O 1
ATOM 2705 N N . GLN A 1 349 ? -21.698 -8.207 31.028 1.00 94.94 349 GLN A N 1
ATOM 2706 C CA . GLN A 1 349 ? -22.534 -9.273 30.474 1.00 94.94 349 GLN A CA 1
ATOM 2707 C C . GLN A 1 349 ? -22.373 -9.383 28.956 1.00 94.94 349 GLN A C 1
ATOM 2709 O O . GLN A 1 349 ? -21.964 -8.437 28.279 1.00 94.94 349 GLN A O 1
ATOM 2714 N N . VAL A 1 350 ? -22.719 -10.556 28.430 1.00 96.25 350 VAL A N 1
ATOM 2715 C CA . VAL A 1 350 ? -22.670 -10.884 27.003 1.00 96.25 350 VAL A CA 1
ATOM 2716 C C . VAL A 1 350 ? -24.082 -11.234 26.553 1.00 96.25 350 VAL A C 1
ATOM 2718 O O . VAL A 1 350 ? -24.681 -12.170 27.083 1.00 96.25 350 VAL A O 1
ATOM 2721 N N . GLU A 1 351 ? -24.615 -10.494 25.585 1.00 95.25 351 GLU A N 1
ATOM 2722 C CA . GLU A 1 351 ? -25.883 -10.821 24.936 1.00 95.25 351 GLU A CA 1
ATOM 2723 C C . GLU A 1 351 ? -25.625 -11.806 23.792 1.00 95.25 351 GLU A C 1
ATOM 2725 O O . GLU A 1 351 ? -24.717 -11.622 22.973 1.00 95.25 351 GLU A O 1
ATOM 2730 N N . LYS A 1 352 ? -26.434 -12.866 23.742 1.00 94.38 352 LYS A N 1
ATOM 2731 C CA . LYS A 1 352 ? -26.372 -13.905 22.714 1.00 94.38 352 LYS A CA 1
ATOM 2732 C C . LYS A 1 352 ? -27.732 -14.090 22.066 1.00 94.38 352 LYS A C 1
ATOM 2734 O O . LYS A 1 352 ? -28.762 -13.904 22.713 1.00 94.38 352 LYS A O 1
ATOM 2739 N N . ASP A 1 353 ? -27.726 -14.480 20.799 1.00 93.44 353 ASP A N 1
ATOM 2740 C CA . ASP A 1 353 ? -28.932 -14.931 20.113 1.00 93.44 353 ASP A CA 1
ATOM 2741 C C . ASP A 1 353 ? -29.295 -16.385 20.475 1.00 93.44 353 ASP A C 1
ATOM 2743 O O . ASP A 1 353 ? -28.592 -17.069 21.225 1.00 93.44 353 ASP A O 1
ATOM 2747 N N . ALA A 1 354 ? -30.405 -16.875 19.914 1.00 93.00 354 ALA A N 1
ATOM 2748 C CA . ALA A 1 354 ? -30.881 -18.246 20.111 1.00 93.00 354 ALA A CA 1
ATOM 2749 C C . ALA A 1 354 ? -29.887 -19.327 19.636 1.00 93.00 354 ALA A C 1
ATOM 2751 O O . ALA A 1 354 ? -29.972 -20.469 20.079 1.00 93.00 354 ALA A O 1
ATOM 2752 N N . ASN A 1 355 ? -28.937 -18.970 18.766 1.00 91.31 355 ASN A N 1
ATOM 2753 C CA . ASN A 1 355 ? -27.903 -19.864 18.247 1.00 91.31 355 ASN A CA 1
ATOM 2754 C C . ASN A 1 355 ? -26.594 -19.772 19.053 1.00 91.31 355 ASN A C 1
ATOM 2756 O O . ASN A 1 355 ? -25.605 -20.415 18.702 1.00 91.31 355 ASN A O 1
ATOM 2760 N N . GLY A 1 356 ? -26.562 -18.967 20.120 1.00 88.44 356 GLY A N 1
ATOM 2761 C CA . GLY A 1 356 ? -25.378 -18.748 20.945 1.00 88.44 356 GLY A CA 1
ATOM 2762 C C . GLY A 1 356 ? -24.345 -17.799 20.332 1.00 88.44 356 GLY A C 1
ATOM 2763 O O . GLY A 1 356 ? -23.256 -17.661 20.894 1.00 88.44 356 GLY A O 1
ATOM 2764 N N . LYS A 1 357 ? -24.656 -17.128 19.215 1.00 91.50 357 LYS A N 1
ATOM 2765 C CA . LYS A 1 357 ? -23.789 -16.104 18.625 1.00 91.50 357 LYS A CA 1
ATOM 2766 C C . LYS A 1 357 ? -23.896 -14.822 19.445 1.00 91.50 357 LYS A C 1
ATOM 2768 O O . LYS A 1 357 ? -24.987 -14.384 19.799 1.00 91.50 357 LYS A O 1
ATOM 2773 N N . ILE A 1 358 ? -22.750 -14.211 19.726 1.00 94.19 358 ILE A N 1
ATOM 2774 C CA . ILE A 1 358 ? -22.670 -12.957 20.477 1.00 94.19 358 ILE A CA 1
ATOM 2775 C C . ILE A 1 358 ? -23.207 -11.818 19.605 1.00 94.19 358 ILE A C 1
ATOM 2777 O O . ILE A 1 358 ? -22.731 -11.617 18.486 1.00 94.19 358 ILE A O 1
ATOM 2781 N N . THR A 1 359 ? -24.191 -11.081 20.116 1.00 94.44 359 THR A N 1
ATOM 2782 C CA . THR A 1 359 ? -24.844 -9.971 19.401 1.00 94.44 359 THR A CA 1
ATOM 2783 C C . THR A 1 359 ? -24.454 -8.611 19.962 1.00 94.44 359 THR A C 1
ATOM 2785 O O . THR A 1 359 ? -24.288 -7.661 19.197 1.00 94.44 359 THR A O 1
ATOM 2788 N N . ALA A 1 360 ? -24.274 -8.513 21.278 1.00 96.25 360 ALA A N 1
ATOM 2789 C CA . ALA A 1 360 ? -23.813 -7.299 21.930 1.00 96.25 360 ALA A CA 1
ATOM 2790 C C . ALA A 1 360 ? -23.106 -7.597 23.256 1.00 96.25 360 ALA A C 1
ATOM 2792 O O . ALA A 1 360 ? -23.300 -8.642 23.878 1.00 96.25 360 ALA A O 1
ATOM 2793 N N . LEU A 1 361 ? -22.301 -6.643 23.706 1.00 96.94 361 LEU A N 1
ATOM 2794 C CA . LEU A 1 361 ? -21.648 -6.659 25.006 1.00 96.94 361 LEU A CA 1
ATOM 2795 C C . LEU A 1 361 ? -22.228 -5.553 25.879 1.00 96.94 361 LEU A C 1
ATOM 2797 O O . LEU A 1 361 ? -22.287 -4.391 25.475 1.00 96.94 361 LEU A O 1
ATOM 2801 N N . ILE A 1 362 ? -22.624 -5.912 27.094 1.00 97.44 362 ILE A N 1
ATOM 2802 C CA . ILE A 1 362 ? -23.052 -4.955 28.106 1.00 97.44 362 ILE A CA 1
ATOM 2803 C C . ILE A 1 362 ? -21.834 -4.575 28.927 1.00 97.44 362 ILE A C 1
ATOM 2805 O O . ILE A 1 362 ? -21.236 -5.411 29.615 1.00 97.44 362 ILE A O 1
ATOM 2809 N N . CYS A 1 363 ? -21.468 -3.303 28.845 1.00 97.50 363 CYS A N 1
ATOM 2810 C CA . CYS A 1 363 ? -20.264 -2.785 29.461 1.00 97.50 363 CYS A CA 1
ATOM 2811 C C . CYS A 1 363 ? -20.560 -1.614 30.393 1.00 97.50 363 CYS A C 1
ATOM 2813 O O . CYS A 1 363 ? -21.515 -0.860 30.209 1.00 97.50 363 CYS A O 1
ATOM 2815 N N . THR A 1 364 ? -19.692 -1.439 31.379 1.00 97.00 364 THR A N 1
ATOM 2816 C CA . THR A 1 364 ? -19.572 -0.196 32.139 1.00 97.00 364 THR A CA 1
ATOM 2817 C C . THR A 1 364 ? -18.341 0.565 31.660 1.00 97.00 364 THR A C 1
ATOM 2819 O O . THR A 1 364 ? -17.390 -0.047 31.175 1.00 97.00 364 THR A O 1
ATOM 2822 N N . TYR A 1 365 ? -18.354 1.892 31.759 1.00 95.56 365 TYR A N 1
ATOM 2823 C CA . TYR A 1 365 ? -17.170 2.729 31.540 1.00 95.56 365 TYR A CA 1
ATOM 2824 C C . TYR A 1 365 ? -16.757 3.438 32.830 1.00 95.56 365 TYR A C 1
ATOM 2826 O O . TYR A 1 365 ? -17.589 3.655 33.713 1.00 95.56 365 TYR A O 1
ATOM 2834 N N . ASP A 1 366 ? -15.488 3.816 32.933 1.00 94.06 366 ASP A N 1
ATOM 2835 C CA . ASP A 1 366 ? -14.974 4.598 34.058 1.00 94.06 366 ASP A CA 1
ATOM 2836 C C . ASP A 1 366 ? -14.724 6.063 33.639 1.00 94.06 366 ASP A C 1
ATOM 2838 O O . ASP A 1 366 ? -13.764 6.324 32.904 1.00 94.06 366 ASP A O 1
ATOM 2842 N N . PRO A 1 367 ? -15.526 7.042 34.111 1.00 91.50 367 PRO A N 1
ATOM 2843 C CA . PRO A 1 367 ? -15.375 8.453 33.744 1.00 91.50 367 PRO A CA 1
ATOM 2844 C C . PRO A 1 367 ? -14.025 9.068 34.138 1.00 91.50 367 PRO A C 1
ATOM 2846 O O . PRO A 1 367 ? -13.603 10.057 33.544 1.00 91.50 367 PRO A O 1
ATOM 2849 N N . GLN A 1 368 ? -13.322 8.503 35.125 1.00 90.81 368 GLN A N 1
ATOM 2850 C CA . GLN A 1 368 ? -12.038 9.032 35.599 1.00 90.81 368 GLN A CA 1
ATOM 2851 C C . GLN A 1 368 ? -10.852 8.574 34.739 1.00 90.81 368 GLN A C 1
ATOM 2853 O O . GLN A 1 368 ? -9.707 8.944 35.003 1.00 90.81 368 GLN A O 1
ATOM 2858 N N . THR A 1 369 ? -11.107 7.765 33.706 1.00 92.06 369 THR A N 1
ATOM 2859 C CA . THR A 1 369 ? -10.059 7.130 32.892 1.00 92.06 369 THR A CA 1
ATOM 2860 C C . THR A 1 369 ? -9.844 7.767 31.521 1.00 92.06 369 THR A C 1
ATOM 2862 O O . THR A 1 369 ? -9.106 7.221 30.695 1.00 92.06 369 THR A O 1
ATOM 2865 N N . LEU A 1 370 ? -10.448 8.933 31.263 1.00 91.81 370 LEU A N 1
ATOM 2866 C CA . LEU A 1 370 ? -10.298 9.625 29.985 1.00 91.81 370 LEU A CA 1
ATOM 2867 C C . LEU A 1 370 ? -8.819 9.860 29.661 1.00 91.81 370 LEU A C 1
ATOM 2869 O O . LEU A 1 370 ? -8.109 10.560 30.381 1.00 91.81 370 LEU A O 1
ATOM 2873 N N . ASN A 1 371 ? -8.355 9.284 28.551 1.00 82.75 371 ASN A N 1
ATOM 2874 C CA . ASN A 1 371 ? -6.985 9.413 28.050 1.00 82.75 371 ASN A CA 1
ATOM 2875 C C . ASN A 1 371 ? -5.868 8.976 29.018 1.00 82.75 371 ASN A C 1
ATOM 2877 O O . ASN A 1 371 ? -4.690 9.167 28.702 1.00 82.75 371 ASN A O 1
ATOM 2881 N N . CYS A 1 372 ? -6.182 8.311 30.132 1.00 80.50 372 CYS A N 1
ATOM 2882 C CA . CYS A 1 372 ? -5.165 7.886 31.085 1.00 80.50 372 CYS A CA 1
ATOM 2883 C C . CYS A 1 372 ? -4.519 6.550 30.674 1.00 80.50 372 CYS A C 1
ATOM 2885 O O . CYS A 1 372 ? -5.146 5.652 30.099 1.00 80.50 372 CYS A O 1
ATOM 2887 N N . SER A 1 373 ? -3.220 6.427 30.952 1.00 74.06 373 SER A N 1
ATOM 2888 C CA . SER A 1 373 ? -2.468 5.172 30.788 1.00 74.06 373 SER A CA 1
ATOM 2889 C C . SER A 1 373 ? -2.448 4.327 32.066 1.00 74.06 373 SER A C 1
ATOM 2891 O O . SER A 1 373 ? -2.216 3.124 31.991 1.00 74.06 373 SER A O 1
ATOM 2893 N N . SER A 1 374 ? -2.740 4.947 33.209 1.00 78.62 374 SER A N 1
ATOM 2894 C CA . SER A 1 374 ? -2.945 4.314 34.512 1.00 78.62 374 SER A CA 1
ATOM 2895 C C . SER A 1 374 ? -4.138 4.995 35.170 1.00 78.62 374 SER A C 1
ATOM 2897 O O . SER A 1 374 ? -4.224 6.225 35.123 1.00 78.62 374 SER A O 1
ATOM 2899 N N . ALA A 1 375 ? -5.043 4.218 35.762 1.00 80.00 375 ALA A N 1
ATOM 2900 C CA . ALA A 1 375 ? -6.190 4.777 36.458 1.00 80.00 375 ALA A CA 1
ATOM 2901 C C . ALA A 1 375 ? -5.739 5.480 37.755 1.00 80.00 375 ALA A C 1
ATOM 2903 O O . ALA A 1 375 ? -4.724 5.081 38.341 1.00 80.00 375 ALA A O 1
ATOM 2904 N N . PRO A 1 376 ? -6.469 6.509 38.222 1.00 79.69 376 PRO A N 1
ATOM 2905 C CA . PRO A 1 376 ? -6.142 7.222 39.462 1.00 79.69 376 PRO A CA 1
ATOM 2906 C C . PRO A 1 376 ? -6.088 6.326 40.708 1.00 79.69 376 PRO A C 1
ATOM 2908 O O . PRO A 1 376 ? -5.373 6.625 41.657 1.00 79.69 376 PRO A O 1
ATOM 2911 N N . ASP A 1 377 ? -6.806 5.204 40.688 1.00 82.56 377 ASP A N 1
ATOM 2912 C CA . ASP A 1 377 ? -6.844 4.199 41.755 1.00 82.56 377 ASP A CA 1
ATOM 2913 C C . ASP A 1 377 ? -5.714 3.151 41.683 1.00 82.56 377 ASP A C 1
ATOM 2915 O O . ASP A 1 377 ? -5.666 2.218 42.485 1.00 82.56 377 ASP A O 1
ATOM 2919 N N . GLY A 1 378 ? -4.794 3.286 40.723 1.00 81.19 378 GLY A N 1
ATOM 2920 C CA . GLY A 1 378 ? -3.645 2.399 40.551 1.00 81.19 378 GLY A CA 1
ATOM 2921 C C . GLY A 1 378 ? -3.911 1.145 39.712 1.00 81.19 378 GLY A C 1
ATOM 2922 O O . GLY A 1 378 ? -2.966 0.384 39.464 1.00 81.19 378 GLY A O 1
ATOM 2923 N N . ARG A 1 379 ? -5.141 0.922 39.220 1.00 86.75 379 ARG A N 1
ATOM 2924 C CA . ARG A 1 379 ? -5.427 -0.165 38.269 1.00 86.75 379 ARG A CA 1
ATOM 2925 C C . ARG A 1 379 ? -4.672 0.042 36.954 1.00 86.75 379 ARG A C 1
ATOM 2927 O O . ARG A 1 379 ? -4.381 1.163 36.528 1.00 86.75 379 ARG A O 1
ATOM 2934 N N . LYS A 1 380 ? -4.351 -1.072 36.288 1.00 86.56 380 LYS A N 1
ATOM 2935 C CA . LYS A 1 380 ? -3.656 -1.101 34.993 1.00 86.56 380 LYS A CA 1
ATOM 2936 C C . LYS A 1 380 ? -4.385 -2.014 34.020 1.00 86.56 380 LYS A C 1
ATOM 2938 O O . LYS A 1 380 ? -4.636 -3.177 34.331 1.00 86.56 380 LYS A O 1
ATOM 2943 N N . VAL A 1 381 ? -4.611 -1.521 32.809 1.00 89.44 381 VAL A N 1
ATOM 2944 C CA . VAL A 1 381 ? -5.107 -2.310 31.676 1.00 89.44 381 VAL A CA 1
ATOM 2945 C C . VAL A 1 381 ? -3.964 -2.638 30.725 1.00 89.44 381 VAL A C 1
ATOM 2947 O O . VAL A 1 381 ? -3.087 -1.816 30.467 1.00 89.44 381 VAL A O 1
ATOM 2950 N N . LYS A 1 382 ? -3.950 -3.874 30.219 1.00 87.62 382 LYS A N 1
ATOM 2951 C CA . LYS A 1 382 ? -2.881 -4.368 29.336 1.00 87.62 382 LYS A CA 1
ATOM 2952 C C . LYS A 1 382 ? -3.183 -4.158 27.851 1.00 87.62 382 LYS A C 1
ATOM 2954 O O . LYS A 1 382 ? -2.254 -4.128 27.050 1.00 87.62 382 LYS A O 1
ATOM 2959 N N . GLY A 1 383 ? -4.458 -4.036 27.483 1.00 91.94 383 GLY A N 1
ATOM 2960 C CA . GLY A 1 383 ? -4.898 -3.876 26.099 1.00 91.94 383 GLY A CA 1
ATOM 2961 C C . GLY A 1 383 ? -5.464 -2.495 25.813 1.00 91.94 383 GLY A C 1
ATOM 2962 O O . GLY A 1 383 ? -6.077 -1.857 26.669 1.00 91.94 383 GLY A O 1
ATOM 2963 N N . THR A 1 384 ? -5.271 -2.047 24.577 1.00 95.06 384 THR A N 1
ATOM 2964 C CA . THR A 1 384 ? -5.955 -0.885 24.010 1.00 95.06 384 THR A CA 1
ATOM 2965 C C . THR A 1 384 ? -6.564 -1.290 22.680 1.00 95.06 384 THR A C 1
ATOM 2967 O O . THR A 1 384 ? -5.829 -1.723 21.793 1.00 95.06 384 THR A O 1
ATOM 2970 N N . ILE A 1 385 ? -7.874 -1.119 22.545 1.00 96.75 385 ILE A N 1
ATOM 2971 C CA . ILE A 1 385 ? -8.637 -1.469 21.345 1.00 96.75 385 ILE A CA 1
ATOM 2972 C C . ILE A 1 385 ? -9.184 -0.211 20.676 1.00 96.75 385 ILE A C 1
ATOM 2974 O O . ILE A 1 385 ? -9.257 0.864 21.280 1.00 96.75 385 ILE A O 1
ATOM 2978 N N . HIS A 1 386 ? -9.502 -0.326 19.396 1.00 96.31 386 HIS A N 1
ATOM 2979 C CA . HIS A 1 386 ? -10.103 0.750 18.619 1.00 96.31 386 HIS A CA 1
ATOM 2980 C C . HIS A 1 386 ? -11.627 0.594 18.616 1.00 96.31 386 HIS A C 1
ATOM 2982 O O . HIS A 1 386 ? -12.147 -0.467 18.948 1.00 96.31 386 HIS A O 1
ATOM 2988 N N . TRP A 1 387 ? -12.336 1.680 18.324 1.00 97.06 387 TRP A N 1
ATOM 2989 C CA . TRP A 1 387 ? -13.788 1.737 18.459 1.00 97.06 387 TRP A CA 1
ATOM 2990 C C . TRP A 1 387 ? -14.380 2.786 17.519 1.00 97.06 387 TRP A C 1
ATOM 2992 O O . TRP A 1 387 ? -13.669 3.684 17.060 1.00 97.06 387 TRP A O 1
ATOM 3002 N N . LEU A 1 388 ? -15.677 2.684 17.246 1.00 96.88 388 LEU A N 1
ATOM 3003 C CA . LEU A 1 388 ? -16.453 3.698 16.533 1.00 96.88 388 LEU A CA 1
ATOM 3004 C C . LEU A 1 388 ? -17.792 3.935 17.245 1.00 96.88 388 LEU A C 1
ATOM 3006 O O . LEU A 1 388 ? -18.375 2.976 17.740 1.00 96.88 388 LEU A O 1
ATOM 3010 N N . PRO A 1 389 ? -18.315 5.169 17.294 1.00 95.88 389 PRO A N 1
ATOM 3011 C CA . PRO A 1 389 ? -19.678 5.413 17.763 1.00 95.88 389 PRO A CA 1
ATOM 3012 C C . PRO A 1 389 ? -20.689 4.782 16.802 1.00 95.88 389 PRO A C 1
ATOM 3014 O O . PRO A 1 389 ? -20.651 5.062 15.603 1.00 95.88 389 PRO A O 1
ATOM 3017 N N . ALA A 1 390 ? -21.608 3.956 17.309 1.00 94.44 390 ALA A N 1
ATOM 3018 C CA . ALA A 1 390 ? -22.543 3.212 16.460 1.00 94.44 390 ALA A CA 1
ATOM 3019 C C . ALA A 1 390 ? -23.450 4.143 15.636 1.00 94.44 390 ALA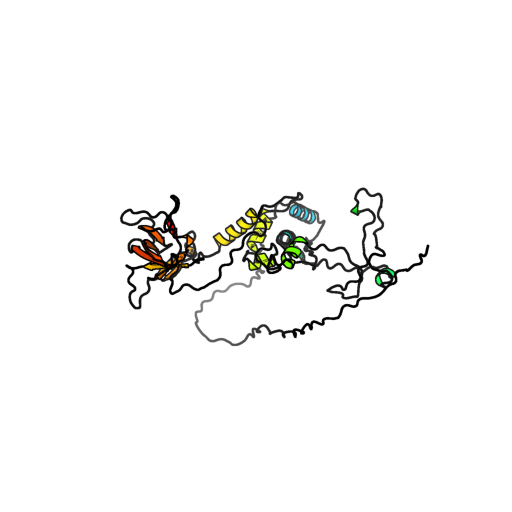 A C 1
ATOM 3021 O O . ALA A 1 390 ? -23.680 3.900 14.455 1.00 94.44 390 ALA A O 1
ATOM 3022 N N . LYS A 1 391 ? -23.869 5.266 16.235 1.00 93.38 391 LYS A N 1
ATOM 3023 C CA . LYS A 1 391 ? -24.715 6.297 15.611 1.00 93.38 391 LYS A CA 1
ATOM 3024 C C . LYS A 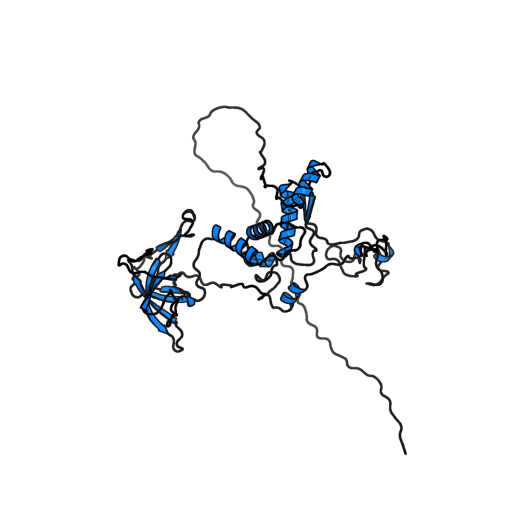1 391 ? -24.081 6.968 14.384 1.00 93.38 391 LYS A C 1
ATOM 3026 O O . LYS A 1 391 ? -24.798 7.347 13.465 1.00 93.38 391 LYS A O 1
ATOM 3031 N N . TYR A 1 392 ? -22.756 7.136 14.375 1.00 93.69 392 TYR A N 1
ATOM 3032 C CA . TYR A 1 392 ? -22.030 7.903 13.349 1.00 93.69 392 TYR A CA 1
ATOM 3033 C C . TYR A 1 392 ? -21.089 7.055 12.494 1.00 93.69 392 TYR A C 1
ATOM 3035 O O . TYR A 1 392 ? -20.394 7.584 11.622 1.00 93.69 392 TYR A O 1
ATOM 3043 N N . ALA A 1 393 ? -21.033 5.748 12.745 1.00 94.38 393 ALA A N 1
ATOM 3044 C CA . ALA A 1 393 ? -20.252 4.834 11.937 1.00 94.38 393 ALA A CA 1
ATOM 3045 C C . ALA A 1 393 ? -20.809 4.803 10.507 1.00 94.38 393 ALA A C 1
ATOM 3047 O O . ALA A 1 393 ? -21.994 4.567 10.283 1.00 94.38 393 ALA A O 1
ATOM 3048 N N . VAL A 1 394 ? -19.934 5.033 9.528 1.00 95.19 394 VAL A N 1
ATOM 3049 C CA . VAL A 1 394 ? -20.292 4.952 8.111 1.00 95.19 394 VAL A CA 1
ATOM 3050 C C . VAL A 1 394 ? -20.034 3.521 7.634 1.00 95.19 394 VAL A C 1
ATOM 3052 O O . VAL A 1 394 ? -18.896 3.055 7.755 1.00 95.19 394 VAL A O 1
ATOM 3055 N N . PRO A 1 395 ? -21.043 2.807 7.099 1.00 94.75 395 PRO A N 1
ATOM 3056 C CA . PRO A 1 395 ? -20.840 1.467 6.569 1.00 94.75 395 PRO A CA 1
ATOM 3057 C C . PRO A 1 395 ? -19.904 1.510 5.356 1.00 94.75 395 PRO A C 1
ATOM 3059 O O . PRO A 1 395 ? -20.027 2.367 4.481 1.00 94.75 395 PRO A O 1
ATOM 3062 N N . GLY A 1 396 ? -18.968 0.565 5.295 1.00 92.38 396 GLY A N 1
ATOM 3063 C CA . GLY A 1 396 ? -17.983 0.470 4.224 1.00 92.38 396 GLY A CA 1
ATOM 3064 C C . GLY A 1 396 ? -17.522 -0.966 4.005 1.00 92.38 396 GLY A C 1
ATOM 3065 O O . GLY A 1 396 ? -17.673 -1.820 4.873 1.00 92.38 396 GLY A O 1
ATOM 3066 N N . SER A 1 397 ? -16.964 -1.233 2.826 1.00 90.38 397 SER A N 1
ATOM 3067 C CA . SER A 1 397 ? -16.373 -2.532 2.491 1.00 90.38 397 SER A CA 1
ATOM 3068 C C . SER A 1 397 ? -14.855 -2.470 2.626 1.00 90.38 397 SER A C 1
ATOM 3070 O O . SER A 1 397 ? -14.222 -1.560 2.090 1.00 90.38 397 SER A O 1
ATOM 3072 N N . ILE A 1 398 ? -14.265 -3.445 3.319 1.00 89.44 398 ILE A N 1
ATOM 3073 C CA . ILE A 1 398 ? -12.811 -3.570 3.470 1.00 89.44 398 ILE A CA 1
ATOM 3074 C C . ILE A 1 398 ? -12.326 -4.724 2.597 1.00 89.44 398 ILE A C 1
ATOM 3076 O O . ILE A 1 398 ? -12.643 -5.884 2.855 1.00 89.44 398 ILE A O 1
ATOM 3080 N N . LEU A 1 399 ? -11.514 -4.412 1.587 1.00 88.19 399 LEU A N 1
ATOM 3081 C CA . LEU A 1 399 ? -10.839 -5.418 0.772 1.00 88.19 399 LEU A CA 1
ATOM 3082 C C . LEU A 1 399 ? -9.462 -5.727 1.372 1.00 88.19 399 LEU A C 1
ATOM 3084 O O . LEU A 1 399 ? -8.542 -4.912 1.291 1.00 88.19 399 LEU A O 1
ATOM 3088 N N . SER A 1 400 ? -9.310 -6.909 1.971 1.00 87.69 400 SER A N 1
ATOM 3089 C CA . SER A 1 400 ? -8.013 -7.380 2.464 1.00 87.69 400 SER A CA 1
ATOM 3090 C C . SER A 1 400 ? -7.255 -8.086 1.341 1.00 87.69 400 SER A C 1
ATOM 3092 O O . SER A 1 400 ? -7.641 -9.166 0.900 1.00 87.69 400 SER A O 1
ATOM 3094 N N . VAL A 1 401 ? -6.186 -7.457 0.852 1.00 86.25 401 VAL A N 1
ATOM 3095 C CA . VAL A 1 401 ? -5.374 -7.978 -0.256 1.00 86.25 401 VAL A CA 1
ATOM 3096 C C . VAL A 1 401 ? -4.161 -8.719 0.299 1.00 86.25 401 VAL A C 1
ATOM 3098 O O . VAL A 1 401 ? -3.348 -8.135 1.018 1.00 86.25 401 VAL A O 1
ATOM 3101 N N . GLN A 1 402 ? -4.014 -9.988 -0.078 1.00 81.44 402 GLN A N 1
ATOM 3102 C CA . GLN A 1 402 ? -2.854 -10.825 0.238 1.00 81.44 402 GLN A CA 1
ATOM 3103 C C . GLN A 1 402 ? -2.076 -11.198 -1.031 1.00 81.44 402 GLN A C 1
ATOM 3105 O O . GLN A 1 402 ? -2.556 -11.004 -2.149 1.00 81.44 402 GLN A O 1
ATOM 3110 N N . SER A 1 403 ? -0.858 -11.719 -0.854 1.00 76.06 403 SER A N 1
ATOM 3111 C CA . SER A 1 403 ? -0.068 -12.262 -1.964 1.00 76.06 403 SER A CA 1
ATOM 3112 C C . SER A 1 403 ? -0.797 -13.441 -2.610 1.00 76.06 403 SER A C 1
ATOM 3114 O O . SER A 1 403 ? -1.217 -14.361 -1.913 1.00 76.06 403 SER A O 1
ATOM 3116 N N . ILE A 1 404 ? -0.893 -13.432 -3.943 1.00 77.38 404 ILE A N 1
ATOM 3117 C CA . ILE A 1 404 ? -1.429 -14.554 -4.737 1.00 77.38 404 ILE A CA 1
ATOM 3118 C C . ILE A 1 404 ? -0.530 -15.788 -4.715 1.00 77.38 404 ILE A C 1
ATOM 3120 O O . ILE A 1 404 ? -1.008 -16.896 -4.926 1.00 77.38 404 ILE A O 1
ATOM 3124 N N . PHE A 1 405 ? 0.761 -15.606 -4.442 1.00 77.19 405 PHE A N 1
ATOM 3125 C CA . PHE A 1 405 ? 1.715 -16.700 -4.339 1.00 77.19 405 PHE A CA 1
ATOM 3126 C C . PHE A 1 405 ? 2.065 -16.921 -2.869 1.00 77.19 405 PHE A C 1
ATOM 3128 O O . PHE A 1 405 ? 2.595 -16.019 -2.209 1.00 77.19 405 PHE A O 1
ATOM 3135 N N . GLN A 1 406 ? 1.761 -18.116 -2.369 1.00 71.00 406 GLN A N 1
ATOM 3136 C CA . GLN A 1 406 ? 2.290 -18.637 -1.112 1.00 71.00 406 GLN A CA 1
ATOM 3137 C C . GLN A 1 406 ? 3.530 -19.481 -1.440 1.00 71.00 406 GLN A C 1
ATOM 3139 O O . GLN A 1 406 ? 3.566 -20.133 -2.484 1.00 71.00 406 GLN A O 1
ATOM 3144 N N . LYS A 1 407 ? 4.574 -19.370 -0.614 1.00 56.44 407 LYS A N 1
ATOM 3145 C CA . LYS A 1 407 ? 5.842 -20.091 -0.807 1.00 56.44 407 LYS A CA 1
ATOM 3146 C C . LYS A 1 407 ? 5.698 -21.585 -0.577 1.00 56.44 407 LYS A C 1
ATOM 3148 O O . LYS A 1 407 ? 4.952 -21.946 0.359 1.00 56.44 407 LYS A O 1
#

Foldseek 3Di:
DDDDDDDDDDDDDDDDDDDDDDDDDDDDDDDDDDDDDDDDDDDDDDDDDDDDDDDDDDDDDDDPPPQDPQDPDPVSVVVVVCCVVVVDVFDEEELEAAPPDFAFLVSLLVVCVQVVSNVNRVHYYYYHHPLDDDPDDDVCLQVVVDDFPRDFQWADADCPDPDNCRNRHTPWTFAQDQRPVHGRNGRIDDDDDDPVVVVCCVVVPVAVDPLGCQGRGPNVCVVVVQDSVLSSVLSVVVDDDPDDDDDDVVSSVVSRCVVCLVPAFDDDDAQAWAKEAAPPDDDDVPDWDWFWAQRHPVDCVSGTDIATDDRMKTFHPVQEDADDDPPRQGAYAQDWEAEHQAWIKHFPDFDADPVRHTRHTYIHTDPQGRVDQAGPVRDHGDHYTYMHHPVPDDDDDDDDHDHPDDD

Secondary structure (DSSP, 8-state):
-------------------------PPPP--PPPP---------------------------------PPP-SHHHHHHHHHHHTTS-SS-EEEE---TTS--BHHHHHHHHHHHHHHHHTT-EEEE-------SS--HHHHTT-S-TTS-EEE--S-TT-SSGGGSS-EEEEE----BTTTBTS--EE------HHHHHHHHTTSSSSTT-TTS-BHHHHHHTT--HHHHHHHHHHH---SS--PPPHHHHHHHHHHHHHHHPPP----SSEEEEEESS--PBTTB-EEEEEES-TT-GGG-EEEEEE-SEEEEEGGGB-SS--TT--SB-BT-EEEETTS-EEEEEEEEE-TTS-EEEEEEEEEGGGTT-SS-TTS-----EE--EETTTPPP--------S---